Protein AF-K2CT00-F1 (afdb_monomer)

Sequence (377 aa):
MKTKYARIFQLFIMLVFLLGSIKPKTVQAQDETPVPTDPVAIVEVLPTESASTTEVSETEIPAIETLPAAPSEVPEVTSEPETELLDDSILNAVETLAAADLVLLDDNGNPIPLASQQAEDALFSSDPLFWDGTQWVGYVKNGESCPAGVAVCNEVSNPFQAAVDNAPANATIYIGGSAVAATDSTNYNTYSGYYNEDVNIGGSNLSFVGFSAITLLANSTPDSITTGYAYVKSFTLLNPFGTTTNVFGNQINLSSSNVGYLPDALSLLNPVNPDSSVQIECEEQGYIYVLGSCQDSNTKMTLCHYDGLVGTDNFQELYLPLSAIFSNANGVGGHLNIDGSPSAGHENDYLGACPTIVGTPTNTGTPTSTPTETATP

Secondary structure (DSSP, 8-state):
-HHHHHHHHHHHHHHHHHHHT-----------PPP----------PPP-----------PPP----PPPP-----------------HHHHHHHHHHHHTT--EE-TTSPEEPTTSHHHHHHHH----EEE-SSSEEEEE-TT--PPTT-SEEEE-S-HHHHHHHHSPTTPEEEEE-BSS----TT-GGGSTTEEEEEEEE-STT-EEEEEEEEE--SSSS-SEEEE-BEEEEEEEE-S----EESEEEEEEEEEGGGGGGHHHHHHHB-TT-TT-EEEEE-SSTTEEEETTEEEETT-EEEEEEE---TT---EEEEEEEHHHHBPPTTS-S-SB-TTSPBPTT-TT-EESPPP-------------PPP------

Structure (mmCIF, N/CA/C/O backbone):
data_AF-K2CT00-F1
#
_entry.id   AF-K2CT00-F1
#
loop_
_atom_site.group_PDB
_atom_site.id
_atom_site.type_symbol
_atom_site.label_atom_id
_atom_site.label_alt_id
_atom_site.label_comp_id
_atom_site.label_asym_id
_atom_site.label_entity_id
_atom_site.label_seq_id
_atom_site.pdbx_PDB_ins_code
_atom_site.Cartn_x
_atom_site.Cartn_y
_atom_site.Cartn_z
_atom_site.occupancy
_atom_site.B_iso_or_equiv
_atom_site.auth_seq_id
_atom_site.auth_comp_id
_atom_site.auth_asym_id
_atom_site.auth_atom_id
_atom_site.pdbx_PDB_model_num
ATOM 1 N N . MET A 1 1 ? -30.726 -42.712 42.821 1.00 54.84 1 MET A N 1
ATOM 2 C CA . MET A 1 1 ? -30.486 -43.117 41.412 1.00 54.84 1 MET A CA 1
ATOM 3 C C . MET A 1 1 ? -30.144 -41.955 40.470 1.00 54.84 1 MET A C 1
ATOM 5 O O . MET A 1 1 ? -29.342 -42.180 39.577 1.00 54.84 1 MET A O 1
ATOM 9 N N . LYS A 1 2 ? -30.652 -40.725 40.660 1.00 58.44 2 LYS A N 1
ATOM 10 C CA . LYS A 1 2 ? -30.432 -39.596 39.724 1.00 58.44 2 LYS A CA 1
ATOM 11 C C . LYS A 1 2 ? -28.977 -39.095 39.595 1.00 58.44 2 LYS A C 1
ATOM 13 O O . LYS A 1 2 ? -28.579 -38.666 38.524 1.00 58.44 2 LYS A O 1
ATOM 18 N N . THR A 1 3 ? -28.150 -39.224 40.632 1.00 70.81 3 THR A N 1
ATOM 19 C CA . THR A 1 3 ? -26.754 -38.738 40.618 1.00 70.81 3 THR A CA 1
ATOM 20 C C . THR A 1 3 ? -25.776 -39.629 39.845 1.00 70.81 3 THR A C 1
ATOM 22 O O . THR A 1 3 ? -24.713 -39.163 39.443 1.00 70.81 3 THR A O 1
ATOM 25 N N . LYS A 1 4 ? -26.123 -40.901 39.602 1.00 75.69 4 LYS A N 1
ATOM 26 C CA . LYS A 1 4 ? -25.264 -41.828 38.845 1.00 75.69 4 LYS A CA 1
ATOM 27 C C . LYS A 1 4 ? -25.306 -41.545 37.339 1.00 75.69 4 LYS A C 1
ATOM 29 O O . LYS A 1 4 ? -24.270 -41.597 36.691 1.00 75.69 4 LYS A O 1
ATOM 34 N N . TYR A 1 5 ? -26.471 -41.168 36.811 1.00 85.25 5 TYR A N 1
ATOM 35 C CA . TYR A 1 5 ? -26.642 -40.862 35.388 1.00 85.25 5 TYR A CA 1
ATOM 36 C C . TYR A 1 5 ? -25.968 -39.545 34.974 1.00 85.25 5 TYR A C 1
ATOM 38 O O . TYR A 1 5 ? -25.375 -39.488 33.903 1.00 85.25 5 TYR A O 1
ATOM 46 N N . ALA A 1 6 ? -25.957 -38.531 35.847 1.00 85.19 6 ALA A N 1
ATOM 47 C CA . ALA A 1 6 ? -25.277 -37.261 35.575 1.00 85.19 6 ALA A CA 1
ATOM 48 C C . ALA A 1 6 ? -23.754 -37.425 35.397 1.00 85.19 6 ALA A C 1
ATOM 50 O O . ALA A 1 6 ? -23.172 -36.849 34.483 1.00 85.19 6 ALA A O 1
ATOM 51 N N . ARG A 1 7 ? -23.111 -38.270 36.219 1.00 87.38 7 ARG A N 1
ATOM 52 C CA . ARG A 1 7 ? -21.666 -38.543 36.102 1.00 87.38 7 ARG A CA 1
ATOM 53 C C . ARG A 1 7 ? -21.312 -39.330 34.839 1.00 87.38 7 ARG A C 1
ATOM 55 O O . ARG A 1 7 ? -20.278 -39.067 34.239 1.00 87.38 7 ARG A O 1
ATOM 62 N N . ILE A 1 8 ? -22.169 -40.265 34.425 1.00 91.12 8 ILE A N 1
ATOM 63 C CA . ILE A 1 8 ? -21.970 -41.030 33.184 1.00 91.12 8 ILE A CA 1
ATOM 64 C C . ILE A 1 8 ? -22.113 -40.113 31.962 1.00 91.12 8 ILE A C 1
ATOM 66 O O . ILE A 1 8 ? -21.284 -40.172 31.060 1.00 91.12 8 ILE A O 1
ATOM 70 N N . PHE A 1 9 ? -23.108 -39.222 31.960 1.00 89.94 9 PHE A N 1
ATOM 71 C CA . PHE A 1 9 ? -23.311 -38.264 30.872 1.00 89.94 9 PHE A CA 1
ATOM 72 C C . PHE A 1 9 ? -22.136 -37.281 30.731 1.00 89.94 9 PHE A C 1
ATOM 74 O O . PHE A 1 9 ? -21.660 -37.043 29.625 1.00 89.94 9 PHE A O 1
ATOM 81 N N . GLN A 1 10 ? -21.594 -36.784 31.848 1.00 91.06 10 GLN A N 1
ATOM 82 C CA . GLN A 1 10 ? -20.426 -35.897 31.839 1.00 91.06 10 GLN A CA 1
ATOM 83 C C . GLN A 1 10 ? -19.156 -36.587 31.305 1.00 91.06 10 GLN A C 1
ATOM 85 O O . GLN A 1 10 ? -18.403 -35.981 30.544 1.00 91.06 10 GLN A O 1
ATOM 90 N N . LEU A 1 11 ? -18.933 -37.860 31.655 1.00 94.25 11 LEU A N 1
ATOM 91 C CA . LEU A 1 11 ? -17.819 -38.647 31.111 1.00 94.25 11 LEU A CA 1
ATOM 92 C C . LEU A 1 11 ? -17.971 -38.896 29.606 1.00 94.25 11 LEU A C 1
ATOM 94 O O . LEU A 1 11 ? -16.979 -38.875 28.882 1.00 94.25 11 LEU A O 1
ATOM 98 N N . PHE A 1 12 ? -19.203 -39.087 29.128 1.00 95.19 12 PHE A N 1
ATOM 99 C CA . PHE A 1 12 ? -19.475 -39.266 27.704 1.00 95.19 12 PHE A CA 1
ATOM 100 C C . PHE A 1 12 ? -19.161 -37.996 26.901 1.00 95.19 12 PHE A C 1
ATOM 102 O O . PHE A 1 12 ? -18.509 -38.080 25.865 1.00 95.19 12 PHE A O 1
ATOM 109 N N . ILE A 1 13 ? -19.535 -36.817 27.412 1.00 93.44 13 ILE A N 1
ATOM 110 C CA . ILE A 1 13 ? -19.201 -35.534 26.773 1.00 93.44 13 ILE A CA 1
ATOM 111 C C . ILE A 1 13 ? -17.681 -35.335 26.709 1.00 93.44 13 ILE A C 1
ATOM 113 O O . ILE A 1 13 ? -17.163 -35.028 25.638 1.00 93.44 13 ILE A O 1
ATOM 117 N N . MET A 1 14 ? -16.946 -35.576 27.803 1.00 93.25 14 MET A N 1
ATOM 118 C CA . MET A 1 14 ? -15.477 -35.487 27.773 1.00 93.25 14 MET A CA 1
ATOM 119 C C . MET A 1 14 ? -14.854 -36.430 26.738 1.00 93.25 14 MET A C 1
ATOM 121 O O . MET A 1 14 ? -13.931 -36.027 26.039 1.00 93.25 14 MET A O 1
ATOM 125 N N . LEU A 1 15 ? -15.356 -37.664 26.616 1.00 94.31 15 LEU A N 1
ATOM 126 C CA . LEU A 1 15 ? -14.846 -38.637 25.648 1.00 94.31 15 LEU A CA 1
ATOM 127 C C . LEU A 1 15 ? -15.048 -38.164 24.198 1.00 94.31 15 LEU A C 1
ATOM 129 O O . LEU A 1 15 ? -14.145 -38.318 23.379 1.00 94.31 15 LEU A O 1
ATOM 133 N N . VAL A 1 16 ? -16.200 -37.558 23.891 1.00 93.62 16 VAL A N 1
ATOM 134 C CA . VAL A 1 16 ? -16.492 -37.003 22.557 1.00 93.62 16 VAL A CA 1
ATOM 135 C C . VAL A 1 16 ? -15.535 -35.857 22.218 1.00 93.62 16 VAL A C 1
ATOM 137 O O . VAL A 1 16 ? -14.977 -35.843 21.123 1.00 93.62 16 VAL A O 1
ATOM 140 N N . PHE A 1 17 ? -15.265 -34.950 23.162 1.00 89.19 17 PHE A N 1
ATOM 141 C CA . PHE A 1 17 ? -14.278 -33.880 22.958 1.00 89.19 17 PHE A CA 1
ATOM 142 C C . PHE A 1 17 ? -12.846 -34.417 22.803 1.00 89.19 17 PHE A C 1
ATOM 144 O O . PHE A 1 17 ? -12.085 -33.916 21.972 1.00 89.19 17 PHE A O 1
ATOM 151 N N . LEU A 1 18 ? -12.485 -35.464 23.553 1.00 91.06 18 LEU A N 1
ATOM 152 C CA . LEU A 1 18 ? -11.156 -36.074 23.477 1.00 91.06 18 LEU A CA 1
ATOM 153 C C . LEU A 1 18 ? -10.915 -36.751 22.118 1.00 91.06 18 LEU A C 1
ATOM 155 O O . LEU A 1 18 ? -9.843 -36.606 21.537 1.00 91.06 18 LEU A O 1
ATOM 159 N N . LEU A 1 19 ? -11.920 -37.462 21.596 1.00 88.19 19 LEU A N 1
ATOM 160 C CA . LEU A 1 19 ? -11.838 -38.151 20.304 1.00 88.19 19 LEU A CA 1
ATOM 161 C C . LEU A 1 19 ? -11.956 -37.184 19.117 1.00 88.19 19 LEU A C 1
ATOM 163 O O . LEU A 1 19 ? -11.283 -37.385 18.110 1.00 88.19 19 LEU A O 1
ATOM 167 N N . GLY A 1 20 ? -12.741 -36.108 19.243 1.00 84.19 20 GLY A N 1
ATOM 168 C CA . GLY A 1 20 ? -12.874 -35.075 18.207 1.00 84.19 20 GLY A CA 1
ATOM 169 C C . GLY A 1 20 ? -11.621 -34.214 17.999 1.00 84.19 20 GLY A C 1
ATOM 170 O O . GLY A 1 20 ? -11.497 -33.550 16.974 1.00 84.19 20 GLY A O 1
ATOM 171 N N . SER A 1 21 ? -10.671 -34.244 18.940 1.00 84.19 21 SER A N 1
ATOM 172 C CA . SER A 1 21 ? -9.427 -33.460 18.867 1.00 84.19 21 SER A CA 1
ATOM 173 C C . SER A 1 21 ? -8.286 -34.172 18.125 1.00 84.19 21 SER A C 1
ATOM 175 O O . SER A 1 21 ? -7.235 -33.577 17.885 1.00 84.19 21 SER A O 1
ATOM 177 N N . ILE A 1 22 ? -8.462 -35.440 17.738 1.00 85.69 22 ILE A N 1
ATOM 178 C CA . ILE A 1 22 ? -7.442 -36.189 16.998 1.00 85.69 22 ILE A CA 1
ATOM 179 C C . ILE A 1 22 ? -7.617 -35.890 15.505 1.00 85.69 22 ILE A C 1
ATOM 181 O O . ILE A 1 22 ? -8.387 -36.555 14.820 1.00 85.69 22 ILE A O 1
ATOM 185 N N . LYS A 1 23 ? -6.896 -34.889 14.983 1.00 79.75 23 LYS A N 1
ATOM 186 C CA . LYS A 1 23 ? -6.727 -34.699 13.531 1.00 79.75 23 LYS A CA 1
ATOM 187 C C . LYS A 1 23 ? -5.662 -35.693 13.040 1.00 79.75 23 LYS A C 1
ATOM 189 O O . LYS A 1 23 ? -4.486 -35.477 13.350 1.00 79.75 23 LYS A O 1
ATOM 194 N N . PRO A 1 24 ? -6.008 -36.787 12.330 1.00 70.19 24 PRO A N 1
ATOM 195 C CA . PRO A 1 24 ? -5.001 -37.712 11.829 1.00 70.19 24 PRO A CA 1
ATOM 196 C C . PRO A 1 24 ? -4.112 -36.977 10.825 1.00 70.19 24 PRO A C 1
ATOM 198 O O . PRO A 1 24 ? -4.563 -36.539 9.770 1.00 70.19 24 PRO A O 1
ATOM 201 N N . LYS A 1 25 ? -2.835 -36.818 11.172 1.00 68.69 25 LYS A N 1
ATOM 202 C CA . LYS A 1 25 ? -1.823 -36.321 10.244 1.00 68.69 25 LYS A CA 1
ATOM 203 C C . LYS A 1 25 ? -1.549 -37.457 9.262 1.00 68.69 25 LYS A C 1
ATOM 205 O O . LYS A 1 25 ? -1.045 -38.502 9.667 1.00 68.69 25 LYS A O 1
ATOM 210 N N . THR A 1 26 ? -1.929 -37.292 7.999 1.00 67.19 26 THR A N 1
ATOM 211 C CA . THR A 1 26 ? -1.570 -38.234 6.935 1.00 67.19 26 THR A CA 1
ATOM 212 C C . THR A 1 26 ? -0.051 -38.281 6.822 1.00 67.19 26 THR A C 1
ATOM 214 O O . THR A 1 26 ? 0.576 -37.325 6.369 1.00 67.19 26 THR A O 1
ATOM 217 N N . VAL A 1 27 ? 0.544 -39.378 7.285 1.00 67.62 27 VAL A N 1
ATOM 218 C CA . VAL A 1 27 ? 1.953 -39.691 7.048 1.00 67.62 27 VAL A CA 1
ATOM 219 C C . VAL A 1 27 ? 2.034 -40.268 5.640 1.00 67.62 27 VAL A C 1
ATOM 221 O O . VAL A 1 27 ? 1.577 -41.381 5.397 1.00 67.62 27 VAL A O 1
ATOM 224 N N . GLN A 1 28 ? 2.566 -39.484 4.705 1.00 68.81 28 GLN A N 1
ATOM 225 C CA . GLN A 1 28 ? 2.965 -39.971 3.386 1.00 68.81 28 GLN A CA 1
ATOM 226 C C . GLN A 1 28 ? 4.220 -40.835 3.575 1.00 68.81 28 GLN A C 1
ATOM 228 O O . GLN A 1 28 ? 5.225 -40.352 4.101 1.00 68.81 28 GLN A O 1
ATOM 233 N N . ALA A 1 29 ? 4.160 -42.112 3.199 1.00 62.03 29 ALA A N 1
ATOM 234 C CA . ALA A 1 29 ? 5.345 -42.961 3.146 1.00 62.03 29 ALA A CA 1
ATOM 235 C C . ALA A 1 29 ? 6.213 -42.504 1.960 1.00 62.03 29 ALA A C 1
ATOM 237 O O . ALA A 1 29 ? 5.809 -42.632 0.809 1.00 62.03 29 ALA A O 1
ATOM 238 N N . GLN A 1 30 ? 7.382 -41.923 2.241 1.00 52.75 30 GLN A N 1
ATOM 239 C CA . GLN A 1 30 ? 8.376 -41.541 1.233 1.00 52.75 30 GLN A CA 1
ATOM 240 C C . GLN A 1 30 ? 9.162 -42.768 0.755 1.00 52.75 30 GLN A C 1
ATOM 242 O O . GLN A 1 30 ? 10.317 -42.926 1.138 1.00 52.75 30 GLN A O 1
ATOM 247 N N . ASP A 1 31 ? 8.561 -43.646 -0.049 1.00 58.41 31 ASP A N 1
ATOM 248 C CA . ASP A 1 31 ? 9.350 -44.712 -0.689 1.00 58.41 31 ASP A CA 1
ATOM 249 C C . ASP A 1 31 ? 8.796 -45.198 -2.036 1.00 58.41 31 ASP A C 1
ATOM 251 O O . ASP A 1 31 ? 8.922 -46.364 -2.398 1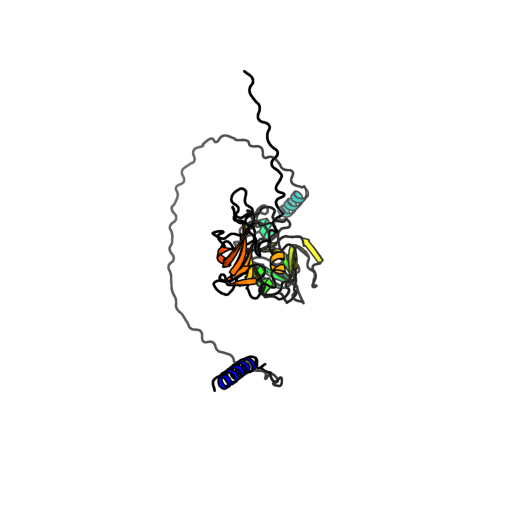.00 58.41 31 ASP A O 1
ATOM 255 N N . GLU A 1 32 ? 8.212 -44.293 -2.826 1.00 55.03 32 GLU A N 1
ATOM 256 C CA . GLU A 1 32 ? 7.995 -44.559 -4.249 1.00 55.03 32 GLU A CA 1
ATOM 257 C C . GLU A 1 32 ? 8.840 -43.604 -5.090 1.00 55.03 32 GLU A C 1
ATOM 259 O O . GLU A 1 32 ? 8.638 -42.391 -5.135 1.00 55.03 32 GLU A O 1
ATOM 264 N N . THR A 1 33 ? 9.853 -44.184 -5.730 1.00 63.34 33 THR A N 1
ATOM 265 C CA . THR A 1 33 ? 10.653 -43.542 -6.771 1.00 63.34 33 THR A CA 1
ATOM 266 C C . THR A 1 33 ? 9.721 -43.204 -7.942 1.00 63.34 33 THR A C 1
ATOM 268 O O . THR A 1 33 ? 8.976 -44.088 -8.370 1.00 63.34 33 THR A O 1
ATOM 271 N N . PRO A 1 34 ? 9.726 -41.972 -8.483 1.00 57.09 34 PRO A N 1
ATOM 272 C CA . PRO A 1 34 ? 8.829 -41.614 -9.574 1.00 57.09 34 PRO A CA 1
ATOM 273 C C . PRO A 1 34 ? 9.126 -42.484 -10.799 1.00 57.09 34 PRO A C 1
ATOM 275 O O . PRO A 1 34 ? 10.229 -42.456 -11.348 1.00 57.09 34 PRO A O 1
ATOM 278 N N . VAL A 1 35 ? 8.134 -43.269 -11.221 1.00 65.81 35 VAL A N 1
ATOM 279 C CA . VAL A 1 35 ? 8.164 -43.960 -12.511 1.00 65.81 35 VAL A CA 1
ATOM 280 C C . VAL A 1 35 ? 8.020 -42.887 -13.596 1.00 65.81 35 VAL A C 1
ATOM 282 O O . VAL A 1 35 ? 7.049 -42.124 -13.554 1.00 65.81 35 VAL A O 1
ATOM 285 N N . PRO A 1 36 ? 8.953 -42.788 -14.560 1.00 62.09 36 PRO A N 1
ATOM 286 C CA . PRO A 1 36 ? 8.799 -41.880 -15.685 1.00 62.09 36 PRO A CA 1
ATOM 287 C C . PRO A 1 36 ? 7.560 -42.310 -16.471 1.00 62.09 36 PRO A C 1
ATOM 289 O O . PRO A 1 36 ? 7.514 -43.394 -17.049 1.00 62.09 36 PRO A O 1
ATOM 292 N N . THR A 1 37 ? 6.525 -41.479 -16.418 1.00 62.16 37 THR A N 1
ATOM 293 C CA . THR A 1 37 ? 5.306 -41.687 -17.193 1.00 62.16 37 THR A CA 1
ATOM 294 C C . THR A 1 37 ? 5.529 -41.014 -18.538 1.00 62.16 37 THR A C 1
ATOM 296 O O . THR A 1 37 ? 5.614 -39.788 -18.607 1.00 62.16 37 THR A O 1
ATOM 299 N N . ASP A 1 38 ? 5.690 -41.821 -19.586 1.00 61.28 38 ASP A N 1
ATOM 300 C CA . ASP A 1 38 ? 5.707 -41.345 -20.968 1.00 61.28 38 ASP A CA 1
ATOM 301 C C . ASP A 1 38 ? 4.452 -40.495 -21.242 1.00 61.28 38 ASP A C 1
ATOM 303 O O . ASP A 1 38 ? 3.352 -40.878 -20.820 1.00 61.28 38 ASP A O 1
ATOM 307 N N . PRO A 1 39 ? 4.570 -39.354 -21.945 1.00 65.25 39 PRO A N 1
ATOM 308 C CA . PRO A 1 39 ? 3.414 -38.543 -22.283 1.00 65.25 39 PRO A CA 1
ATOM 309 C C . PRO A 1 39 ? 2.503 -39.326 -23.233 1.00 65.25 39 PRO A C 1
ATOM 311 O O . PRO A 1 39 ? 2.814 -39.548 -24.404 1.00 65.25 39 PRO A O 1
ATOM 314 N N . VAL A 1 40 ? 1.345 -39.738 -22.718 1.00 59.38 40 VAL A N 1
ATOM 315 C CA . VAL A 1 40 ? 0.229 -40.209 -23.534 1.00 59.38 40 VAL A CA 1
ATOM 316 C C . VAL A 1 40 ? -0.255 -39.020 -24.360 1.00 59.38 40 VAL A C 1
ATOM 318 O O . VAL A 1 40 ? -0.797 -38.057 -23.822 1.00 59.38 40 VAL A O 1
ATOM 321 N N . ALA A 1 41 ? -0.037 -39.084 -25.672 1.00 58.53 41 ALA A N 1
ATOM 322 C CA . ALA A 1 41 ? -0.590 -38.143 -26.633 1.00 58.53 41 ALA A CA 1
ATOM 323 C C . ALA A 1 41 ? -2.125 -38.211 -26.586 1.00 58.53 41 ALA A C 1
ATOM 325 O O . ALA A 1 41 ? -2.739 -39.149 -27.098 1.00 58.53 41 ALA A O 1
ATOM 326 N N . ILE A 1 42 ? -2.743 -37.218 -25.951 1.00 55.38 42 ILE A N 1
ATOM 327 C CA . ILE A 1 42 ? -4.183 -36.996 -26.031 1.00 55.38 42 ILE A CA 1
ATOM 328 C C . ILE A 1 42 ? -4.439 -36.332 -27.384 1.00 55.38 42 ILE A C 1
ATOM 330 O O . ILE A 1 42 ? -4.112 -35.169 -27.602 1.00 55.38 42 ILE A O 1
ATOM 334 N N . VAL A 1 43 ? -4.976 -37.115 -28.319 1.00 53.22 43 VAL A N 1
ATOM 335 C CA . VAL A 1 43 ? -5.538 -36.619 -29.577 1.00 53.22 43 VAL A CA 1
ATOM 336 C C . VAL A 1 43 ? -6.851 -35.923 -29.235 1.00 53.22 43 VAL A C 1
ATOM 338 O O . VAL A 1 43 ? -7.880 -36.572 -29.048 1.00 53.22 43 VAL A O 1
ATOM 341 N N . GLU A 1 44 ? -6.800 -34.602 -29.107 1.00 57.38 44 GLU A N 1
ATOM 342 C CA . GLU A 1 44 ? -7.985 -33.764 -28.970 1.00 57.38 44 GLU A CA 1
ATOM 343 C C . GLU A 1 44 ? -8.641 -33.597 -30.348 1.00 57.38 44 GLU A C 1
ATOM 345 O O . GLU A 1 44 ? -8.073 -33.049 -31.293 1.00 57.38 44 GLU A O 1
ATOM 350 N N . VAL A 1 45 ? -9.838 -34.162 -30.478 1.00 53.97 45 VAL A N 1
ATOM 351 C CA . VAL A 1 45 ? -10.714 -34.013 -31.639 1.00 53.97 45 VAL A CA 1
ATOM 352 C C . VAL A 1 45 ? -11.383 -32.639 -31.584 1.00 53.97 45 VAL A C 1
ATOM 354 O O . VAL A 1 45 ? -12.219 -32.392 -30.720 1.00 53.97 45 VAL A O 1
ATOM 357 N N . LEU A 1 46 ? -11.030 -31.761 -32.529 1.00 52.62 46 LEU A N 1
ATOM 358 C CA . LEU A 1 46 ? -11.726 -30.497 -32.781 1.00 52.62 46 LEU A CA 1
ATOM 359 C C . LEU A 1 46 ? -13.197 -30.738 -33.172 1.00 52.62 46 LEU A C 1
ATOM 361 O O . LEU A 1 46 ? -13.451 -31.502 -34.109 1.00 52.62 46 LEU A O 1
ATOM 365 N N . PRO A 1 47 ? -14.163 -30.014 -32.579 1.00 59.78 47 PRO A N 1
ATOM 366 C CA . PRO A 1 47 ? -15.469 -29.807 -33.184 1.00 59.78 47 PRO A CA 1
ATOM 367 C C . PRO A 1 47 ? -15.407 -28.654 -34.194 1.00 59.78 47 PRO A C 1
ATOM 369 O O . PRO A 1 47 ? -15.104 -27.508 -33.866 1.00 59.78 47 PRO A O 1
ATOM 372 N N . THR A 1 48 ? -15.707 -29.009 -35.438 1.00 48.38 48 THR A N 1
ATOM 373 C CA . THR A 1 48 ? -15.938 -28.156 -36.604 1.00 48.38 48 THR A CA 1
ATOM 374 C C . THR A 1 48 ? -17.236 -27.341 -36.488 1.00 48.38 48 THR A C 1
ATOM 376 O O . THR A 1 48 ? -18.250 -27.864 -36.040 1.00 48.38 48 THR A O 1
ATOM 379 N N . GLU A 1 49 ? -17.159 -26.092 -36.968 1.00 45.94 49 GLU A N 1
ATOM 380 C CA . GLU A 1 49 ? -18.211 -25.171 -37.446 1.00 45.94 49 GLU A CA 1
ATOM 381 C C . GLU A 1 49 ? -19.482 -24.930 -36.614 1.00 45.94 49 GLU A C 1
ATOM 383 O O . GLU A 1 49 ? -20.375 -25.765 -36.510 1.00 45.94 49 GLU A O 1
ATOM 388 N N . SER A 1 50 ? -19.692 -23.652 -36.281 1.00 57.94 50 SER A N 1
ATOM 389 C CA . SER A 1 50 ? -20.945 -23.000 -36.666 1.00 57.94 50 SER A CA 1
ATOM 390 C C . SER A 1 50 ? -20.674 -21.552 -37.063 1.00 57.94 50 SER A C 1
ATOM 392 O O . SER A 1 50 ? -20.313 -20.715 -36.240 1.00 57.94 50 SER A O 1
ATOM 394 N N . ALA A 1 51 ? -20.846 -21.284 -38.354 1.00 49.88 51 ALA A N 1
ATOM 395 C CA . ALA A 1 51 ? -20.890 -19.955 -38.933 1.00 49.88 51 ALA A CA 1
ATOM 396 C C . ALA A 1 51 ? -22.090 -19.163 -38.387 1.00 49.88 51 ALA A C 1
ATOM 398 O O . ALA A 1 51 ? -23.199 -19.692 -38.300 1.00 49.88 51 ALA A O 1
ATOM 399 N N . SER A 1 52 ? -21.881 -17.882 -38.086 1.00 51.06 52 SER A N 1
ATOM 400 C CA . SER A 1 52 ? -22.957 -16.893 -38.043 1.00 51.06 52 SER A CA 1
ATOM 401 C C . SER A 1 52 ? -22.456 -15.586 -38.639 1.00 51.06 52 SER A C 1
ATOM 403 O O . SER A 1 52 ? -21.682 -14.847 -38.037 1.00 51.06 52 SER A O 1
ATOM 405 N N . THR A 1 53 ? -22.911 -15.355 -39.862 1.00 50.69 53 THR A N 1
ATOM 406 C CA . THR A 1 53 ? -22.877 -14.108 -40.617 1.00 50.69 53 THR A CA 1
ATOM 407 C C . THR A 1 53 ? -23.707 -13.044 -39.897 1.00 50.69 53 THR A C 1
ATOM 409 O O . THR A 1 53 ? -24.877 -13.296 -39.617 1.00 50.69 53 THR A O 1
ATOM 412 N N . THR A 1 54 ? -23.144 -11.856 -39.670 1.00 50.81 54 THR A N 1
ATOM 413 C CA . THR A 1 54 ? -23.924 -10.648 -39.359 1.00 50.81 54 THR A CA 1
ATOM 414 C C . THR A 1 54 ? -23.432 -9.497 -40.226 1.00 50.81 54 THR A C 1
ATOM 416 O O . THR A 1 54 ? -22.234 -9.310 -40.425 1.00 50.81 54 THR A O 1
ATOM 419 N N . GLU A 1 55 ? -24.414 -8.812 -40.800 1.00 58.47 55 GLU A N 1
ATOM 420 C CA . GLU A 1 55 ? -24.355 -7.872 -41.909 1.00 58.47 55 GLU A CA 1
ATOM 421 C C . GLU A 1 55 ? -23.552 -6.597 -41.632 1.00 58.47 55 GLU A C 1
ATOM 423 O O . GLU A 1 55 ? -23.603 -5.995 -40.560 1.00 58.47 55 GLU A O 1
ATOM 428 N N . VAL A 1 56 ? -22.863 -6.165 -42.686 1.00 50.00 56 VAL A N 1
ATOM 429 C CA . VAL A 1 56 ? -22.325 -4.822 -42.878 1.00 50.00 56 VAL A CA 1
ATOM 430 C C . VAL A 1 56 ? -23.502 -3.865 -43.070 1.00 50.00 56 VAL A C 1
ATOM 432 O O . VAL A 1 56 ? -24.272 -4.027 -44.014 1.00 50.00 56 VAL A O 1
ATOM 435 N N . SER A 1 57 ? -23.629 -2.861 -42.201 1.00 55.94 57 SER A N 1
ATOM 436 C CA . SER A 1 57 ? -24.509 -1.712 -42.429 1.00 55.94 57 SER A CA 1
ATOM 437 C C . SER A 1 57 ? -23.653 -0.516 -42.826 1.00 55.94 57 SER A C 1
ATOM 439 O O . SER A 1 57 ? -23.007 0.110 -41.986 1.00 55.94 57 SER A O 1
ATOM 441 N N . GLU A 1 58 ? -23.656 -0.203 -44.119 1.00 55.19 58 GLU A N 1
ATOM 442 C CA . GLU A 1 58 ? -23.197 1.078 -44.650 1.00 55.19 58 GLU A CA 1
ATOM 443 C C . GLU A 1 58 ? -24.075 2.200 -44.078 1.00 55.19 58 GLU A C 1
ATOM 445 O O . GLU A 1 58 ? -25.302 2.118 -44.094 1.00 55.19 58 GLU A O 1
ATOM 450 N N . THR A 1 59 ? -23.449 3.248 -43.545 1.00 58.69 59 THR A N 1
ATOM 451 C CA . THR A 1 59 ? -24.125 4.515 -43.246 1.00 58.69 59 THR A CA 1
ATOM 452 C C . THR A 1 59 ? -23.613 5.553 -44.229 1.00 58.69 59 THR A C 1
ATOM 454 O O . THR A 1 59 ? -22.419 5.848 -44.283 1.00 58.69 59 THR A O 1
ATOM 457 N N . GLU A 1 60 ? -24.544 6.052 -45.039 1.00 61.38 60 GLU A N 1
ATOM 458 C CA . GLU A 1 60 ? -24.325 7.063 -46.059 1.00 61.38 60 GLU A CA 1
ATOM 459 C C . GLU A 1 60 ? -23.844 8.388 -45.457 1.00 61.38 60 GLU A C 1
ATOM 461 O O . GLU A 1 60 ? -24.345 8.889 -44.449 1.00 61.38 60 GLU A O 1
ATOM 466 N N . ILE A 1 61 ? -22.865 8.959 -46.146 1.00 62.00 61 ILE A N 1
ATOM 467 C CA . ILE A 1 61 ? -22.275 10.272 -45.925 1.00 62.00 61 ILE A CA 1
ATOM 468 C C . ILE A 1 61 ? -23.262 11.332 -46.444 1.00 62.00 61 ILE A C 1
ATOM 470 O O . ILE A 1 61 ? -23.569 11.317 -47.639 1.00 62.00 61 ILE A O 1
ATOM 474 N N . PRO A 1 62 ? -23.727 12.302 -45.636 1.00 66.75 62 PRO A N 1
ATOM 475 C CA . PRO A 1 62 ? -24.382 13.475 -46.189 1.00 66.75 62 PRO A CA 1
ATOM 476 C C . PRO A 1 62 ? -23.325 14.430 -46.758 1.00 66.75 62 PRO A C 1
ATOM 478 O O . PRO A 1 62 ? -22.458 14.940 -46.047 1.00 66.75 62 PRO A O 1
ATOM 481 N N . ALA A 1 63 ? -23.416 14.680 -48.064 1.00 62.72 63 ALA A N 1
ATOM 482 C CA . ALA A 1 63 ? -22.701 15.751 -48.740 1.00 62.72 63 ALA A CA 1
ATOM 483 C C . ALA A 1 63 ? -23.142 17.109 -48.166 1.00 62.72 63 ALA A C 1
ATOM 485 O O . ALA A 1 63 ? -24.281 17.530 -48.367 1.00 62.72 63 ALA A O 1
ATOM 486 N N . ILE A 1 64 ? -22.242 17.790 -47.451 1.00 54.72 64 ILE A N 1
ATOM 487 C CA . ILE A 1 64 ? -22.437 19.178 -47.026 1.00 54.72 64 ILE A CA 1
ATOM 488 C C . ILE A 1 64 ? -21.853 20.114 -48.083 1.00 54.72 64 ILE A C 1
ATOM 490 O O . ILE A 1 64 ? -20.662 20.111 -48.395 1.00 54.72 64 ILE A O 1
ATOM 494 N N . GLU A 1 65 ? -22.770 20.895 -48.637 1.00 61.75 65 GLU A N 1
ATOM 495 C CA . GLU A 1 65 ? -22.597 21.960 -49.607 1.00 61.75 65 GLU A CA 1
ATOM 496 C C . GLU A 1 65 ? -21.806 23.128 -48.997 1.00 61.75 65 GLU A C 1
ATOM 498 O O . GLU A 1 65 ? -22.107 23.637 -47.917 1.00 61.75 65 GLU A O 1
ATOM 503 N N . THR A 1 66 ? -20.753 23.536 -49.698 1.00 48.56 66 THR A N 1
ATOM 504 C CA . THR A 1 66 ? -19.857 24.632 -49.329 1.00 48.56 66 THR A CA 1
ATOM 505 C C . THR A 1 66 ? -20.508 25.966 -49.701 1.00 48.56 66 THR A C 1
ATOM 507 O O . THR A 1 66 ? -20.625 26.294 -50.880 1.00 48.56 66 THR A O 1
ATOM 510 N N . LEU A 1 67 ? -20.904 26.761 -48.703 1.00 63.00 67 LEU A N 1
ATOM 511 C CA . LEU A 1 67 ? -21.269 28.172 -48.878 1.00 63.00 67 LEU A CA 1
ATOM 512 C C . LEU A 1 67 ? -20.071 29.078 -48.529 1.00 63.00 67 LEU A C 1
ATOM 514 O O . LEU A 1 67 ? -19.346 28.792 -47.573 1.00 63.00 67 LEU A O 1
ATOM 518 N N . PRO A 1 68 ? -19.843 30.172 -49.278 1.00 63.91 68 PRO A N 1
ATOM 519 C CA . PRO A 1 68 ? -18.729 31.081 -49.044 1.00 63.91 68 PRO A CA 1
ATOM 520 C C . PRO A 1 68 ? -18.946 31.926 -47.781 1.00 63.91 68 PRO A C 1
ATOM 522 O O . PRO A 1 68 ? -20.018 32.490 -47.559 1.00 63.91 68 PRO A O 1
ATOM 525 N N . ALA A 1 69 ? -17.889 32.024 -46.973 1.00 55.16 69 ALA A N 1
ATOM 526 C CA . ALA A 1 69 ? -17.838 32.814 -45.752 1.00 55.16 69 ALA A CA 1
ATOM 527 C C . ALA A 1 69 ? -17.957 34.322 -46.038 1.00 55.16 69 ALA A C 1
ATOM 529 O O . ALA A 1 69 ? -17.231 34.877 -46.866 1.00 55.16 69 ALA A O 1
ATOM 530 N N . ALA A 1 70 ? -18.855 34.984 -45.309 1.00 67.94 70 ALA A N 1
ATOM 531 C CA . ALA A 1 70 ? -18.870 36.433 -45.154 1.00 67.94 70 ALA A CA 1
ATOM 532 C C . ALA A 1 70 ? -17.830 36.850 -44.092 1.00 67.94 70 ALA A C 1
ATOM 534 O O . ALA A 1 70 ? -17.664 36.133 -43.102 1.00 67.94 70 ALA A O 1
ATOM 535 N N . PRO A 1 71 ? -17.137 37.991 -44.254 1.00 62.91 71 PRO A N 1
ATOM 536 C CA . PRO A 1 71 ? -16.167 38.461 -43.275 1.00 62.91 71 PRO A CA 1
ATOM 537 C C . PRO A 1 71 ? -16.907 39.053 -42.071 1.00 62.91 71 PRO A C 1
ATOM 539 O O . PRO A 1 71 ? -17.573 40.081 -42.188 1.00 62.91 71 PRO A O 1
ATOM 542 N N . SER A 1 72 ? -16.803 38.392 -40.918 1.00 62.41 72 SER A N 1
ATOM 543 C CA . SER A 1 72 ? -17.217 38.948 -39.631 1.00 62.41 72 SER A CA 1
ATOM 544 C C . SER A 1 72 ? -15.971 39.437 -38.903 1.00 62.41 72 SER A C 1
ATOM 546 O O . SER A 1 72 ? -15.117 38.640 -38.524 1.00 62.41 72 SER A O 1
ATOM 548 N N . GLU A 1 73 ? -15.868 40.752 -38.739 1.00 64.06 73 GLU A N 1
ATOM 549 C CA . GLU A 1 73 ? -14.866 41.404 -37.900 1.00 64.06 73 GLU A CA 1
ATOM 550 C C . GLU A 1 73 ? -15.080 40.988 -36.435 1.00 64.06 73 GLU A C 1
ATOM 552 O O . GLU A 1 73 ? -16.178 41.131 -35.892 1.00 64.06 73 GLU A O 1
ATOM 557 N N . VAL A 1 74 ? -14.035 40.446 -35.807 1.00 57.06 74 VAL A N 1
ATOM 558 C CA . VAL A 1 74 ? -13.982 40.120 -34.376 1.00 57.06 74 VAL A CA 1
ATOM 559 C C . VAL A 1 74 ? -12.976 41.076 -33.725 1.00 57.06 74 VAL A C 1
ATOM 561 O O . VAL A 1 74 ? -11.898 41.275 -34.288 1.00 57.06 74 VAL A O 1
ATOM 564 N N . PRO A 1 75 ? -13.311 41.695 -32.579 1.00 58.91 75 PRO A N 1
ATOM 565 C CA . PRO A 1 75 ? -12.440 42.649 -31.907 1.00 58.91 75 PRO A CA 1
ATOM 566 C C . PRO A 1 75 ? -11.191 41.972 -31.330 1.00 58.91 75 PRO A C 1
ATOM 568 O O . PRO A 1 75 ? -11.265 40.943 -30.662 1.00 58.91 75 PRO A O 1
ATOM 571 N N . GLU A 1 76 ? -10.051 42.608 -31.578 1.00 60.25 76 GLU A N 1
ATOM 572 C CA . GLU A 1 76 ? -8.742 42.331 -30.998 1.00 60.25 76 GLU A CA 1
ATOM 573 C C . GLU A 1 76 ? -8.787 42.590 -29.482 1.00 60.25 76 GLU A C 1
ATOM 575 O O . GLU A 1 76 ? -8.842 43.734 -29.028 1.00 60.25 76 GLU A O 1
ATOM 580 N N . VAL A 1 77 ? -8.816 41.516 -28.688 1.00 57.03 77 VAL A N 1
ATOM 581 C CA . VAL A 1 77 ? -8.570 41.572 -27.243 1.00 57.03 77 VAL A CA 1
ATOM 582 C C . VAL A 1 77 ? -7.160 41.052 -27.008 1.00 57.03 77 VAL A C 1
ATOM 584 O O . VAL A 1 77 ? -6.916 39.851 -26.936 1.00 57.03 77 VAL A O 1
ATOM 587 N N . THR A 1 78 ? -6.229 41.995 -26.924 1.00 60.28 78 THR A N 1
ATOM 588 C CA . THR A 1 78 ? -4.841 41.780 -26.525 1.00 60.28 78 THR A CA 1
ATOM 589 C C . THR A 1 78 ? -4.789 41.554 -25.017 1.00 60.28 78 THR A C 1
ATOM 591 O O . THR A 1 78 ? -4.831 42.506 -24.239 1.00 60.28 78 THR A O 1
ATOM 594 N N . SER A 1 79 ? -4.710 40.292 -24.603 1.00 51.84 79 SER A N 1
ATOM 595 C CA . SER A 1 79 ? -4.238 39.903 -23.274 1.00 51.84 79 SER A CA 1
ATOM 596 C C . SER A 1 79 ? -2.817 39.357 -23.405 1.00 51.84 79 SER A C 1
ATOM 598 O O . SER A 1 79 ? -2.593 38.322 -24.029 1.00 51.84 79 SER A O 1
ATOM 600 N N . GLU A 1 80 ? -1.870 40.107 -22.857 1.00 60.09 80 GLU A N 1
ATOM 601 C CA . GLU A 1 80 ? -0.445 39.793 -22.752 1.00 60.09 80 GLU A CA 1
ATOM 602 C C . GLU A 1 80 ? -0.254 38.574 -21.825 1.00 60.09 80 GLU A C 1
ATOM 604 O O . GLU A 1 80 ? -0.765 38.601 -20.703 1.00 60.09 80 GLU A O 1
ATOM 609 N N . PRO A 1 81 ? 0.401 37.480 -22.265 1.00 59.09 81 PRO A N 1
ATOM 610 C CA . PRO A 1 81 ? 0.642 36.336 -21.397 1.00 59.09 81 PRO A CA 1
ATOM 611 C C . PRO A 1 81 ? 1.745 36.670 -20.386 1.00 59.09 81 PRO A C 1
ATOM 613 O O . PRO A 1 81 ? 2.878 36.993 -20.749 1.00 59.09 81 PRO A O 1
ATOM 616 N N . GLU A 1 82 ? 1.400 36.577 -19.104 1.00 53.59 82 GLU A N 1
ATOM 617 C CA . GLU A 1 82 ? 2.339 36.642 -17.989 1.00 53.59 82 GLU A CA 1
ATOM 618 C C . GLU A 1 82 ? 3.340 35.486 -18.127 1.00 53.59 82 GLU A C 1
ATOM 620 O O . GLU A 1 82 ? 2.985 34.309 -18.085 1.00 53.59 82 GLU A O 1
ATOM 625 N N . THR A 1 83 ? 4.593 35.835 -18.414 1.00 49.66 83 THR A N 1
ATOM 626 C CA . THR A 1 83 ? 5.675 34.878 -18.648 1.00 49.66 83 THR A CA 1
ATOM 627 C C . THR A 1 83 ? 6.248 34.473 -17.294 1.00 49.66 83 THR A C 1
ATOM 629 O O . THR A 1 83 ? 7.101 35.173 -16.746 1.00 49.66 83 THR A O 1
ATOM 632 N N . GLU A 1 84 ? 5.758 33.373 -16.722 1.00 59.38 84 GLU A N 1
ATOM 633 C CA . GLU A 1 84 ? 6.422 32.748 -15.578 1.00 59.38 84 GLU A CA 1
ATOM 634 C C . GLU A 1 84 ? 7.805 32.236 -16.007 1.00 59.38 84 GLU A C 1
ATOM 636 O O . GLU A 1 84 ? 7.967 31.594 -17.047 1.00 59.38 84 GLU A O 1
ATOM 641 N N . LEU A 1 85 ? 8.824 32.574 -15.216 1.00 48.69 85 LEU A N 1
ATOM 642 C CA . LEU A 1 85 ? 10.212 32.183 -15.440 1.00 48.69 85 LEU A CA 1
ATOM 643 C C . LEU A 1 85 ? 10.366 30.674 -15.210 1.00 48.69 85 LEU A C 1
ATOM 645 O O . LEU A 1 85 ? 10.615 30.228 -14.091 1.00 48.69 85 LEU A O 1
ATOM 649 N N . LEU A 1 86 ? 10.205 29.897 -16.279 1.00 50.50 86 LEU A N 1
ATOM 650 C CA . LEU A 1 86 ? 10.595 28.490 -16.332 1.00 50.50 86 LEU A CA 1
ATOM 651 C C . LEU A 1 86 ? 12.117 28.369 -16.150 1.00 50.50 86 LEU A C 1
ATOM 653 O O . LEU A 1 86 ? 12.885 29.115 -16.751 1.00 50.50 86 LEU A O 1
ATOM 657 N N . ASP A 1 87 ? 12.537 27.430 -15.304 1.00 64.69 87 ASP A N 1
ATOM 658 C CA . ASP A 1 87 ? 13.939 27.113 -15.012 1.00 64.69 87 ASP A CA 1
ATOM 659 C C . ASP A 1 87 ? 14.701 26.720 -16.302 1.00 64.69 87 ASP A C 1
ATOM 661 O O . ASP A 1 87 ? 14.239 25.865 -17.066 1.00 64.69 87 ASP A O 1
ATOM 665 N N . ASP A 1 88 ? 15.880 27.316 -16.538 1.00 63.44 88 ASP A N 1
ATOM 666 C CA . ASP A 1 88 ? 16.760 27.074 -17.703 1.00 63.44 88 ASP A CA 1
ATOM 667 C C . ASP A 1 88 ? 17.118 25.582 -17.892 1.00 63.44 88 ASP A C 1
ATOM 669 O O . ASP A 1 88 ? 17.467 25.134 -18.991 1.00 63.44 88 ASP A O 1
ATOM 673 N N . SER A 1 89 ? 17.021 24.794 -16.820 1.00 58.44 89 SER A N 1
ATOM 674 C CA . SER A 1 89 ? 17.146 23.334 -16.822 1.00 58.44 89 SER A CA 1
ATOM 675 C C . SER A 1 89 ? 16.094 22.646 -17.709 1.00 58.44 89 SER A C 1
ATOM 677 O O . SER A 1 89 ? 16.425 21.784 -18.527 1.00 58.44 89 SER A O 1
ATOM 679 N N . ILE A 1 90 ? 14.829 23.062 -17.597 1.00 61.53 90 ILE A N 1
ATOM 680 C CA . ILE A 1 90 ? 13.699 22.456 -18.317 1.00 61.53 90 ILE A CA 1
ATOM 681 C C . ILE A 1 90 ? 13.734 22.864 -19.793 1.00 61.53 90 ILE A C 1
ATOM 683 O O . ILE A 1 90 ? 13.517 22.032 -20.673 1.00 61.53 90 ILE A O 1
ATOM 687 N N . LEU A 1 91 ? 14.094 24.118 -20.078 1.00 72.69 91 LEU A N 1
ATOM 688 C CA . LEU A 1 91 ? 14.255 24.627 -21.444 1.00 72.69 91 LEU A CA 1
ATOM 689 C C . LEU A 1 91 ? 15.317 23.851 -22.239 1.00 72.69 91 LEU A C 1
ATOM 691 O O . LEU A 1 91 ? 15.060 23.472 -23.381 1.00 72.69 91 LEU A O 1
ATOM 695 N N . ASN A 1 92 ? 16.460 23.525 -21.626 1.00 69.31 92 ASN A N 1
ATOM 696 C CA . ASN A 1 92 ? 17.496 22.715 -22.280 1.00 69.31 92 ASN A CA 1
ATOM 697 C C . ASN A 1 92 ? 17.048 21.266 -22.544 1.00 69.31 92 ASN A C 1
ATOM 699 O O . ASN A 1 92 ? 17.416 20.683 -23.568 1.00 69.31 92 ASN A O 1
ATOM 703 N N . ALA A 1 93 ? 16.247 20.671 -21.653 1.00 65.56 93 ALA A N 1
ATOM 704 C CA . ALA A 1 93 ? 15.704 19.329 -21.859 1.00 65.56 93 ALA A CA 1
ATOM 705 C C . ALA A 1 93 ? 14.689 19.300 -23.017 1.00 65.56 93 ALA A C 1
ATOM 707 O O . ALA A 1 93 ? 14.763 18.419 -23.876 1.00 65.56 93 ALA A O 1
ATOM 708 N N . VAL A 1 94 ? 13.800 20.298 -23.093 1.00 67.88 94 VAL A N 1
ATOM 709 C CA . VAL A 1 94 ? 12.820 20.431 -24.184 1.00 67.88 94 VAL A CA 1
ATOM 710 C C . VAL A 1 94 ? 13.507 20.714 -25.525 1.00 67.88 94 VAL A C 1
ATOM 712 O O . VAL A 1 94 ? 13.146 20.087 -26.519 1.00 67.88 94 VAL A O 1
ATOM 715 N N . GLU A 1 95 ? 14.531 21.577 -25.578 1.00 74.62 95 GLU A N 1
ATOM 716 C CA . GLU A 1 95 ? 15.303 21.813 -26.812 1.00 74.62 95 GLU A CA 1
ATOM 717 C C . GLU A 1 95 ? 16.042 20.556 -27.289 1.00 74.62 95 GLU A C 1
ATOM 719 O O . GLU A 1 95 ? 16.059 20.269 -28.486 1.00 74.62 95 GLU A O 1
ATOM 724 N N . THR A 1 96 ? 16.614 19.774 -26.370 1.00 74.81 96 THR A N 1
ATOM 725 C CA . THR A 1 96 ? 17.326 18.533 -26.721 1.00 74.81 96 THR A CA 1
ATOM 726 C C . THR A 1 96 ? 16.367 17.468 -27.264 1.00 74.81 96 THR A C 1
ATOM 728 O O . THR A 1 96 ? 16.701 16.778 -28.227 1.00 74.81 96 THR A O 1
ATOM 731 N N . LEU A 1 97 ? 15.165 17.353 -26.689 1.00 71.06 97 LEU A N 1
ATOM 732 C CA . LEU A 1 97 ? 14.123 16.430 -27.156 1.00 71.06 97 LEU A CA 1
ATOM 733 C C . LEU A 1 97 ? 13.519 16.871 -28.496 1.00 71.06 97 LEU A C 1
ATOM 735 O O . LEU A 1 97 ? 13.329 16.041 -29.384 1.00 71.06 97 LEU A O 1
ATOM 739 N N . ALA A 1 98 ? 13.282 18.173 -28.672 1.00 75.62 98 ALA A N 1
ATOM 740 C CA . ALA A 1 98 ? 12.788 18.735 -29.926 1.00 75.62 98 ALA A CA 1
ATOM 741 C C . ALA A 1 98 ? 13.807 18.585 -31.070 1.00 75.62 98 ALA A C 1
ATOM 743 O O . ALA A 1 98 ? 13.426 18.276 -32.195 1.00 75.62 98 ALA A O 1
ATOM 744 N N . ALA A 1 99 ? 15.107 18.739 -30.795 1.00 80.62 99 ALA A N 1
ATOM 745 C CA . ALA A 1 99 ? 16.167 18.553 -31.790 1.00 80.62 99 ALA A CA 1
ATOM 746 C C . ALA A 1 99 ? 16.348 17.090 -32.241 1.00 80.62 99 ALA A C 1
ATOM 748 O O . ALA A 1 99 ? 16.978 16.843 -33.271 1.00 80.62 99 ALA A O 1
ATOM 749 N N . ALA A 1 100 ? 15.822 16.127 -31.479 1.00 78.88 100 ALA A N 1
ATOM 750 C CA . ALA A 1 100 ? 15.897 14.703 -31.788 1.00 78.88 100 ALA A CA 1
ATOM 751 C C . ALA A 1 100 ? 14.703 14.180 -32.614 1.00 78.88 100 ALA A C 1
ATOM 753 O O . ALA A 1 100 ? 14.668 12.981 -32.887 1.00 78.88 100 ALA A O 1
ATOM 754 N N . ASP A 1 101 ? 13.743 15.039 -32.999 1.00 79.62 101 ASP A N 1
ATOM 755 C CA . ASP A 1 101 ? 12.474 14.649 -33.650 1.00 79.62 101 ASP A CA 1
ATOM 756 C C . ASP A 1 101 ? 11.779 13.480 -32.919 1.00 79.62 101 ASP A C 1
ATOM 758 O O . ASP A 1 101 ? 11.232 12.552 -33.523 1.00 79.62 101 ASP A O 1
ATOM 762 N N . LEU A 1 102 ? 11.835 13.493 -31.584 1.00 72.38 102 LEU A N 1
ATOM 763 C CA . LEU A 1 102 ? 11.308 12.409 -30.767 1.00 72.38 102 LEU A CA 1
ATOM 764 C C . LEU A 1 102 ? 9.785 12.549 -30.670 1.00 72.38 102 LEU A C 1
ATOM 766 O O . LEU A 1 102 ? 9.269 13.505 -30.095 1.00 72.38 102 LEU A O 1
ATOM 770 N N . VAL A 1 103 ? 9.060 11.602 -31.262 1.00 82.81 103 VAL A N 1
ATOM 771 C CA . VAL A 1 103 ? 7.595 11.552 -31.230 1.00 82.81 103 VAL A CA 1
ATOM 772 C C . VAL A 1 103 ? 7.184 10.438 -30.279 1.00 82.81 103 VAL A C 1
ATOM 774 O O . VAL A 1 103 ? 7.431 9.266 -30.559 1.00 82.81 103 VAL A O 1
ATOM 777 N N . LEU A 1 104 ? 6.561 10.798 -29.157 1.00 69.56 104 LEU A N 1
ATOM 778 C CA . LEU A 1 104 ? 5.839 9.824 -28.342 1.00 69.56 104 LEU A CA 1
ATOM 779 C C . LEU A 1 104 ? 4.570 9.444 -29.097 1.00 69.56 104 LEU A C 1
ATOM 781 O O . LEU A 1 104 ? 3.890 10.325 -29.616 1.00 69.56 104 LEU A O 1
ATOM 785 N N . LEU A 1 105 ? 4.271 8.156 -29.202 1.00 79.25 105 LEU A N 1
ATOM 786 C CA . LEU A 1 105 ? 3.066 7.656 -29.855 1.00 79.25 105 LEU A CA 1
ATOM 787 C C . LEU A 1 105 ? 2.187 6.974 -28.805 1.00 79.25 105 LEU A C 1
ATOM 789 O O . LEU A 1 105 ? 2.713 6.344 -27.893 1.00 79.25 105 LEU A O 1
ATOM 793 N N . ASP A 1 106 ? 0.872 7.111 -28.937 1.00 66.75 106 ASP A N 1
ATOM 794 C CA . ASP A 1 106 ? -0.098 6.327 -28.174 1.00 66.75 106 ASP A CA 1
ATOM 795 C C . ASP A 1 106 ? -0.263 4.913 -28.765 1.00 66.75 106 ASP A C 1
ATOM 797 O O . ASP A 1 106 ? 0.289 4.591 -29.823 1.00 66.75 106 ASP A O 1
ATOM 801 N N . ASP A 1 107 ? -1.072 4.077 -28.109 1.00 58.94 107 ASP A N 1
ATOM 802 C CA . ASP A 1 107 ? -1.355 2.689 -28.519 1.00 58.94 107 ASP A CA 1
ATOM 803 C C . ASP A 1 107 ? -1.965 2.567 -29.927 1.00 58.94 107 ASP A C 1
ATOM 805 O O . ASP A 1 107 ? -1.924 1.509 -30.557 1.00 58.94 107 ASP A O 1
ATOM 809 N N . ASN A 1 108 ? -2.531 3.658 -30.444 1.00 71.00 108 ASN A N 1
ATOM 810 C CA . ASN A 1 108 ? -3.137 3.732 -31.767 1.00 71.00 108 ASN A CA 1
ATOM 811 C C . ASN A 1 108 ? -2.170 4.314 -32.816 1.00 71.00 108 ASN A C 1
ATOM 813 O O . ASN A 1 108 ? -2.552 4.482 -33.977 1.00 71.00 108 ASN A O 1
ATOM 817 N N . GLY A 1 109 ? -0.928 4.620 -32.428 1.00 77.38 109 GLY A N 1
ATOM 818 C CA . GLY A 1 109 ? 0.087 5.229 -33.281 1.00 77.38 109 GLY A CA 1
ATOM 819 C C . GLY A 1 109 ? -0.106 6.730 -33.510 1.00 77.38 109 GLY A C 1
ATOM 820 O O . GLY A 1 109 ? 0.466 7.267 -34.461 1.00 77.38 109 GLY A O 1
ATOM 821 N N . ASN A 1 110 ? -0.902 7.419 -32.686 1.00 85.88 110 ASN A N 1
ATOM 822 C CA . ASN A 1 110 ? -1.051 8.871 -32.759 1.00 85.88 110 ASN A CA 1
ATOM 823 C C . ASN A 1 110 ? 0.024 9.566 -31.920 1.00 85.88 110 ASN A C 1
ATOM 825 O O . ASN A 1 110 ? 0.328 9.115 -30.820 1.00 85.88 110 ASN A O 1
ATOM 829 N N . PRO A 1 111 ? 0.564 10.701 -32.383 1.00 82.31 111 PRO A N 1
ATOM 830 C CA . PRO A 1 111 ? 1.534 11.467 -31.618 1.00 82.31 111 PRO A CA 1
ATOM 831 C C . PRO A 1 111 ? 0.928 12.026 -30.328 1.00 82.31 111 PRO A C 1
ATOM 833 O O . PRO A 1 111 ? -0.026 12.804 -30.362 1.00 82.31 111 PRO A O 1
ATOM 836 N N . ILE A 1 112 ? 1.537 11.677 -29.199 1.00 78.38 112 ILE A N 1
ATOM 837 C CA . ILE A 1 112 ? 1.320 12.299 -27.900 1.00 78.38 112 ILE A CA 1
ATOM 838 C C . ILE A 1 112 ? 2.190 13.564 -27.854 1.00 78.38 112 ILE A C 1
ATOM 840 O O . ILE A 1 112 ? 3.414 13.479 -28.008 1.00 78.38 112 ILE A O 1
ATOM 844 N N . PRO A 1 113 ? 1.609 14.760 -27.648 1.00 81.69 113 PRO A N 1
ATOM 845 C CA . PRO A 1 113 ? 2.400 15.973 -27.492 1.00 81.69 113 PRO A CA 1
ATOM 846 C C . PRO A 1 113 ? 3.355 15.823 -26.303 1.00 81.69 113 PRO A C 1
ATOM 848 O O . PRO A 1 113 ? 2.895 15.557 -25.198 1.00 81.69 113 PRO A O 1
ATOM 851 N N . LEU A 1 114 ? 4.661 16.040 -26.499 1.00 75.44 114 LEU A N 1
ATOM 852 C CA . LEU A 1 114 ? 5.681 15.932 -25.437 1.00 75.44 114 LEU A CA 1
ATOM 853 C C . LEU A 1 114 ? 5.387 16.806 -24.204 1.00 75.44 114 LEU A C 1
ATOM 855 O O . LEU A 1 114 ? 5.842 16.501 -23.111 1.00 75.44 114 LEU A O 1
ATOM 859 N N . ALA A 1 115 ? 4.626 17.886 -24.384 1.00 74.31 115 ALA A N 1
ATOM 860 C CA . ALA A 1 115 ? 4.188 18.782 -23.316 1.00 74.31 115 ALA A CA 1
ATOM 861 C C . ALA A 1 115 ? 2.794 18.434 -22.750 1.00 74.31 115 ALA A C 1
ATOM 863 O O . ALA A 1 115 ? 2.170 19.269 -22.100 1.00 74.31 115 ALA A O 1
ATOM 864 N N . SER A 1 116 ? 2.251 17.253 -23.052 1.00 74.75 116 SER A N 1
ATOM 865 C CA . SER A 1 116 ? 0.966 16.802 -22.508 1.00 74.75 116 SER A CA 1
ATOM 866 C C . SER A 1 116 ? 1.159 15.989 -21.231 1.00 74.75 116 SER A C 1
ATOM 868 O O . SER A 1 116 ? 2.162 15.295 -21.086 1.00 74.75 116 SER A O 1
ATOM 870 N N . GLN A 1 117 ? 0.155 16.001 -20.350 1.00 59.66 117 GLN A N 1
ATOM 871 C CA . GLN A 1 117 ? 0.117 15.111 -19.183 1.00 59.66 117 GLN A CA 1
ATOM 872 C C . GLN A 1 117 ? 0.302 13.644 -19.593 1.00 59.66 117 GLN A C 1
ATOM 874 O O . GLN A 1 117 ? 1.006 12.895 -18.942 1.00 59.66 117 GLN A O 1
ATOM 879 N N . GLN A 1 118 ? -0.250 13.260 -20.744 1.00 53.66 118 GLN A N 1
ATOM 880 C CA . GLN A 1 118 ? -0.120 11.914 -21.289 1.00 53.66 118 GLN A CA 1
ATOM 881 C C . GLN A 1 118 ? 1.328 11.562 -21.688 1.00 53.66 118 GLN A C 1
ATOM 883 O O . GLN A 1 118 ? 1.718 10.404 -21.587 1.00 53.66 118 GLN A O 1
ATOM 888 N N . ALA A 1 119 ? 2.136 12.536 -22.125 1.00 67.81 119 ALA A N 1
ATOM 889 C CA . ALA A 1 119 ? 3.566 12.330 -22.371 1.00 67.81 119 ALA A CA 1
ATOM 890 C C . ALA A 1 119 ? 4.344 12.169 -21.066 1.00 67.81 119 ALA A C 1
ATOM 892 O O . ALA A 1 119 ? 5.249 11.346 -21.003 1.00 67.81 119 ALA A O 1
ATOM 893 N N . GLU A 1 120 ? 3.988 12.936 -20.036 1.00 62.34 120 GLU A N 1
ATOM 894 C CA . GLU A 1 120 ? 4.543 12.778 -18.693 1.00 62.34 120 GLU A CA 1
ATOM 895 C C . GLU A 1 120 ? 4.196 11.389 -18.136 1.00 62.34 120 GLU A C 1
ATOM 897 O O . GLU A 1 120 ? 5.083 10.641 -17.741 1.00 62.34 120 GLU A O 1
ATOM 902 N N . ASP A 1 121 ? 2.935 10.979 -18.219 1.00 55.44 121 ASP A N 1
ATOM 903 C CA . ASP A 1 121 ? 2.489 9.668 -17.752 1.00 55.44 121 ASP A CA 1
ATOM 904 C C . ASP A 1 121 ? 3.193 8.529 -18.508 1.00 55.44 121 ASP A C 1
ATOM 906 O O . ASP A 1 121 ? 3.658 7.589 -17.874 1.00 55.44 121 ASP A O 1
ATOM 910 N N . ALA A 1 122 ? 3.373 8.646 -19.829 1.00 57.84 122 ALA A N 1
ATOM 911 C CA . ALA A 1 122 ? 4.104 7.666 -20.643 1.00 57.84 122 ALA A CA 1
ATOM 912 C C . ALA A 1 122 ? 5.627 7.657 -20.396 1.00 57.84 122 ALA A C 1
ATOM 914 O O . ALA A 1 122 ? 6.304 6.669 -20.678 1.00 57.84 122 ALA A O 1
ATOM 915 N N . LEU A 1 123 ? 6.188 8.760 -19.895 1.00 57.81 123 LEU A N 1
ATOM 916 C CA . LEU A 1 123 ? 7.598 8.856 -19.510 1.00 57.81 123 LEU A CA 1
ATOM 917 C C . LEU A 1 123 ? 7.841 8.384 -18.067 1.00 57.81 123 LEU A C 1
ATOM 919 O O . LEU A 1 123 ? 8.979 8.044 -17.735 1.00 57.81 123 LEU A O 1
ATOM 923 N N . PHE A 1 124 ? 6.806 8.362 -17.218 1.00 55.06 124 PHE A N 1
ATOM 924 C CA . PHE A 1 124 ? 6.936 8.159 -15.772 1.00 55.06 124 PHE A CA 1
ATOM 925 C C . PHE A 1 124 ? 6.045 7.051 -15.173 1.00 55.06 124 PHE A C 1
ATOM 927 O O . PHE A 1 124 ? 6.132 6.820 -13.961 1.00 55.06 124 PHE A O 1
ATOM 934 N N . SER A 1 125 ? 5.262 6.301 -15.963 1.00 54.69 125 SER A N 1
ATOM 935 C CA . SER A 1 125 ? 4.607 5.054 -15.528 1.00 54.69 125 SER A CA 1
ATOM 936 C C . SER A 1 125 ? 5.645 3.944 -15.364 1.00 54.69 125 SER A C 1
ATOM 938 O O . SER A 1 125 ? 5.817 3.043 -16.175 1.00 54.69 125 SER A O 1
ATOM 940 N N . SER A 1 126 ? 6.428 4.024 -14.294 1.00 60.22 126 SER A N 1
ATOM 941 C CA . SER A 1 126 ? 7.285 2.903 -13.937 1.00 60.22 126 SER A CA 1
ATOM 942 C C . SER A 1 126 ? 6.430 1.845 -13.255 1.00 60.22 126 SER A C 1
ATOM 944 O O . SER A 1 126 ? 5.974 2.019 -12.131 1.00 60.22 126 SER A O 1
ATOM 946 N N . ASP A 1 127 ? 6.180 0.743 -13.943 1.00 85.38 127 ASP A N 1
ATOM 947 C CA . ASP A 1 127 ? 5.348 -0.296 -13.366 1.00 85.38 127 ASP A CA 1
ATOM 948 C C . ASP A 1 127 ? 6.100 -1.156 -12.316 1.00 85.38 127 ASP A C 1
ATOM 950 O O . ASP A 1 127 ? 7.334 -1.095 -12.204 1.00 85.38 127 ASP A O 1
ATOM 954 N N . PRO A 1 128 ? 5.384 -1.957 -11.502 1.00 95.44 128 PRO A N 1
ATOM 955 C CA . PRO A 1 128 ? 5.959 -2.726 -10.407 1.00 95.44 128 PRO A CA 1
ATOM 956 C C . PRO A 1 128 ? 6.990 -3.765 -10.860 1.00 95.44 128 PRO A C 1
ATOM 958 O O . PRO A 1 128 ? 6.786 -4.529 -11.808 1.00 95.44 128 PRO A O 1
ATOM 961 N N . LEU A 1 129 ? 8.104 -3.834 -10.130 1.00 97.00 129 LEU A N 1
ATOM 962 C CA . LEU A 1 129 ? 9.207 -4.751 -10.411 1.00 97.00 129 LEU A CA 1
ATOM 963 C C . LEU A 1 129 ? 9.846 -5.298 -9.131 1.00 97.00 129 LEU A C 1
ATOM 965 O O . LEU A 1 129 ? 9.848 -4.650 -8.085 1.00 97.00 129 LEU A O 1
ATOM 969 N N . PHE A 1 130 ? 10.422 -6.495 -9.204 1.00 97.75 130 PHE A N 1
ATOM 970 C CA . PHE A 1 130 ? 11.125 -7.124 -8.083 1.00 97.75 130 PHE A CA 1
ATOM 971 C C . PHE A 1 130 ? 12.280 -8.013 -8.557 1.00 97.75 130 PHE A C 1
ATOM 973 O O . PHE A 1 130 ? 12.384 -8.369 -9.732 1.00 97.75 130 PHE A O 1
ATOM 980 N N . TRP A 1 131 ? 13.158 -8.385 -7.624 1.00 97.81 131 TRP A N 1
ATOM 981 C CA . TRP A 1 131 ? 14.207 -9.378 -7.855 1.00 97.81 131 TRP A CA 1
ATOM 982 C C . TRP A 1 131 ? 13.706 -10.782 -7.495 1.00 97.81 131 TRP A C 1
ATOM 984 O O . TRP A 1 131 ? 13.350 -11.031 -6.343 1.00 97.81 131 TRP A O 1
ATOM 994 N N . ASP A 1 132 ? 13.701 -11.715 -8.450 1.00 97.19 132 ASP A N 1
ATOM 995 C CA . ASP A 1 132 ? 13.184 -13.085 -8.249 1.00 97.19 132 ASP A CA 1
ATOM 996 C C . ASP A 1 132 ? 14.190 -14.046 -7.575 1.00 97.19 132 ASP A C 1
ATOM 998 O O . ASP A 1 132 ? 13.896 -15.217 -7.336 1.00 97.19 132 ASP A O 1
ATOM 1002 N N . GLY A 1 133 ? 15.393 -13.554 -7.265 1.00 96.50 133 GLY A N 1
ATOM 1003 C CA . GLY A 1 133 ? 16.531 -14.343 -6.789 1.00 96.50 133 GLY A CA 1
ATOM 1004 C C . GLY A 1 133 ? 17.646 -14.479 -7.830 1.00 96.50 133 GLY A C 1
ATOM 1005 O O . GLY A 1 133 ? 18.805 -14.649 -7.449 1.00 96.50 133 GLY A O 1
ATOM 1006 N N . THR A 1 134 ? 17.321 -14.321 -9.112 1.00 97.19 134 THR A N 1
ATOM 1007 C CA . THR A 1 134 ? 18.231 -14.488 -10.255 1.00 97.19 134 THR A CA 1
ATOM 1008 C C . THR A 1 134 ? 18.268 -13.265 -11.168 1.00 97.19 134 THR A C 1
ATOM 1010 O O . THR A 1 134 ? 19.323 -12.960 -11.724 1.00 97.19 134 THR A O 1
ATOM 1013 N N . GLN A 1 135 ? 17.142 -12.577 -11.340 1.00 97.31 135 GLN A N 1
ATOM 1014 C CA . GLN A 1 135 ? 16.992 -11.460 -12.265 1.00 97.31 135 GLN A CA 1
ATOM 1015 C C . GLN A 1 135 ? 15.883 -10.492 -11.825 1.00 97.31 135 GLN A C 1
ATOM 1017 O O . GLN A 1 135 ? 15.055 -10.801 -10.966 1.00 97.31 135 GLN A O 1
ATOM 1022 N N . TRP A 1 136 ? 15.862 -9.313 -12.446 1.00 97.62 136 TRP A N 1
ATOM 1023 C CA . TRP A 1 136 ? 14.768 -8.358 -12.306 1.00 97.62 136 TRP A CA 1
ATOM 1024 C C . TRP A 1 136 ? 13.594 -8.757 -13.196 1.00 97.62 136 TRP A C 1
ATOM 1026 O O . TRP A 1 136 ? 13.768 -8.959 -14.404 1.00 97.62 136 TRP A O 1
ATOM 1036 N N . VAL A 1 137 ? 12.411 -8.833 -12.592 1.00 98.06 137 VAL A N 1
ATOM 1037 C CA . VAL A 1 137 ? 11.135 -9.111 -13.256 1.00 98.06 137 VAL A CA 1
ATOM 1038 C C . VAL A 1 137 ? 10.245 -7.885 -13.099 1.00 98.06 137 VAL A C 1
ATOM 1040 O O . VAL A 1 137 ? 10.023 -7.432 -11.977 1.00 98.06 137 VAL A O 1
ATOM 1043 N N . GLY A 1 138 ? 9.764 -7.347 -14.216 1.00 96.69 138 GLY A N 1
ATOM 1044 C CA . GLY A 1 138 ? 8.830 -6.224 -14.266 1.00 96.69 138 GLY A CA 1
ATOM 1045 C C . GLY A 1 138 ? 7.495 -6.646 -14.865 1.00 96.69 138 GLY A C 1
ATOM 1046 O O . GLY A 1 138 ? 7.425 -7.589 -15.663 1.00 96.69 138 GLY A O 1
ATOM 1047 N N . TYR A 1 139 ? 6.442 -5.950 -14.465 1.00 96.75 139 TYR A N 1
ATOM 1048 C CA . TYR A 1 139 ? 5.085 -6.135 -14.965 1.00 96.75 139 TYR A CA 1
ATOM 1049 C C . TYR A 1 139 ? 4.610 -4.798 -15.451 1.00 96.75 139 TYR A C 1
ATOM 1051 O O . TYR A 1 139 ? 4.557 -3.917 -14.622 1.00 96.75 139 TYR A O 1
ATOM 1059 N N . VAL A 1 140 ? 4.279 -4.655 -16.725 1.00 93.56 140 VAL A N 1
ATOM 1060 C CA . VAL A 1 140 ? 3.829 -3.399 -17.325 1.00 93.56 140 VAL A CA 1
ATOM 1061 C C . VAL A 1 140 ? 2.433 -3.540 -17.909 1.00 93.56 140 VAL A C 1
ATOM 1063 O O . VAL A 1 140 ? 1.944 -4.662 -18.085 1.00 93.56 140 VAL A O 1
ATOM 1066 N N . LYS A 1 141 ? 1.774 -2.425 -18.226 1.00 89.25 141 LYS A N 1
ATOM 1067 C CA . LYS A 1 141 ? 0.544 -2.486 -19.029 1.00 89.25 141 LYS A CA 1
ATOM 1068 C C . LYS A 1 141 ? 0.836 -2.955 -20.456 1.00 89.25 141 LYS A C 1
ATOM 1070 O O . LYS A 1 141 ? 1.948 -2.827 -20.958 1.00 89.25 141 LYS A O 1
ATOM 1075 N N . ASN A 1 142 ? -0.177 -3.511 -21.119 1.00 85.88 142 ASN A N 1
ATOM 1076 C CA . ASN A 1 142 ? -0.058 -3.902 -22.527 1.00 85.88 142 ASN A CA 1
ATOM 1077 C C . ASN A 1 142 ? 0.351 -2.699 -23.386 1.00 85.88 142 ASN A C 1
ATOM 1079 O O . ASN A 1 142 ? -0.318 -1.671 -23.325 1.00 85.88 142 ASN A O 1
ATOM 1083 N N . GLY A 1 143 ? 1.394 -2.860 -24.203 1.00 83.12 143 GLY A N 1
ATOM 1084 C CA . GLY A 1 143 ? 1.937 -1.789 -25.045 1.00 83.12 143 GLY A CA 1
ATOM 1085 C C . GLY A 1 143 ? 3.018 -0.927 -24.383 1.00 83.12 143 GLY A C 1
ATOM 1086 O O . GLY A 1 143 ? 3.689 -0.174 -25.088 1.00 83.12 143 GLY A O 1
ATOM 1087 N N . GLU A 1 144 ? 3.245 -1.064 -23.074 1.00 84.81 144 GLU A N 1
ATOM 1088 C CA . GLU A 1 144 ? 4.314 -0.364 -22.357 1.00 84.81 144 GLU A CA 1
ATOM 1089 C C . GLU A 1 144 ? 5.614 -1.191 -22.331 1.00 84.81 144 GLU A C 1
ATOM 1091 O O . GLU A 1 144 ? 5.640 -2.391 -22.610 1.00 84.81 144 GLU A O 1
ATOM 1096 N N . SER A 1 145 ? 6.737 -0.544 -22.013 1.00 85.38 145 SER A N 1
ATOM 1097 C CA . SER A 1 145 ? 8.054 -1.188 -21.958 1.00 85.38 145 SER A CA 1
ATOM 1098 C C . SER A 1 145 ? 8.656 -1.109 -20.562 1.00 85.38 145 SER A C 1
ATOM 1100 O O . SER A 1 145 ? 8.641 -0.047 -19.945 1.00 85.38 145 SER A O 1
ATOM 1102 N N . CYS A 1 146 ? 9.265 -2.198 -20.088 1.00 89.56 146 CYS A N 1
ATOM 1103 C CA . CYS A 1 146 ? 9.894 -2.202 -18.769 1.00 89.56 146 CYS A CA 1
ATOM 1104 C C . CYS A 1 146 ? 11.128 -1.285 -18.683 1.00 89.56 146 CYS A C 1
ATOM 1106 O O . CYS A 1 146 ? 11.841 -1.103 -19.677 1.00 89.56 146 CYS A O 1
ATOM 1108 N N . PRO A 1 147 ? 11.462 -0.801 -17.469 1.00 87.25 147 PRO A N 1
ATOM 1109 C CA . PRO A 1 147 ? 12.693 -0.065 -17.218 1.00 87.25 147 PRO A CA 1
ATOM 1110 C C . PRO A 1 147 ? 13.955 -0.815 -17.662 1.00 87.25 147 PRO A C 1
ATOM 1112 O O . PRO A 1 147 ? 14.048 -2.045 -17.592 1.00 87.25 147 PRO A O 1
ATOM 1115 N N . ALA A 1 148 ? 14.979 -0.057 -18.056 1.00 86.25 148 ALA A N 1
ATOM 1116 C CA . ALA A 1 148 ? 16.278 -0.621 -18.398 1.00 86.25 148 ALA A CA 1
ATOM 1117 C C . ALA A 1 148 ? 16.855 -1.447 -17.229 1.00 86.25 148 ALA A C 1
ATOM 1119 O O . ALA A 1 148 ? 16.868 -1.012 -16.078 1.00 86.25 148 ALA A O 1
ATOM 1120 N N . GLY A 1 149 ? 17.359 -2.644 -17.541 1.00 88.62 149 GLY A N 1
ATOM 1121 C CA . GLY A 1 149 ? 17.902 -3.584 -16.553 1.00 88.62 149 GLY A CA 1
ATOM 1122 C C . GLY A 1 149 ? 16.901 -4.624 -16.037 1.00 88.62 149 GLY A C 1
ATOM 1123 O O . GLY A 1 149 ? 17.328 -5.593 -15.408 1.00 88.62 149 GLY A O 1
ATOM 1124 N N . VAL A 1 150 ? 15.608 -4.493 -16.359 1.00 94.38 150 VAL A N 1
ATOM 1125 C CA . VAL A 1 150 ? 14.628 -5.576 -16.196 1.00 94.38 150 VAL A CA 1
ATOM 1126 C C . VAL A 1 150 ? 14.895 -6.661 -17.244 1.00 94.38 150 VAL A C 1
ATOM 1128 O O . VAL A 1 150 ? 14.922 -6.385 -18.441 1.00 94.38 150 VAL A O 1
ATOM 1131 N N . ALA A 1 151 ? 15.120 -7.899 -16.800 1.00 96.19 151 ALA A N 1
ATOM 1132 C CA . ALA A 1 151 ? 15.459 -9.017 -17.686 1.00 96.19 151 ALA A CA 1
ATOM 1133 C C . ALA A 1 151 ? 14.216 -9.708 -18.261 1.00 96.19 151 ALA A C 1
ATOM 1135 O O . ALA A 1 151 ? 14.239 -10.176 -19.399 1.00 96.19 151 ALA A O 1
ATOM 1136 N N . VAL A 1 152 ? 13.141 -9.769 -17.472 1.00 97.06 152 VAL A N 1
ATOM 1137 C CA . VAL A 1 152 ? 11.847 -10.329 -17.874 1.00 97.06 152 VAL A CA 1
ATOM 1138 C C . VAL A 1 152 ? 10.790 -9.248 -17.738 1.00 97.06 152 VAL A C 1
ATOM 1140 O O . VAL A 1 152 ? 10.541 -8.768 -16.635 1.00 97.06 152 VAL A O 1
ATOM 1143 N N . CYS A 1 153 ? 10.177 -8.887 -18.861 1.00 96.19 153 CYS A N 1
ATOM 1144 C CA . CYS A 1 153 ? 9.104 -7.907 -18.920 1.00 96.19 153 CYS A CA 1
ATOM 1145 C C . CYS A 1 153 ? 7.786 -8.601 -19.260 1.00 96.19 153 CYS A C 1
ATOM 1147 O O . CYS A 1 153 ? 7.698 -9.259 -20.297 1.00 96.19 153 CYS A O 1
ATOM 1149 N N . ASN A 1 154 ? 6.793 -8.485 -18.381 1.00 97.00 154 ASN A N 1
ATOM 1150 C CA . ASN A 1 154 ? 5.474 -9.079 -18.574 1.00 97.00 154 ASN A CA 1
ATOM 1151 C C . ASN A 1 154 ? 4.448 -7.981 -18.839 1.00 97.00 154 ASN A C 1
ATOM 1153 O O . ASN A 1 154 ? 4.229 -7.139 -17.979 1.00 97.00 154 ASN A O 1
ATOM 1157 N N . GLU A 1 155 ? 3.781 -8.025 -19.983 1.00 94.94 155 GLU A N 1
ATOM 1158 C CA . GLU A 1 155 ? 2.666 -7.131 -20.302 1.00 94.94 155 GLU A CA 1
ATOM 1159 C C . GLU A 1 155 ? 1.347 -7.743 -19.809 1.00 94.94 155 GLU A C 1
ATOM 1161 O O . GLU A 1 155 ? 0.985 -8.862 -20.187 1.00 94.94 155 GLU A O 1
ATOM 1166 N N . VAL A 1 156 ? 0.649 -7.043 -18.915 1.00 95.62 156 VAL A N 1
ATOM 1167 C CA . VAL A 1 156 ? -0.583 -7.508 -18.260 1.00 95.62 156 VAL A CA 1
ATOM 1168 C C . VAL A 1 156 ? -1.556 -6.351 -18.023 1.00 95.62 156 VAL A C 1
ATOM 1170 O O . VAL A 1 156 ? -1.181 -5.188 -17.996 1.00 95.62 156 VAL A O 1
ATOM 1173 N N . SER A 1 157 ? -2.842 -6.646 -17.811 1.00 92.25 157 SER A N 1
ATOM 1174 C CA . SER A 1 157 ? -3.845 -5.598 -17.551 1.00 92.25 157 SER A CA 1
ATOM 1175 C C . SER A 1 157 ? -3.787 -5.007 -16.137 1.00 92.25 157 SER A C 1
ATOM 1177 O O . SER A 1 157 ? -4.250 -3.891 -15.940 1.00 92.25 157 SER A O 1
ATOM 1179 N N . ASN A 1 158 ? -3.263 -5.768 -15.168 1.00 93.69 158 ASN A N 1
ATOM 1180 C CA . ASN A 1 158 ? -3.178 -5.409 -13.746 1.00 93.69 158 ASN A CA 1
ATOM 1181 C C . ASN A 1 158 ? -1.733 -5.633 -13.259 1.00 93.69 158 ASN A C 1
ATOM 1183 O O . ASN A 1 158 ? -1.440 -6.683 -12.669 1.00 93.69 158 ASN A O 1
ATOM 1187 N N . PRO A 1 159 ? -0.797 -4.734 -13.613 1.00 95.25 159 PRO A N 1
ATOM 1188 C CA . PRO A 1 159 ? 0.626 -4.926 -13.351 1.00 95.25 159 PRO A CA 1
ATOM 1189 C C . PRO A 1 159 ? 0.959 -5.004 -11.858 1.00 95.25 159 PRO A C 1
ATOM 1191 O O . PRO A 1 159 ? 1.794 -5.829 -11.474 1.00 95.25 159 PRO A O 1
ATOM 1194 N N . PHE A 1 160 ? 0.274 -4.244 -10.993 1.00 96.38 160 PHE A N 1
ATOM 1195 C CA . PHE A 1 160 ? 0.507 -4.319 -9.548 1.00 96.38 160 PHE A CA 1
ATOM 1196 C C . PHE A 1 160 ? 0.089 -5.673 -8.993 1.00 96.38 160 PHE A C 1
ATOM 1198 O O . PHE A 1 160 ? 0.907 -6.350 -8.358 1.00 96.38 160 PHE A O 1
ATOM 1205 N N . GLN A 1 161 ? -1.144 -6.110 -9.260 1.00 97.62 161 GLN A N 1
ATOM 1206 C CA . GLN A 1 161 ? -1.589 -7.418 -8.777 1.00 97.62 161 GLN A CA 1
ATOM 1207 C C . GLN A 1 161 ? -0.676 -8.543 -9.287 1.00 97.62 161 GLN A C 1
ATOM 1209 O O . GLN A 1 161 ? -0.277 -9.408 -8.509 1.00 97.62 161 GLN A O 1
ATOM 1214 N N . ALA A 1 162 ? -0.285 -8.507 -10.564 1.00 97.56 162 ALA A N 1
ATOM 1215 C CA . ALA A 1 162 ? 0.577 -9.532 -11.142 1.00 97.56 162 ALA A CA 1
ATOM 1216 C C . ALA A 1 162 ? 1.968 -9.573 -10.487 1.00 97.56 162 ALA A C 1
ATOM 1218 O O . ALA A 1 162 ? 2.489 -10.661 -10.226 1.00 97.56 162 ALA A O 1
ATOM 1219 N N . ALA A 1 163 ? 2.556 -8.417 -10.166 1.00 97.94 163 ALA A N 1
ATOM 1220 C CA . ALA A 1 163 ? 3.816 -8.365 -9.434 1.00 97.94 163 ALA A CA 1
ATOM 1221 C C . ALA A 1 163 ? 3.680 -8.960 -8.025 1.00 97.94 163 ALA A C 1
ATOM 1223 O O . ALA A 1 163 ? 4.534 -9.742 -7.609 1.00 97.94 163 ALA A O 1
ATOM 1224 N N . VAL A 1 164 ? 2.594 -8.647 -7.313 1.00 97.94 164 VAL A N 1
ATOM 1225 C CA . VAL A 1 164 ? 2.309 -9.192 -5.974 1.00 97.94 164 VAL A CA 1
ATOM 1226 C C . VAL A 1 164 ? 2.117 -10.709 -6.000 1.00 97.94 164 VAL A C 1
ATOM 1228 O O . VAL A 1 164 ? 2.638 -11.397 -5.123 1.00 97.94 164 VAL A O 1
ATOM 1231 N N . ASP A 1 165 ? 1.424 -11.236 -7.010 1.00 97.94 165 ASP A N 1
ATOM 1232 C CA . ASP A 1 165 ? 1.149 -12.672 -7.141 1.00 97.94 165 ASP A CA 1
ATOM 1233 C C . ASP A 1 165 ? 2.408 -13.500 -7.435 1.00 97.94 165 ASP A C 1
ATOM 1235 O O . ASP A 1 165 ? 2.493 -14.666 -7.043 1.00 97.94 165 ASP A O 1
ATOM 1239 N N . ASN A 1 166 ? 3.387 -12.911 -8.127 1.00 97.94 166 ASN A N 1
ATOM 1240 C CA . ASN A 1 166 ? 4.585 -13.614 -8.591 1.00 97.94 166 ASN A CA 1
ATOM 1241 C C . ASN A 1 166 ? 5.843 -13.321 -7.759 1.00 97.94 166 ASN A C 1
ATOM 1243 O O . ASN A 1 166 ? 6.854 -14.009 -7.925 1.00 97.94 166 ASN A O 1
ATOM 1247 N N . ALA A 1 167 ? 5.814 -12.319 -6.878 1.00 98.12 167 ALA A N 1
ATOM 1248 C CA . ALA A 1 167 ? 6.945 -11.991 -6.022 1.00 98.12 167 ALA A CA 1
ATOM 1249 C C . ALA A 1 167 ? 7.236 -13.126 -5.018 1.00 98.12 167 ALA A C 1
ATOM 1251 O O . ALA A 1 167 ? 6.318 -13.634 -4.364 1.00 98.12 167 ALA A O 1
ATOM 1252 N N . PRO A 1 168 ? 8.509 -13.536 -4.838 1.00 97.88 168 PRO A N 1
ATOM 1253 C CA . PRO A 1 168 ? 8.845 -14.536 -3.836 1.00 97.88 168 PRO A CA 1
ATOM 1254 C C . PRO A 1 168 ? 8.590 -14.004 -2.418 1.00 97.88 168 PRO A C 1
ATOM 1256 O O . PRO A 1 168 ? 8.583 -12.800 -2.164 1.00 97.88 168 PRO A O 1
ATOM 1259 N N . ALA A 1 169 ? 8.410 -14.909 -1.455 1.00 97.38 169 ALA A N 1
ATOM 1260 C CA . ALA A 1 169 ? 8.225 -14.516 -0.060 1.00 97.38 169 ALA A CA 1
ATOM 1261 C C . ALA A 1 169 ? 9.404 -13.660 0.444 1.00 97.38 169 ALA A C 1
ATOM 1263 O O . ALA A 1 169 ? 10.568 -13.983 0.192 1.00 97.38 169 ALA A O 1
ATOM 1264 N N . ASN A 1 170 ? 9.103 -12.627 1.235 1.00 97.12 170 ASN A N 1
ATOM 1265 C CA . ASN A 1 170 ? 10.054 -11.612 1.716 1.00 97.12 170 ASN A CA 1
ATOM 1266 C C . ASN A 1 170 ? 10.677 -10.722 0.620 1.00 97.12 170 ASN A C 1
ATOM 1268 O O . ASN A 1 170 ? 11.671 -10.047 0.889 1.00 97.12 170 ASN A O 1
ATOM 1272 N N . ALA A 1 171 ? 10.145 -10.722 -0.606 1.00 97.81 171 ALA A N 1
ATOM 1273 C CA . ALA A 1 171 ? 10.609 -9.812 -1.646 1.00 97.81 171 ALA A CA 1
ATOM 1274 C C . ALA A 1 171 ? 10.206 -8.361 -1.364 1.00 97.81 171 ALA A C 1
ATOM 1276 O O . ALA A 1 171 ? 9.141 -8.082 -0.808 1.00 97.81 171 ALA A O 1
ATOM 1277 N N . THR A 1 172 ? 11.045 -7.442 -1.836 1.00 98.19 172 THR A N 1
ATOM 1278 C CA . THR A 1 172 ? 10.687 -6.033 -1.987 1.00 98.19 172 THR A CA 1
ATOM 1279 C C . THR A 1 172 ? 10.231 -5.798 -3.419 1.00 98.19 172 THR A C 1
ATOM 1281 O O . THR A 1 172 ? 10.992 -6.043 -4.357 1.00 98.19 172 THR A O 1
ATOM 1284 N N . ILE A 1 173 ? 9.003 -5.3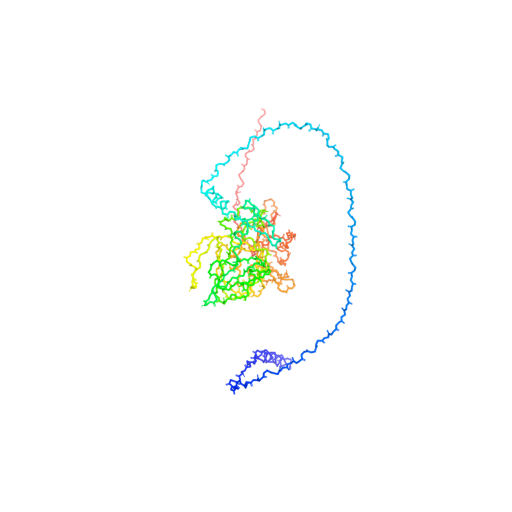15 -3.576 1.00 98.06 173 ILE A N 1
ATOM 1285 C CA . ILE A 1 173 ? 8.469 -4.828 -4.843 1.00 98.06 173 ILE A CA 1
ATOM 1286 C C . ILE A 1 173 ? 8.719 -3.323 -4.891 1.00 98.06 173 ILE A C 1
ATOM 1288 O O . ILE A 1 173 ? 8.351 -2.582 -3.977 1.00 98.06 173 ILE A O 1
ATOM 1292 N N . TYR A 1 174 ? 9.383 -2.883 -5.949 1.00 97.25 174 TYR A N 1
ATOM 1293 C CA . TYR A 1 174 ? 9.603 -1.482 -6.253 1.00 97.25 174 TYR A CA 1
ATOM 1294 C C . TYR A 1 174 ? 8.472 -1.031 -7.163 1.00 97.25 174 TYR A C 1
ATOM 1296 O O . TYR A 1 174 ? 8.238 -1.647 -8.199 1.00 97.25 174 TYR A O 1
ATOM 1304 N N . ILE A 1 175 ? 7.768 0.018 -6.762 1.00 95.81 175 ILE A N 1
ATOM 1305 C CA . ILE A 1 175 ? 6.595 0.533 -7.460 1.00 95.81 175 ILE A CA 1
ATOM 1306 C C . ILE A 1 175 ? 6.915 1.941 -7.923 1.00 95.81 175 ILE A C 1
ATOM 1308 O O . ILE A 1 175 ? 7.276 2.798 -7.114 1.00 95.81 175 ILE A O 1
ATOM 1312 N N . GLY A 1 176 ? 6.805 2.178 -9.221 1.00 90.38 176 GLY A N 1
ATOM 1313 C CA . GLY A 1 176 ? 7.013 3.509 -9.742 1.00 90.38 176 GLY A CA 1
ATOM 1314 C C . GLY A 1 176 ? 5.861 4.435 -9.404 1.00 90.38 176 GLY A C 1
ATOM 1315 O O . GLY A 1 176 ? 4.701 4.026 -9.315 1.00 90.38 176 GLY A O 1
ATOM 1316 N N . GLY A 1 177 ? 6.182 5.699 -9.196 1.00 84.62 177 GLY A N 1
ATOM 1317 C CA . GLY A 1 177 ? 5.211 6.728 -8.899 1.00 84.62 177 GLY A CA 1
ATOM 1318 C C . GLY A 1 177 ? 5.786 8.131 -9.005 1.00 84.62 177 GLY A C 1
ATOM 1319 O O . GLY A 1 177 ? 6.914 8.332 -9.456 1.00 84.62 177 GLY A O 1
ATOM 1320 N N . SER A 1 178 ? 5.000 9.126 -8.600 1.00 78.81 178 SER A N 1
ATOM 1321 C CA . SER A 1 178 ? 5.384 10.527 -8.761 1.00 78.81 178 SER A CA 1
ATOM 1322 C C . SER A 1 178 ? 6.563 10.902 -7.868 1.00 78.81 178 SER A C 1
ATOM 1324 O O . SER A 1 178 ? 6.643 10.493 -6.710 1.00 78.81 178 SER A O 1
ATOM 1326 N N . ALA A 1 179 ? 7.450 11.768 -8.361 1.00 76.88 179 ALA A N 1
ATOM 1327 C CA . ALA A 1 179 ? 8.462 12.420 -7.526 1.00 76.88 179 ALA A CA 1
ATOM 1328 C C . ALA A 1 179 ? 7.841 13.344 -6.458 1.00 76.88 179 ALA A C 1
ATOM 1330 O O . ALA A 1 179 ? 8.486 13.659 -5.455 1.00 76.88 179 ALA A O 1
ATOM 1331 N N . VAL A 1 180 ? 6.595 13.779 -6.664 1.00 71.19 180 VAL A N 1
ATOM 1332 C CA . VAL A 1 180 ? 5.885 14.720 -5.799 1.00 71.19 180 VAL A CA 1
ATOM 1333 C C . VAL A 1 180 ? 4.822 13.967 -5.006 1.00 71.19 180 VAL A C 1
ATOM 1335 O O . VAL A 1 180 ? 3.981 13.275 -5.571 1.00 71.19 180 VAL A O 1
ATOM 1338 N N . ALA A 1 181 ? 4.846 14.109 -3.679 1.00 71.94 181 ALA A N 1
ATOM 1339 C CA . ALA A 1 181 ? 3.757 13.611 -2.846 1.00 71.94 181 ALA A CA 1
ATOM 1340 C C . ALA A 1 181 ? 2.470 14.362 -3.196 1.00 71.94 181 ALA A C 1
ATOM 1342 O O . ALA A 1 181 ? 2.489 15.588 -3.330 1.00 71.94 181 ALA A O 1
ATOM 1343 N N . ALA A 1 182 ? 1.349 13.654 -3.282 1.00 73.00 182 ALA A N 1
ATOM 1344 C CA . ALA A 1 182 ? 0.060 14.310 -3.417 1.00 73.00 182 ALA A CA 1
ATOM 1345 C C . ALA A 1 182 ? -0.196 15.200 -2.189 1.00 73.00 182 ALA A C 1
ATOM 1347 O O . ALA A 1 182 ? -0.048 14.772 -1.043 1.00 73.00 182 ALA A O 1
ATOM 1348 N N . THR A 1 183 ? -0.534 16.462 -2.443 1.00 74.56 183 THR A N 1
ATOM 1349 C CA . THR A 1 183 ? -0.771 17.485 -1.413 1.00 74.56 183 THR A CA 1
ATOM 1350 C C . THR A 1 183 ? -2.245 17.842 -1.265 1.00 74.56 183 THR A C 1
ATOM 1352 O O . THR A 1 183 ? -2.615 18.467 -0.272 1.00 74.56 183 THR A O 1
ATOM 1355 N N . ASP A 1 184 ? -3.080 17.445 -2.227 1.00 70.62 184 ASP A N 1
ATOM 1356 C CA . ASP A 1 184 ? -4.515 17.707 -2.249 1.00 70.62 184 ASP A CA 1
ATOM 1357 C C . ASP A 1 184 ? -5.286 16.391 -2.342 1.00 70.62 184 ASP A C 1
ATOM 1359 O O . ASP A 1 184 ? -5.023 15.544 -3.200 1.00 70.62 184 ASP A O 1
ATOM 1363 N N . SER A 1 185 ? -6.268 16.237 -1.454 1.00 65.75 185 SER A N 1
ATOM 1364 C CA . SER A 1 185 ? -7.094 15.048 -1.402 1.00 65.75 185 SER A CA 1
ATOM 1365 C C . SER A 1 185 ? -8.085 14.897 -2.553 1.00 65.75 185 SER A C 1
ATOM 1367 O O . SER A 1 185 ? -8.638 13.818 -2.756 1.00 65.75 185 SER A O 1
ATOM 1369 N N . THR A 1 186 ? -8.355 15.973 -3.287 1.00 68.00 186 THR A N 1
ATOM 1370 C CA . THR A 1 186 ? -9.468 16.027 -4.240 1.00 68.00 186 THR A CA 1
ATOM 1371 C C . THR A 1 186 ? -9.144 15.459 -5.623 1.00 68.00 186 THR A C 1
ATOM 1373 O O . THR A 1 186 ? -10.068 15.278 -6.413 1.00 68.00 186 THR A O 1
ATOM 1376 N N . ASN A 1 187 ? -7.876 15.130 -5.918 1.00 65.12 187 ASN A N 1
ATOM 1377 C CA . ASN A 1 187 ? -7.453 14.763 -7.279 1.00 65.12 187 ASN A CA 1
ATOM 1378 C C . ASN A 1 187 ? -6.441 13.599 -7.373 1.00 65.12 187 ASN A C 1
ATOM 1380 O O . ASN A 1 187 ? -5.651 13.535 -8.313 1.00 65.12 187 ASN A O 1
ATOM 1384 N N . TYR A 1 188 ? -6.458 12.644 -6.431 1.00 63.12 188 TYR A N 1
ATOM 1385 C CA . TYR A 1 188 ? -5.515 11.502 -6.415 1.00 63.12 188 TYR A CA 1
ATOM 1386 C C . TYR A 1 188 ? -5.439 10.701 -7.717 1.00 63.12 188 TYR A C 1
ATOM 1388 O O . TYR A 1 188 ? -4.385 10.177 -8.055 1.00 63.12 188 TYR A O 1
ATOM 1396 N N . ASN A 1 189 ? -6.549 10.604 -8.443 1.00 59.53 189 ASN A N 1
ATOM 1397 C CA . ASN A 1 189 ? -6.651 9.849 -9.690 1.00 59.53 189 ASN A CA 1
ATOM 1398 C C . ASN A 1 189 ? -5.922 10.495 -10.882 1.00 59.53 189 ASN A C 1
ATOM 1400 O O . ASN A 1 189 ? -5.881 9.883 -11.945 1.00 59.53 189 ASN A O 1
ATOM 1404 N N . THR A 1 190 ? -5.388 11.709 -10.722 1.00 57.91 190 THR A N 1
ATOM 1405 C CA . THR A 1 190 ? -4.659 12.440 -11.775 1.00 57.91 190 THR A CA 1
ATOM 1406 C C . THR A 1 190 ? -3.147 12.469 -11.563 1.00 57.91 190 THR A C 1
ATOM 1408 O O . THR A 1 190 ? -2.428 12.946 -12.434 1.00 57.91 190 THR A O 1
ATOM 1411 N N . TYR A 1 191 ? -2.647 11.955 -10.435 1.00 61.81 191 TYR A N 1
ATOM 1412 C CA . TYR A 1 191 ? -1.211 11.910 -10.172 1.00 61.81 191 TYR A CA 1
ATOM 1413 C C . TYR A 1 191 ? -0.550 10.744 -10.910 1.00 61.81 191 TYR A C 1
ATOM 1415 O O . TYR A 1 191 ? -1.034 9.608 -10.866 1.00 61.81 191 TYR A O 1
ATOM 1423 N N . SER A 1 192 ? 0.618 11.009 -11.498 1.00 64.38 192 SER A N 1
ATOM 1424 C CA . SER A 1 192 ? 1.543 9.958 -11.916 1.00 64.38 192 SER A CA 1
ATOM 1425 C C . SER A 1 192 ? 1.823 9.023 -10.726 1.00 64.38 192 SER A C 1
ATOM 1427 O O . SER A 1 192 ? 2.056 9.460 -9.600 1.00 64.38 192 SER A O 1
ATOM 1429 N N . GLY A 1 193 ? 1.703 7.710 -10.922 1.00 78.38 193 GLY A N 1
ATOM 1430 C CA . GLY A 1 193 ? 1.801 6.738 -9.823 1.00 78.38 193 GLY A CA 1
ATOM 1431 C C . GLY A 1 193 ? 0.497 6.393 -9.102 1.00 78.38 193 GLY A C 1
ATOM 1432 O O . GLY A 1 193 ? 0.555 5.746 -8.054 1.00 78.38 193 GLY A O 1
ATOM 1433 N N . TYR A 1 194 ? -0.669 6.788 -9.628 1.00 87.88 194 TYR A N 1
ATOM 1434 C CA . TYR A 1 194 ? -1.942 6.212 -9.193 1.00 87.88 194 TYR A CA 1
ATOM 1435 C C . TYR A 1 194 ? -2.245 4.886 -9.914 1.00 87.88 194 TYR A C 1
ATOM 1437 O O . TYR A 1 194 ? -2.418 4.835 -11.131 1.00 87.88 194 TYR A O 1
ATOM 1445 N N . TYR A 1 195 ? -2.382 3.816 -9.138 1.00 91.38 195 TYR A N 1
ATOM 1446 C CA . TYR A 1 195 ? -2.775 2.482 -9.574 1.00 91.38 195 TYR A CA 1
ATOM 1447 C C . TYR A 1 195 ? -4.244 2.255 -9.233 1.00 91.38 195 TYR A C 1
ATOM 1449 O O . TYR A 1 195 ? -4.617 2.027 -8.078 1.00 91.38 195 TYR A O 1
ATOM 1457 N N . ASN A 1 196 ? -5.097 2.288 -10.256 1.00 91.56 196 ASN A N 1
ATOM 1458 C CA . ASN A 1 196 ? -6.524 1.997 -10.125 1.00 91.56 196 ASN A CA 1
ATOM 1459 C C . ASN A 1 196 ? -6.793 0.478 -10.049 1.00 91.56 196 ASN A C 1
ATOM 1461 O O . ASN A 1 196 ? -7.576 -0.065 -10.827 1.00 91.56 196 ASN A O 1
ATOM 1465 N N . GLU A 1 197 ? -6.109 -0.207 -9.133 1.00 93.81 197 GLU A N 1
ATOM 1466 C CA . GLU A 1 197 ? -6.159 -1.657 -8.936 1.00 93.81 197 GLU A CA 1
ATOM 1467 C C . GLU A 1 197 ? -6.605 -1.993 -7.507 1.00 93.81 197 GLU A C 1
ATOM 1469 O O . GLU A 1 197 ? -6.234 -1.315 -6.547 1.00 93.81 197 GLU A O 1
ATOM 1474 N N . ASP A 1 198 ? -7.393 -3.059 -7.367 1.00 96.50 198 ASP A N 1
ATOM 1475 C CA . ASP A 1 198 ? -7.677 -3.683 -6.074 1.00 96.50 198 ASP A CA 1
ATOM 1476 C C . ASP A 1 198 ? -6.650 -4.805 -5.856 1.00 96.50 198 ASP A C 1
ATOM 1478 O O . ASP A 1 198 ? -6.692 -5.821 -6.552 1.00 96.50 198 ASP A O 1
ATOM 1482 N N . VAL A 1 199 ? -5.705 -4.603 -4.931 1.00 97.62 199 VAL A N 1
ATOM 1483 C CA . VAL A 1 199 ? -4.512 -5.452 -4.793 1.00 97.62 199 VAL A CA 1
ATOM 1484 C C . VAL A 1 199 ? -4.605 -6.386 -3.583 1.00 97.62 199 VAL A C 1
ATOM 1486 O O . VAL A 1 199 ? -4.561 -5.963 -2.430 1.00 97.62 199 VAL A O 1
ATOM 1489 N N . ASN A 1 200 ? -4.655 -7.690 -3.828 1.00 97.69 200 ASN A N 1
ATOM 1490 C CA . ASN A 1 200 ? -4.635 -8.742 -2.818 1.00 97.69 200 ASN A CA 1
ATOM 1491 C C . ASN A 1 200 ? -3.194 -9.127 -2.461 1.00 97.69 200 ASN A C 1
ATOM 1493 O O . ASN A 1 200 ? -2.498 -9.768 -3.248 1.00 97.69 200 ASN A O 1
ATOM 1497 N N . ILE A 1 201 ? -2.759 -8.799 -1.245 1.00 97.12 201 ILE A N 1
ATOM 1498 C CA . ILE A 1 201 ? -1.427 -9.121 -0.726 1.00 97.12 201 ILE A CA 1
ATOM 1499 C C . ILE A 1 201 ? -1.444 -10.546 -0.164 1.00 97.12 201 ILE A C 1
ATOM 1501 O O . ILE A 1 201 ? -1.659 -10.779 1.030 1.00 97.12 201 ILE A O 1
ATOM 1505 N N . GLY A 1 202 ? -1.261 -11.508 -1.072 1.00 93.75 202 GLY A N 1
ATOM 1506 C CA . GLY A 1 202 ? -1.200 -12.942 -0.781 1.00 93.75 202 GLY A CA 1
ATOM 1507 C C . GLY A 1 202 ? 0.204 -13.479 -0.485 1.00 93.75 202 GLY A C 1
ATOM 1508 O O . GLY A 1 202 ? 0.324 -14.539 0.120 1.00 93.75 202 GLY A O 1
ATOM 1509 N N . GLY A 1 203 ? 1.275 -12.779 -0.860 1.00 93.38 203 GLY A N 1
ATOM 1510 C CA . GLY A 1 203 ? 2.642 -13.189 -0.523 1.00 93.38 203 GLY A CA 1
ATOM 1511 C C . GLY A 1 203 ? 2.984 -12.924 0.947 1.00 93.38 203 GLY A C 1
ATOM 1512 O O . GLY A 1 203 ? 2.556 -11.928 1.524 1.00 93.38 203 GLY A O 1
ATOM 1513 N N . SER A 1 204 ? 3.770 -13.801 1.577 1.00 93.44 204 SER A N 1
ATOM 1514 C CA . SER A 1 204 ? 4.221 -13.591 2.961 1.00 93.44 204 SER A CA 1
ATOM 1515 C C . SER A 1 204 ? 5.370 -12.583 3.037 1.00 93.44 204 SER A C 1
ATOM 1517 O O . SER A 1 204 ? 6.377 -12.740 2.341 1.00 93.44 204 SER A O 1
ATOM 1519 N N . ASN A 1 205 ? 5.250 -11.611 3.946 1.00 95.44 205 ASN A N 1
ATOM 1520 C CA . ASN A 1 205 ? 6.260 -10.596 4.266 1.00 95.44 205 ASN A CA 1
ATOM 1521 C C . ASN A 1 205 ? 6.735 -9.771 3.057 1.00 95.44 205 ASN A C 1
ATOM 1523 O O . ASN A 1 205 ? 7.888 -9.337 3.023 1.00 95.44 205 ASN A O 1
ATOM 1527 N N . LEU A 1 206 ? 5.881 -9.570 2.050 1.00 97.88 206 LEU A N 1
ATOM 1528 C CA . LEU A 1 206 ? 6.206 -8.665 0.947 1.00 97.88 206 LEU A CA 1
ATOM 1529 C C . LEU A 1 206 ? 6.438 -7.249 1.482 1.00 97.88 206 LEU A C 1
ATOM 1531 O O . LEU A 1 206 ? 5.817 -6.847 2.461 1.00 97.88 206 LEU A O 1
ATOM 1535 N N . SER A 1 207 ? 7.338 -6.500 0.855 1.00 98.31 207 SER A N 1
ATOM 1536 C CA . SER A 1 207 ? 7.588 -5.090 1.171 1.00 98.31 207 SER A CA 1
ATOM 1537 C C . SER A 1 207 ? 7.448 -4.231 -0.075 1.00 98.31 207 SER A C 1
ATOM 1539 O O . SER A 1 207 ? 7.735 -4.704 -1.170 1.00 98.31 207 SER A O 1
ATOM 1541 N N . PHE A 1 208 ? 7.045 -2.974 0.084 1.00 98.00 208 PHE A N 1
ATOM 1542 C CA . PHE A 1 208 ? 6.828 -2.031 -1.014 1.00 98.00 208 PHE A CA 1
ATOM 1543 C C . PHE A 1 208 ? 7.732 -0.806 -0.888 1.00 98.00 208 PHE A C 1
ATOM 1545 O O . PHE A 1 208 ? 7.901 -0.263 0.204 1.00 98.00 208 PHE A O 1
ATOM 1552 N N . VAL A 1 209 ? 8.295 -0.347 -2.007 1.00 97.38 209 VAL A N 1
ATOM 1553 C CA . VAL A 1 209 ? 9.090 0.888 -2.074 1.00 97.38 209 VAL A CA 1
ATOM 1554 C C . VAL A 1 209 ? 8.684 1.700 -3.299 1.00 97.38 209 VAL A C 1
ATOM 1556 O O . VAL A 1 209 ? 8.865 1.249 -4.426 1.00 97.38 209 VAL A O 1
ATOM 1559 N N . GLY A 1 210 ? 8.170 2.905 -3.062 1.00 94.75 210 GLY A N 1
ATOM 1560 C CA . GLY A 1 210 ? 7.836 3.889 -4.083 1.00 94.75 210 GLY A CA 1
ATOM 1561 C C . GLY A 1 210 ? 9.087 4.583 -4.626 1.00 94.75 210 GLY A C 1
ATOM 1562 O O . GLY A 1 210 ? 9.940 5.033 -3.851 1.00 94.75 210 GLY A O 1
ATOM 1563 N N . PHE A 1 211 ? 9.203 4.700 -5.947 1.00 93.56 211 PHE A N 1
ATOM 1564 C CA . PHE A 1 211 ? 10.305 5.406 -6.606 1.00 93.56 211 PHE A CA 1
ATOM 1565 C C . PHE A 1 211 ? 9.812 6.270 -7.768 1.00 93.56 211 PHE A C 1
ATOM 1567 O O . PHE A 1 211 ? 8.798 5.966 -8.374 1.00 93.56 211 PHE A O 1
ATOM 1574 N N . SER A 1 212 ? 10.535 7.340 -8.089 1.00 87.81 212 SER A N 1
ATOM 1575 C CA . SER A 1 212 ? 10.306 8.160 -9.294 1.00 87.81 212 SER A CA 1
ATOM 1576 C C . SER A 1 212 ? 11.375 7.939 -10.364 1.00 87.81 212 SER A C 1
ATOM 1578 O O . SER A 1 212 ? 11.151 8.189 -11.543 1.00 87.81 212 SER A O 1
ATOM 1580 N N . ALA A 1 213 ? 12.539 7.428 -9.958 1.00 86.31 213 ALA A N 1
ATOM 1581 C CA . ALA A 1 213 ? 13.559 6.900 -10.852 1.00 86.31 213 ALA A CA 1
ATOM 1582 C C . ALA A 1 213 ? 14.315 5.759 -10.162 1.00 86.31 213 ALA A C 1
ATOM 1584 O O . ALA A 1 213 ? 14.553 5.802 -8.952 1.00 86.31 213 ALA A O 1
ATOM 1585 N N . ILE A 1 214 ? 14.718 4.752 -10.935 1.00 89.06 214 ILE A N 1
ATOM 1586 C CA . ILE A 1 214 ? 15.473 3.600 -10.442 1.00 89.06 214 ILE A CA 1
ATOM 1587 C C . ILE A 1 214 ? 16.543 3.198 -11.455 1.00 89.06 214 ILE A C 1
ATOM 1589 O O . ILE A 1 214 ? 16.299 3.187 -12.659 1.00 89.06 214 ILE A O 1
ATOM 1593 N N . THR A 1 215 ? 17.737 2.861 -10.967 1.00 89.88 215 THR A N 1
ATOM 1594 C CA . THR A 1 215 ? 18.797 2.257 -11.787 1.00 89.88 215 THR A CA 1
ATOM 1595 C C . THR A 1 215 ? 19.060 0.843 -11.294 1.00 89.88 215 THR A C 1
ATOM 1597 O O . THR A 1 215 ? 19.357 0.638 -10.116 1.00 89.88 215 THR A O 1
ATOM 1600 N N . LEU A 1 216 ? 18.961 -0.137 -12.193 1.00 91.38 216 LEU A N 1
ATOM 1601 C CA . LEU A 1 216 ? 19.102 -1.554 -11.867 1.00 91.38 216 LEU A CA 1
ATOM 1602 C C . LEU A 1 216 ? 20.481 -2.087 -12.272 1.00 91.38 216 LEU A C 1
ATOM 1604 O O . LEU A 1 216 ? 21.008 -1.767 -13.338 1.00 91.38 216 LEU A O 1
ATOM 1608 N N . LEU A 1 217 ? 21.045 -2.950 -11.428 1.00 90.38 217 LEU A N 1
ATOM 1609 C CA . LEU A 1 217 ? 22.222 -3.765 -11.742 1.00 90.38 217 LEU A CA 1
ATOM 1610 C C . LEU A 1 217 ? 21.807 -5.226 -11.880 1.00 90.38 217 LEU A C 1
ATOM 1612 O O . LEU A 1 217 ? 20.745 -5.627 -11.415 1.00 90.38 217 LEU A O 1
ATOM 1616 N N . ALA A 1 218 ? 22.684 -6.057 -12.442 1.00 90.06 218 ALA A N 1
ATOM 1617 C CA . ALA A 1 218 ? 22.521 -7.513 -12.466 1.00 90.06 218 ALA A CA 1
ATOM 1618 C C . ALA A 1 218 ? 22.757 -8.153 -11.074 1.00 90.06 218 ALA A C 1
ATOM 1620 O O . ALA A 1 218 ? 23.557 -9.077 -10.924 1.00 90.06 218 ALA A O 1
ATOM 1621 N N . ASN A 1 219 ? 22.126 -7.607 -10.035 1.00 90.81 219 ASN A N 1
ATOM 1622 C CA . ASN A 1 219 ? 22.135 -8.095 -8.662 1.00 90.81 219 ASN A CA 1
ATOM 1623 C C . ASN A 1 219 ? 20.810 -7.729 -7.960 1.00 90.81 219 ASN A C 1
ATOM 1625 O O . ASN A 1 219 ? 19.985 -7.005 -8.508 1.00 90.81 219 ASN A O 1
ATOM 1629 N N . SER A 1 220 ? 20.628 -8.219 -6.732 1.00 87.44 220 SER A N 1
ATOM 1630 C CA . SER A 1 220 ? 19.379 -8.106 -5.968 1.00 87.44 220 SER A CA 1
ATOM 1631 C C . SER A 1 220 ? 19.081 -6.730 -5.367 1.00 87.44 220 SER A C 1
ATOM 1633 O O . SER A 1 220 ? 18.128 -6.601 -4.603 1.00 87.44 220 SER A O 1
ATOM 1635 N N . THR A 1 221 ? 19.913 -5.722 -5.623 1.00 92.06 221 THR A N 1
ATOM 1636 C CA . THR A 1 221 ? 19.782 -4.383 -5.042 1.00 92.06 221 THR A CA 1
ATOM 1637 C C . THR A 1 221 ? 19.862 -3.328 -6.139 1.00 92.06 221 THR A C 1
ATOM 1639 O O . THR A 1 221 ? 20.805 -3.355 -6.929 1.00 92.06 221 THR A O 1
ATOM 1642 N N . PRO A 1 222 ? 18.925 -2.372 -6.202 1.00 92.19 222 PRO A N 1
ATOM 1643 C CA . PRO A 1 222 ? 19.065 -1.246 -7.116 1.00 92.19 222 PRO A CA 1
ATOM 1644 C C . PRO A 1 222 ? 20.363 -0.475 -6.833 1.00 92.19 222 PRO A C 1
ATOM 1646 O O . PRO A 1 222 ? 20.774 -0.361 -5.677 1.00 92.19 222 PRO A O 1
ATOM 1649 N N . ASP A 1 223 ? 20.997 0.059 -7.876 1.00 93.62 223 ASP A N 1
ATOM 1650 C CA . ASP A 1 223 ? 22.190 0.913 -7.747 1.00 93.62 223 ASP A CA 1
ATOM 1651 C C . ASP A 1 223 ? 21.835 2.250 -7.097 1.00 93.62 223 ASP A C 1
ATOM 1653 O O . ASP A 1 223 ? 22.518 2.754 -6.207 1.00 93.62 223 ASP A O 1
ATOM 1657 N N . SER A 1 224 ? 20.721 2.821 -7.556 1.00 91.69 224 SER A N 1
ATOM 1658 C CA . SER A 1 224 ? 20.172 4.072 -7.061 1.00 91.69 224 SER A CA 1
ATOM 1659 C C . SER A 1 224 ? 18.653 4.064 -7.162 1.00 91.69 224 SER A C 1
ATOM 1661 O O . SER A 1 224 ? 18.066 3.441 -8.051 1.00 91.69 224 SER A O 1
ATOM 1663 N N . ILE A 1 225 ? 18.030 4.760 -6.214 1.00 91.31 225 ILE A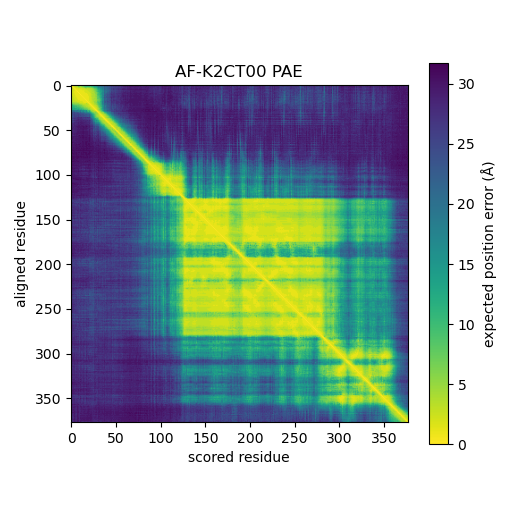 N 1
ATOM 1664 C CA . ILE A 1 225 ? 16.590 4.968 -6.136 1.00 91.31 225 ILE A CA 1
ATOM 1665 C C . ILE A 1 225 ? 16.379 6.444 -5.817 1.00 91.31 225 ILE A C 1
ATOM 1667 O O . ILE A 1 225 ? 16.883 6.937 -4.805 1.00 91.31 225 ILE A O 1
ATOM 1671 N N . THR A 1 226 ? 15.621 7.135 -6.660 1.00 89.38 226 THR A N 1
ATOM 1672 C CA . THR A 1 226 ? 15.044 8.435 -6.321 1.00 89.38 226 THR A CA 1
ATOM 1673 C C . THR A 1 226 ? 13.657 8.187 -5.761 1.00 89.38 226 THR A C 1
ATOM 1675 O O . THR A 1 226 ? 12.843 7.509 -6.388 1.00 89.38 226 THR A O 1
ATOM 1678 N N . THR A 1 227 ? 13.389 8.732 -4.578 1.00 90.31 227 THR A N 1
ATOM 1679 C CA . THR A 1 227 ? 12.104 8.578 -3.897 1.00 90.31 227 THR A CA 1
ATOM 1680 C C . THR A 1 227 ? 10.936 8.985 -4.793 1.00 90.31 227 THR A C 1
ATOM 1682 O O . THR A 1 227 ? 10.990 10.015 -5.466 1.00 90.31 227 THR A O 1
ATOM 1685 N N . GLY A 1 228 ? 9.873 8.188 -4.771 1.00 89.00 228 GLY A N 1
ATOM 1686 C CA . GLY A 1 228 ? 8.593 8.524 -5.379 1.00 89.00 228 GLY A CA 1
ATOM 1687 C C . GLY A 1 228 ? 7.437 7.998 -4.543 1.00 89.00 228 GLY A C 1
ATOM 1688 O O . GLY A 1 228 ? 7.649 7.257 -3.582 1.00 89.00 228 GLY A O 1
ATOM 1689 N N . TYR A 1 229 ? 6.231 8.419 -4.897 1.00 89.75 229 TYR A N 1
ATOM 1690 C CA . TYR A 1 229 ? 4.995 8.130 -4.189 1.00 89.75 229 TYR A CA 1
ATOM 1691 C C . TYR A 1 229 ? 4.044 7.379 -5.110 1.00 89.75 229 TYR A C 1
ATOM 1693 O O . TYR A 1 229 ? 3.699 7.873 -6.182 1.00 89.75 229 TYR A O 1
ATOM 1701 N N . ALA A 1 230 ? 3.621 6.196 -4.677 1.00 93.25 230 ALA A N 1
ATOM 1702 C CA . ALA A 1 230 ? 2.634 5.390 -5.376 1.00 93.25 230 ALA A CA 1
ATOM 1703 C C . ALA A 1 230 ? 1.357 5.287 -4.542 1.00 93.25 230 ALA A C 1
ATOM 1705 O O . ALA A 1 230 ? 1.397 5.032 -3.334 1.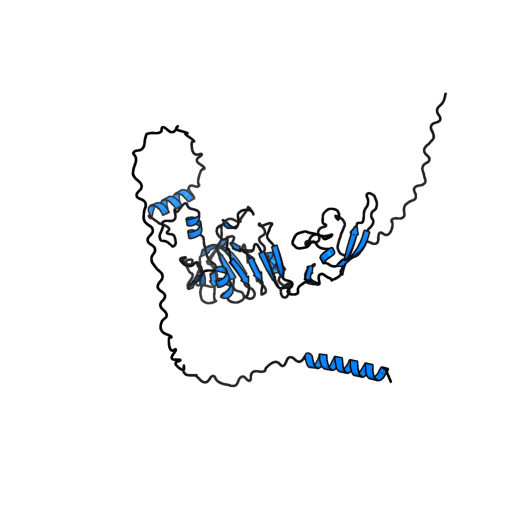00 93.25 230 ALA A O 1
ATOM 1706 N N . TYR A 1 231 ? 0.219 5.467 -5.200 1.00 92.50 231 TYR A N 1
ATOM 1707 C CA . TYR A 1 231 ? -1.098 5.431 -4.581 1.00 92.50 231 TYR A CA 1
ATOM 1708 C C . TYR A 1 231 ? -1.927 4.341 -5.243 1.00 92.50 231 TYR A C 1
ATOM 1710 O O . TYR A 1 231 ? -2.056 4.312 -6.457 1.00 92.50 231 TYR A O 1
ATOM 1718 N N . VAL A 1 232 ? -2.509 3.450 -4.457 1.00 94.88 232 VAL A N 1
ATOM 1719 C CA . VAL A 1 232 ? -3.295 2.311 -4.926 1.00 94.88 232 VAL A CA 1
ATOM 1720 C C . VAL A 1 232 ? -4.741 2.506 -4.498 1.00 94.88 232 VAL A C 1
ATOM 1722 O O . VAL A 1 232 ? -5.019 3.011 -3.404 1.00 94.88 232 VAL A O 1
ATOM 1725 N N . LYS A 1 233 ? -5.688 2.123 -5.356 1.00 93.06 233 LYS A N 1
ATOM 1726 C CA . LYS A 1 233 ? -7.116 2.191 -5.036 1.00 93.06 233 LYS A CA 1
ATOM 1727 C C . LYS A 1 233 ? -7.422 1.425 -3.748 1.00 93.06 233 LYS A C 1
ATOM 1729 O O . LYS A 1 233 ? -7.936 2.031 -2.807 1.00 93.06 233 LYS A O 1
ATOM 1734 N N . SER A 1 234 ? -7.088 0.136 -3.683 1.00 96.19 234 SER A N 1
ATOM 1735 C CA . SER A 1 234 ? -7.264 -0.638 -2.455 1.00 96.19 234 SER A CA 1
ATOM 1736 C C . SER A 1 234 ? -6.236 -1.755 -2.279 1.00 96.19 234 SER A C 1
ATOM 1738 O O . SER A 1 234 ? -5.685 -2.273 -3.249 1.00 96.19 234 SER A O 1
ATOM 1740 N N . PHE A 1 235 ? -5.996 -2.131 -1.023 1.00 97.56 235 PH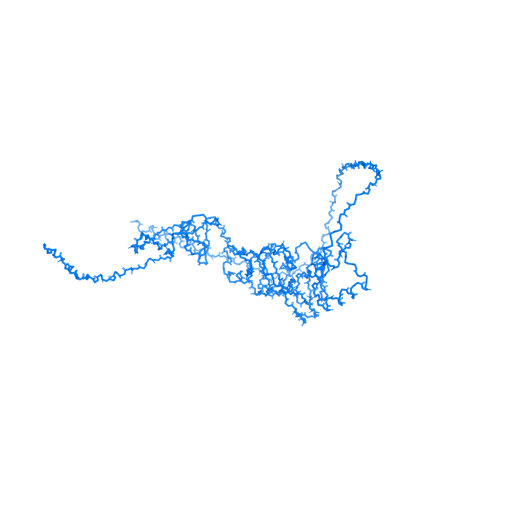E A N 1
ATOM 1741 C CA . PHE A 1 235 ? -5.255 -3.331 -0.646 1.00 97.56 235 PHE A CA 1
ATOM 1742 C C . PHE A 1 235 ? -6.150 -4.282 0.143 1.00 97.56 235 PHE A C 1
ATOM 1744 O O . PHE A 1 235 ? -6.915 -3.837 0.990 1.00 97.56 235 PHE A O 1
ATOM 1751 N N . THR A 1 236 ? -5.982 -5.587 -0.044 1.00 97.00 236 THR A N 1
ATOM 1752 C CA . THR A 1 236 ? -6.524 -6.629 0.840 1.00 97.00 236 THR A CA 1
ATOM 1753 C C . THR A 1 236 ? -5.361 -7.412 1.442 1.00 97.00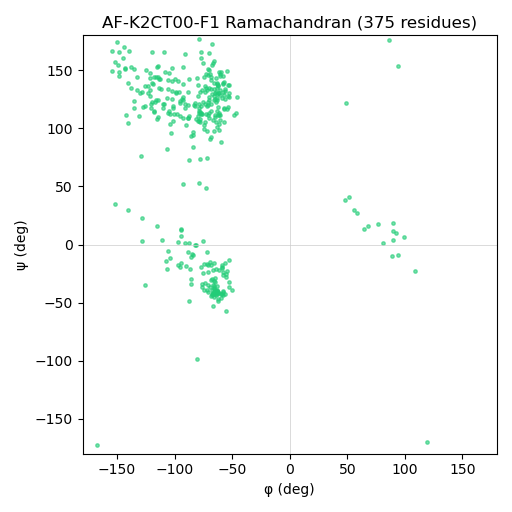 236 THR A C 1
ATOM 1755 O O . THR A 1 236 ? -4.641 -8.090 0.707 1.00 97.00 236 THR A O 1
ATOM 1758 N N . LEU A 1 237 ? -5.146 -7.353 2.761 1.00 96.00 237 LEU A N 1
ATOM 1759 C CA . LEU A 1 237 ? -4.044 -8.093 3.397 1.00 96.00 237 LEU A CA 1
ATOM 1760 C C . LEU A 1 237 ? -4.503 -9.502 3.778 1.00 96.00 237 LEU A C 1
ATOM 1762 O O . LEU A 1 237 ? -5.268 -9.709 4.727 1.00 96.00 237 LEU A O 1
ATOM 1766 N N . LEU A 1 238 ? -3.988 -10.488 3.044 1.00 94.62 238 LEU A N 1
ATOM 1767 C CA . LEU A 1 238 ? -4.254 -11.906 3.288 1.00 94.62 238 LEU A CA 1
ATOM 1768 C C . LEU A 1 238 ? -3.165 -12.569 4.144 1.00 94.62 238 LEU A C 1
ATOM 1770 O O . LEU A 1 238 ? -3.414 -13.612 4.744 1.00 94.62 238 LEU A O 1
ATOM 1774 N N . ASN A 1 239 ? -1.983 -11.958 4.216 1.00 94.75 239 ASN A N 1
ATOM 1775 C CA . ASN A 1 239 ? -0.805 -12.442 4.931 1.00 94.75 239 ASN A CA 1
ATOM 1776 C C . ASN A 1 239 ? -0.080 -11.289 5.651 1.00 94.75 239 ASN A C 1
ATOM 1778 O O . ASN A 1 239 ? -0.363 -10.127 5.348 1.00 94.75 239 ASN A O 1
ATOM 1782 N N . PRO A 1 240 ? 0.854 -11.587 6.582 1.00 93.31 240 PRO A N 1
ATOM 1783 C CA . PRO A 1 240 ? 1.674 -10.556 7.207 1.00 93.31 240 PRO A CA 1
ATOM 1784 C C . PRO A 1 240 ? 2.449 -9.788 6.139 1.00 93.31 240 PRO A C 1
ATOM 1786 O O . PRO A 1 240 ? 2.996 -10.395 5.208 1.00 93.31 240 PRO A O 1
ATOM 1789 N N . PHE A 1 241 ? 2.514 -8.474 6.293 1.00 96.38 241 PHE A N 1
ATOM 1790 C CA . PHE A 1 241 ? 3.245 -7.593 5.397 1.00 96.38 241 PHE A CA 1
ATOM 1791 C C . PHE A 1 241 ? 4.578 -7.200 6.045 1.00 96.38 241 PHE A C 1
ATOM 1793 O O . PHE A 1 241 ? 4.734 -7.222 7.262 1.00 96.38 241 PHE A O 1
ATOM 1800 N N . GLY A 1 242 ? 5.583 -6.917 5.223 1.00 95.69 242 GLY A N 1
ATOM 1801 C CA . GLY A 1 242 ? 6.893 -6.483 5.688 1.00 95.69 242 GLY A CA 1
ATOM 1802 C C . GLY A 1 242 ? 6.874 -4.996 6.024 1.00 95.69 242 GLY A C 1
ATOM 1803 O O . GLY A 1 242 ? 6.475 -4.581 7.107 1.00 95.69 242 GLY A O 1
ATOM 1804 N N . THR A 1 243 ? 7.346 -4.178 5.089 1.00 96.75 243 THR A N 1
ATOM 1805 C CA . THR A 1 243 ? 7.380 -2.718 5.243 1.00 96.75 243 THR A CA 1
ATOM 1806 C C . THR A 1 243 ? 6.902 -2.032 3.978 1.00 96.75 243 THR A C 1
ATOM 1808 O O . THR A 1 243 ? 7.094 -2.554 2.884 1.00 96.75 243 THR A O 1
ATOM 1811 N N . THR A 1 244 ? 6.329 -0.839 4.110 1.00 97.56 244 THR A N 1
ATOM 1812 C CA . THR A 1 244 ? 6.076 0.050 2.973 1.00 97.56 244 THR A CA 1
ATOM 1813 C C . THR A 1 244 ? 6.881 1.332 3.130 1.00 97.56 244 THR A C 1
ATOM 1815 O O . THR A 1 244 ? 7.092 1.825 4.239 1.00 97.56 244 THR A O 1
ATOM 1818 N N . THR A 1 245 ? 7.370 1.869 2.019 1.00 96.62 245 THR A N 1
ATOM 1819 C CA . THR A 1 245 ? 7.965 3.201 1.930 1.00 96.62 245 THR A CA 1
ATOM 1820 C C . THR A 1 245 ? 7.327 3.919 0.754 1.00 96.62 245 THR A C 1
ATOM 1822 O O . THR A 1 245 ? 7.576 3.552 -0.388 1.00 96.62 245 THR A O 1
ATOM 1825 N N . ASN A 1 246 ? 6.519 4.944 1.034 1.00 95.44 246 ASN A N 1
ATOM 1826 C CA . ASN A 1 246 ? 5.852 5.786 0.032 1.00 95.44 246 ASN A CA 1
ATOM 1827 C C . ASN A 1 246 ? 4.929 5.038 -0.949 1.00 95.44 246 ASN A C 1
ATOM 1829 O O . ASN A 1 246 ? 4.710 5.502 -2.066 1.00 95.44 246 ASN A O 1
ATOM 1833 N N . VAL A 1 247 ? 4.375 3.897 -0.534 1.00 96.50 247 VAL A N 1
ATOM 1834 C CA . VAL A 1 247 ? 3.317 3.192 -1.267 1.00 96.50 247 VAL A CA 1
ATOM 1835 C C . VAL A 1 247 ? 2.106 3.086 -0.362 1.00 96.50 247 VAL A C 1
ATOM 1837 O O . VAL A 1 247 ? 2.195 2.514 0.729 1.00 96.50 247 VAL A O 1
ATOM 1840 N N . PHE A 1 248 ? 0.988 3.647 -0.809 1.00 95.50 248 PHE A N 1
ATOM 1841 C CA . PHE A 1 248 ? -0.190 3.836 0.024 1.00 95.50 248 PHE A CA 1
ATOM 1842 C C . PHE A 1 248 ? -1.467 3.376 -0.669 1.00 95.50 248 PHE A C 1
ATOM 1844 O O . PHE A 1 248 ? -1.625 3.573 -1.865 1.00 95.50 248 PHE A O 1
ATOM 1851 N N . GLY A 1 249 ? -2.400 2.807 0.086 1.00 94.94 249 GLY A N 1
ATOM 1852 C CA . GLY A 1 249 ? -3.744 2.459 -0.357 1.00 94.94 249 GLY A CA 1
ATOM 1853 C C . GLY A 1 249 ? -4.776 3.430 0.205 1.00 94.94 249 GLY A C 1
ATOM 1854 O O . GLY A 1 249 ? -4.690 3.841 1.365 1.00 94.94 249 GLY A O 1
ATOM 1855 N N . ASN A 1 250 ? -5.780 3.782 -0.596 1.00 90.56 250 ASN A N 1
ATOM 1856 C CA . ASN A 1 250 ? -6.920 4.560 -0.101 1.00 90.56 250 ASN A CA 1
ATOM 1857 C C . ASN A 1 250 ? -7.855 3.704 0.761 1.00 90.56 250 ASN A C 1
ATOM 1859 O O . ASN A 1 250 ? -8.427 4.190 1.728 1.00 90.56 250 ASN A O 1
ATOM 1863 N N . GLN A 1 251 ? -7.994 2.421 0.450 1.00 94.12 251 GLN A N 1
ATOM 1864 C CA . GLN A 1 251 ? -8.795 1.492 1.238 1.00 94.12 251 GLN A CA 1
ATOM 1865 C C . GLN A 1 251 ? -7.962 0.263 1.575 1.00 94.12 251 GLN A C 1
ATOM 1867 O O . GLN A 1 251 ? -7.348 -0.322 0.687 1.00 94.12 251 GLN A O 1
ATOM 1872 N N . ILE A 1 252 ? -7.951 -0.142 2.843 1.00 95.69 252 ILE A N 1
ATOM 1873 C CA . ILE A 1 252 ? -7.257 -1.349 3.289 1.00 95.69 252 ILE A CA 1
ATOM 1874 C C . ILE A 1 252 ? -8.274 -2.327 3.863 1.00 95.69 252 ILE A C 1
ATOM 1876 O O . ILE A 1 252 ? -8.867 -2.063 4.902 1.00 95.69 252 ILE A O 1
ATOM 1880 N N . ASN A 1 253 ? -8.463 -3.461 3.206 1.00 94.56 253 ASN A N 1
ATOM 1881 C CA . ASN A 1 253 ? -9.376 -4.514 3.616 1.00 94.56 253 ASN A CA 1
ATOM 1882 C C . ASN A 1 253 ? -8.618 -5.594 4.402 1.00 94.56 253 ASN A C 1
ATOM 1884 O O . ASN A 1 253 ? -7.574 -6.098 3.974 1.00 94.56 253 ASN A O 1
ATOM 1888 N N . LEU A 1 254 ? -9.164 -5.975 5.552 1.00 92.50 254 LEU A N 1
ATOM 1889 C CA . LEU A 1 254 ? -8.695 -7.074 6.390 1.00 92.50 254 LEU A CA 1
ATOM 1890 C C . LEU A 1 254 ? -9.834 -8.063 6.599 1.00 92.50 254 LEU A C 1
ATOM 1892 O O . LEU A 1 254 ? -10.946 -7.660 6.931 1.00 92.50 254 LEU A O 1
ATOM 1896 N N . SER A 1 255 ? -9.557 -9.360 6.496 1.00 85.75 255 SER A N 1
ATOM 1897 C CA . SER A 1 255 ? -10.496 -10.359 7.005 1.00 85.75 255 SER A CA 1
ATOM 1898 C C . SER A 1 255 ? -10.434 -10.421 8.534 1.00 85.75 255 SER A C 1
ATOM 1900 O O . SER A 1 255 ? -9.413 -10.119 9.163 1.00 85.75 255 SER A O 1
ATOM 1902 N N . SER A 1 256 ? -11.514 -10.882 9.161 1.00 76.81 256 SER A N 1
ATOM 1903 C CA . SER A 1 256 ? -11.553 -11.113 10.612 1.00 76.81 256 SER A CA 1
ATOM 1904 C C . SER A 1 256 ? -10.495 -12.096 11.122 1.00 76.81 256 SER A C 1
ATOM 1906 O O . SER A 1 256 ? -10.054 -11.983 12.268 1.00 76.81 256 SER A O 1
ATOM 1908 N N . SER A 1 257 ? -10.030 -13.021 10.277 1.00 82.38 257 SER A N 1
ATOM 1909 C CA . SER A 1 257 ? -8.920 -13.924 10.603 1.00 82.38 257 SER A CA 1
ATOM 1910 C C . SER A 1 257 ? -7.563 -13.213 10.663 1.00 82.38 257 SER A C 1
ATOM 1912 O O . SER A 1 257 ? -6.620 -13.746 11.246 1.00 82.38 257 SER A O 1
ATOM 1914 N N . ASN A 1 258 ? -7.473 -12.010 10.091 1.00 85.25 258 ASN A N 1
ATOM 1915 C CA . ASN A 1 258 ? -6.238 -11.281 9.810 1.00 85.25 258 ASN A CA 1
ATOM 1916 C C . ASN A 1 258 ? -6.115 -9.974 10.605 1.00 85.25 258 ASN A C 1
ATOM 1918 O O . ASN A 1 258 ? -5.262 -9.139 10.322 1.00 85.25 258 ASN A O 1
ATOM 1922 N N . VAL A 1 259 ? -6.918 -9.807 11.657 1.00 78.44 259 VAL A N 1
ATOM 1923 C CA . VAL A 1 259 ? -6.880 -8.635 12.551 1.00 78.44 259 VAL A CA 1
ATOM 1924 C C . VAL A 1 259 ? -5.491 -8.391 13.157 1.00 78.44 259 VAL A C 1
ATOM 1926 O O . VAL A 1 259 ? -5.120 -7.252 13.436 1.00 78.44 259 VAL A O 1
ATOM 1929 N N . GLY A 1 260 ? -4.683 -9.446 13.315 1.00 82.56 260 GLY A N 1
ATOM 1930 C CA . GLY A 1 260 ? -3.287 -9.328 13.742 1.00 82.56 260 GLY A CA 1
ATOM 1931 C C . GLY A 1 260 ? -2.418 -8.458 12.821 1.00 82.56 260 GLY A C 1
ATOM 1932 O O . GLY A 1 260 ? -1.373 -7.994 13.267 1.00 82.56 260 GLY A O 1
ATOM 1933 N N . TYR A 1 261 ? -2.857 -8.202 11.584 1.00 89.75 261 TYR A N 1
ATOM 1934 C CA . TYR A 1 261 ? -2.170 -7.375 10.586 1.00 89.75 261 TYR A CA 1
ATOM 1935 C C . TYR A 1 261 ? -2.657 -5.920 10.583 1.00 89.75 261 TYR A C 1
ATOM 1937 O O . TYR A 1 261 ? -2.334 -5.163 9.675 1.00 89.75 261 TYR A O 1
ATOM 1945 N N . LEU A 1 262 ? -3.421 -5.483 11.592 1.00 86.62 262 LEU A N 1
ATOM 1946 C CA . LEU A 1 262 ? -3.836 -4.081 11.692 1.00 86.62 262 LEU A CA 1
ATOM 1947 C C . LEU A 1 262 ? -2.653 -3.087 11.690 1.00 86.62 262 LEU A C 1
ATOM 1949 O O . LEU A 1 262 ? -2.758 -2.078 10.996 1.00 86.62 262 LEU A O 1
ATOM 1953 N N . PRO A 1 263 ? -1.530 -3.322 12.402 1.00 88.88 263 PRO A N 1
ATOM 1954 C CA . PRO A 1 263 ? -0.374 -2.427 12.311 1.00 88.88 263 PRO A CA 1
ATOM 1955 C C . PRO A 1 263 ? 0.161 -2.293 10.879 1.00 88.88 263 PRO A C 1
ATOM 1957 O O . PRO A 1 263 ? 0.468 -1.186 10.437 1.00 88.88 263 PRO A O 1
ATOM 1960 N N . ASP A 1 264 ? 0.200 -3.402 10.142 1.00 92.00 264 ASP A N 1
ATOM 1961 C CA . ASP A 1 264 ? 0.633 -3.441 8.747 1.00 92.00 264 ASP A CA 1
ATOM 1962 C C . ASP A 1 264 ? -0.337 -2.664 7.848 1.00 92.00 264 ASP A C 1
ATOM 1964 O O . ASP A 1 264 ? 0.084 -1.830 7.045 1.00 92.00 264 ASP A O 1
ATOM 1968 N N . ALA A 1 265 ? -1.643 -2.872 8.034 1.00 92.75 265 ALA A N 1
ATOM 1969 C CA . ALA A 1 265 ? -2.688 -2.149 7.318 1.00 92.75 265 ALA A CA 1
ATOM 1970 C C . ALA A 1 265 ? -2.595 -0.633 7.536 1.00 92.75 265 ALA A C 1
ATOM 1972 O O . ALA A 1 265 ? -2.697 0.134 6.582 1.00 92.75 265 ALA A O 1
ATOM 1973 N N . LEU A 1 266 ? -2.345 -0.195 8.774 1.00 89.44 266 LEU A N 1
ATOM 1974 C CA . LEU A 1 266 ? -2.160 1.222 9.091 1.00 89.44 266 LEU A CA 1
ATOM 1975 C C . LEU A 1 266 ? -0.905 1.807 8.434 1.00 89.44 266 LEU A C 1
ATOM 1977 O O . LEU A 1 266 ? -0.915 2.978 8.070 1.00 89.44 266 LEU A O 1
ATOM 1981 N N . SER A 1 267 ? 0.155 1.014 8.251 1.00 93.56 267 SER A N 1
ATOM 1982 C CA . SER A 1 267 ? 1.361 1.474 7.547 1.00 93.56 267 SER A CA 1
ATOM 1983 C C . SER A 1 267 ? 1.121 1.723 6.055 1.00 93.56 267 SER A C 1
ATOM 1985 O O . SER A 1 267 ? 1.758 2.596 5.472 1.00 93.56 267 SER A O 1
ATOM 1987 N N . LEU A 1 268 ? 0.182 0.984 5.457 1.00 95.75 268 LEU A N 1
ATOM 1988 C CA . LEU A 1 268 ? -0.219 1.109 4.056 1.00 95.75 268 LEU A CA 1
ATOM 1989 C C . LEU A 1 268 ? -1.284 2.184 3.833 1.00 95.75 268 LEU A C 1
ATOM 1991 O O . LEU A 1 268 ? -1.571 2.501 2.684 1.00 95.75 268 LEU A O 1
ATOM 1995 N N . LEU A 1 269 ? -1.890 2.740 4.881 1.00 94.31 269 LEU A N 1
ATOM 1996 C CA . LEU A 1 269 ? -2.974 3.705 4.736 1.00 94.31 269 LEU A CA 1
ATOM 1997 C C . LEU A 1 269 ? -2.459 5.039 4.180 1.00 94.31 269 LEU A C 1
ATOM 1999 O O . LEU A 1 269 ? -1.451 5.562 4.651 1.00 94.31 269 LEU A O 1
ATOM 2003 N N . ASN A 1 270 ? -3.164 5.603 3.199 1.00 91.50 270 ASN A N 1
ATOM 2004 C CA . ASN A 1 270 ? -2.803 6.879 2.588 1.00 91.50 270 ASN A CA 1
ATOM 2005 C C . ASN A 1 270 ? -2.938 8.065 3.566 1.00 91.50 270 ASN A C 1
ATOM 2007 O O . ASN A 1 270 ? -4.053 8.516 3.820 1.00 91.50 270 ASN A O 1
ATOM 2011 N N . PRO A 1 271 ? -1.825 8.651 4.055 1.00 85.81 271 PRO A N 1
ATOM 2012 C CA . PRO A 1 271 ? -1.877 9.661 5.110 1.00 85.81 271 PRO A CA 1
ATOM 2013 C C . PRO A 1 271 ? -2.381 11.024 4.625 1.00 85.81 271 PRO A C 1
ATOM 2015 O O . PRO A 1 271 ? -2.730 11.871 5.443 1.00 85.81 271 PRO A O 1
ATOM 2018 N N . VAL A 1 272 ? -2.381 11.261 3.311 1.00 83.19 272 VAL A N 1
ATOM 2019 C CA . VAL A 1 272 ? -2.814 12.534 2.722 1.00 83.19 272 VAL A CA 1
ATOM 2020 C C . VAL A 1 272 ? -4.288 12.502 2.310 1.00 83.19 272 VAL A C 1
ATOM 2022 O O . VAL A 1 272 ? -4.892 13.555 2.097 1.00 83.19 272 VAL A O 1
ATOM 2025 N N . ASN A 1 273 ? -4.899 11.316 2.214 1.00 82.38 273 ASN A N 1
ATOM 2026 C CA . ASN A 1 273 ? -6.308 11.171 1.866 1.00 82.38 273 ASN A CA 1
ATOM 2027 C C . ASN A 1 273 ? -7.169 11.048 3.141 1.00 82.38 273 ASN A C 1
ATOM 2029 O O . ASN A 1 273 ? -7.106 10.007 3.799 1.00 82.38 273 ASN A O 1
ATOM 2033 N N . PRO A 1 274 ? -7.993 12.057 3.488 1.00 76.75 274 PRO A N 1
ATOM 2034 C CA . PRO A 1 274 ? -8.852 12.017 4.670 1.00 76.75 274 PRO A CA 1
ATOM 2035 C C . PRO A 1 274 ? -9.957 10.960 4.569 1.00 76.75 274 PRO A C 1
ATOM 2037 O O . PRO A 1 274 ? -10.454 10.516 5.600 1.00 76.75 274 PRO A O 1
ATOM 2040 N N . ASP A 1 275 ? -10.308 10.535 3.353 1.00 83.00 275 ASP A N 1
ATOM 2041 C CA . ASP A 1 275 ? -11.292 9.478 3.111 1.00 83.00 275 ASP A CA 1
ATOM 2042 C C . ASP A 1 275 ? -10.654 8.082 3.122 1.00 83.00 275 ASP A C 1
ATOM 2044 O O . ASP A 1 275 ? -11.336 7.076 2.892 1.00 83.00 275 ASP A O 1
ATOM 2048 N N . SER A 1 276 ? -9.340 7.993 3.365 1.00 85.00 276 SER A N 1
ATOM 2049 C CA . SER A 1 276 ? -8.692 6.697 3.469 1.00 85.00 276 SER A CA 1
ATOM 2050 C C . SER A 1 276 ? -9.201 5.930 4.686 1.00 85.00 276 SER A C 1
ATOM 2052 O O . SER A 1 276 ? -9.424 6.486 5.762 1.00 85.00 276 SER A O 1
ATOM 2054 N N . SER A 1 277 ? -9.420 4.626 4.522 1.00 88.19 277 SER A N 1
ATOM 2055 C CA . SER A 1 277 ? -9.987 3.801 5.589 1.00 88.19 277 SER A CA 1
ATOM 2056 C C . SER A 1 277 ? -9.390 2.402 5.646 1.00 88.19 277 SER A C 1
ATOM 2058 O O . SER A 1 277 ? -8.984 1.828 4.636 1.00 88.19 277 SER A O 1
ATOM 2060 N N . VAL A 1 278 ? -9.377 1.835 6.853 1.00 88.88 278 VAL A N 1
ATOM 2061 C CA . VAL A 1 278 ? -9.159 0.404 7.073 1.00 88.88 278 VAL A CA 1
ATOM 2062 C C . VAL A 1 278 ? -10.518 -0.235 7.338 1.00 88.88 278 VAL A C 1
ATOM 2064 O O . VAL A 1 278 ? -11.187 0.103 8.314 1.00 88.88 278 VAL A O 1
ATOM 2067 N N . GLN A 1 279 ? -10.931 -1.151 6.471 1.00 89.31 279 GLN A N 1
ATOM 2068 C CA . GLN A 1 279 ? -12.148 -1.934 6.615 1.00 89.31 279 GLN A CA 1
ATOM 2069 C C . GLN A 1 279 ? -11.799 -3.335 7.092 1.00 89.31 279 GLN A C 1
ATOM 2071 O O . GLN A 1 279 ? -10.908 -3.993 6.561 1.00 89.31 279 GLN A O 1
ATOM 2076 N N . ILE A 1 280 ? -12.512 -3.794 8.113 1.00 85.25 280 ILE A N 1
ATOM 2077 C CA . ILE A 1 280 ? -12.333 -5.130 8.666 1.00 85.25 280 ILE A CA 1
ATOM 2078 C C . ILE A 1 280 ? -13.625 -5.887 8.411 1.00 85.25 280 ILE A C 1
ATOM 2080 O O . ILE A 1 280 ? -14.65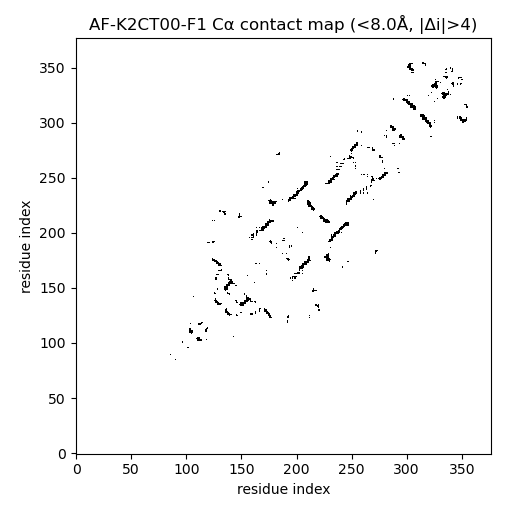5 -5.599 9.023 1.00 85.25 280 ILE A O 1
ATOM 2084 N N . GLU A 1 281 ? -13.572 -6.838 7.485 1.00 82.19 281 GLU A N 1
ATOM 2085 C CA . GLU A 1 281 ? -14.689 -7.720 7.190 1.00 82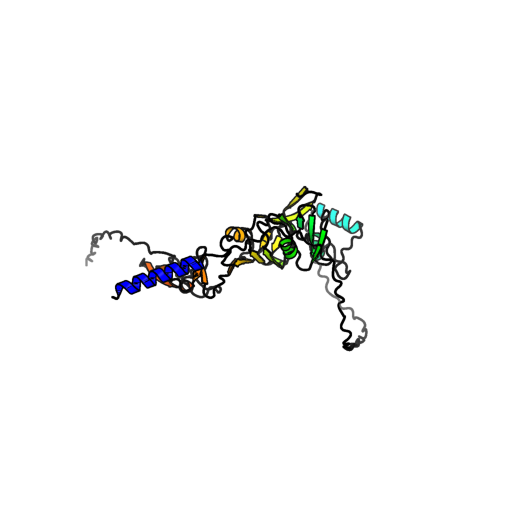.19 281 GLU A CA 1
ATOM 2086 C C . GLU A 1 281 ? -14.815 -8.752 8.308 1.00 82.19 281 GLU A C 1
ATOM 2088 O O . GLU A 1 281 ? -14.062 -9.728 8.403 1.00 82.19 281 GLU A O 1
ATOM 2093 N N . CYS A 1 282 ? -15.792 -8.532 9.182 1.00 77.56 282 CYS A N 1
ATOM 2094 C CA . CYS A 1 282 ? -16.248 -9.572 10.082 1.00 77.56 282 CYS A CA 1
ATOM 2095 C C . CYS A 1 282 ? -17.060 -10.589 9.265 1.00 77.56 282 CYS A C 1
ATOM 2097 O O . CYS A 1 282 ? -18.177 -10.300 8.846 1.00 77.56 282 CYS A O 1
ATOM 2099 N N . GLU A 1 283 ? -16.469 -11.763 9.007 1.00 67.44 283 GLU A N 1
ATOM 2100 C CA . GLU A 1 283 ? -17.017 -12.807 8.117 1.00 67.44 283 GLU A CA 1
ATOM 2101 C C . GLU A 1 283 ? -18.404 -13.319 8.556 1.00 67.44 283 GLU A C 1
ATOM 2103 O O . GLU A 1 283 ? -19.158 -13.866 7.750 1.00 67.44 283 GLU A O 1
ATOM 2108 N N . GLU A 1 284 ? -18.774 -13.115 9.824 1.00 67.94 284 GLU A N 1
ATOM 2109 C CA . GLU A 1 284 ? -20.092 -13.460 10.348 1.00 67.94 284 GLU A CA 1
ATOM 2110 C C . GLU A 1 284 ? -21.047 -12.258 10.314 1.00 67.94 284 GLU A C 1
ATOM 2112 O O . GLU A 1 284 ? -20.795 -11.200 10.900 1.00 67.94 284 GLU A O 1
ATOM 2117 N N . GLN A 1 285 ? -22.196 -12.440 9.648 1.00 63.84 285 GLN A N 1
ATOM 2118 C CA . GLN A 1 285 ? -23.278 -11.456 9.657 1.00 63.84 285 GLN A CA 1
ATOM 2119 C C . GLN A 1 285 ? -23.647 -11.084 11.095 1.00 63.84 285 GLN A C 1
ATOM 2121 O O . GLN A 1 285 ? -23.967 -11.946 11.912 1.00 63.84 285 GLN A O 1
ATOM 2126 N N . GLY A 1 286 ? -23.654 -9.782 11.376 1.00 66.56 286 GLY A N 1
ATOM 2127 C CA . GLY A 1 286 ? -23.998 -9.262 12.692 1.00 66.56 286 GLY A CA 1
ATOM 2128 C C . GLY A 1 286 ? -22.815 -9.113 13.639 1.00 66.56 286 GLY A C 1
ATOM 2129 O O . GLY A 1 286 ? -23.068 -8.991 14.827 1.00 66.56 286 GLY A O 1
ATOM 2130 N N . TYR A 1 287 ? -21.568 -9.087 13.166 1.00 70.06 287 TYR A N 1
ATOM 2131 C CA . TYR A 1 287 ? -20.401 -8.701 13.966 1.00 70.06 287 TYR A CA 1
ATOM 2132 C C . TYR A 1 287 ? -19.913 -7.287 13.599 1.00 70.06 287 TYR A C 1
ATOM 2134 O O . TYR A 1 287 ? -20.035 -6.859 12.454 1.00 70.06 287 TYR A O 1
ATOM 2142 N N . ILE A 1 288 ? -19.378 -6.552 14.579 1.00 67.75 288 ILE A N 1
ATOM 2143 C CA . ILE A 1 288 ? -18.811 -5.200 14.449 1.00 67.75 288 ILE A CA 1
ATOM 2144 C C . ILE A 1 288 ? -17.385 -5.229 15.004 1.00 67.75 288 ILE A C 1
ATOM 2146 O O . ILE A 1 288 ? -17.139 -5.815 16.060 1.00 67.75 288 ILE A O 1
ATOM 2150 N N . TYR A 1 289 ? -16.439 -4.597 14.313 1.00 66.31 289 TYR A N 1
ATOM 2151 C CA . TYR A 1 289 ? -15.075 -4.476 14.813 1.00 66.31 289 TYR A CA 1
ATOM 2152 C C . TYR A 1 289 ? -14.970 -3.376 15.868 1.00 66.31 289 TYR A C 1
ATOM 2154 O O . TYR A 1 289 ? -15.139 -2.200 15.555 1.00 66.31 289 TYR A O 1
ATOM 2162 N N . VAL A 1 290 ? -14.662 -3.748 17.110 1.00 66.25 290 VAL A N 1
ATOM 2163 C CA . VAL A 1 290 ? -14.480 -2.808 18.221 1.00 66.25 290 VAL A CA 1
ATOM 2164 C C . VAL A 1 290 ? -13.275 -3.203 19.062 1.00 66.25 290 VAL A C 1
ATOM 2166 O O . VAL A 1 290 ? -13.081 -4.371 19.405 1.00 66.25 290 VAL A O 1
ATOM 2169 N N . LEU A 1 291 ? -12.453 -2.200 19.394 1.00 65.69 291 LEU A N 1
ATOM 2170 C CA . LEU A 1 291 ? -11.287 -2.326 20.277 1.00 65.69 291 LEU A CA 1
ATOM 2171 C C . LEU A 1 291 ? -10.331 -3.471 19.894 1.00 65.69 291 LEU A C 1
ATOM 2173 O O . LEU A 1 291 ? -9.825 -4.178 20.763 1.00 65.69 291 LEU A O 1
ATOM 2177 N N . GLY A 1 292 ? -10.074 -3.673 18.600 1.00 63.56 292 GLY A N 1
ATOM 2178 C CA . GLY A 1 292 ? -9.106 -4.684 18.171 1.00 63.56 292 GLY A CA 1
ATOM 2179 C C . GLY A 1 292 ? -9.693 -6.067 17.871 1.00 63.56 292 GLY A C 1
ATOM 2180 O O . GLY A 1 292 ? -8.931 -7.020 17.745 1.00 63.56 292 GLY A O 1
ATOM 2181 N N . SER A 1 293 ? -11.021 -6.229 17.823 1.00 66.81 293 SER A N 1
ATOM 2182 C CA . SER A 1 293 ? -11.649 -7.539 17.591 1.00 66.81 293 SER A CA 1
ATOM 2183 C C . SER A 1 293 ? -13.043 -7.437 16.968 1.00 66.81 293 SER A C 1
ATOM 2185 O O . SER A 1 293 ? -13.777 -6.491 17.246 1.00 66.81 293 SER A O 1
ATOM 2187 N N . CYS A 1 294 ? -13.435 -8.432 16.167 1.00 72.88 294 CYS A N 1
ATOM 2188 C CA . CYS A 1 294 ? -14.828 -8.601 15.747 1.00 72.88 294 CYS A CA 1
ATOM 2189 C C . CYS A 1 294 ? -15.662 -9.098 16.935 1.00 72.88 294 CYS A C 1
ATOM 2191 O O . CYS A 1 294 ? -15.405 -10.173 17.479 1.00 72.88 294 CYS A O 1
ATOM 2193 N N . GLN A 1 295 ? -16.661 -8.317 17.329 1.00 74.81 295 GLN A N 1
ATOM 2194 C CA . GLN A 1 295 ? -17.610 -8.630 18.395 1.00 74.81 295 GLN A CA 1
ATOM 2195 C C . GLN A 1 295 ? -18.996 -8.837 17.793 1.00 74.81 295 GLN A C 1
ATOM 2197 O O . GLN A 1 295 ? -19.369 -8.108 16.880 1.00 74.81 295 GLN A O 1
ATOM 2202 N N . ASP A 1 296 ? -19.782 -9.782 18.313 1.00 75.94 296 ASP A N 1
ATOM 2203 C CA . ASP A 1 296 ? -21.198 -9.898 17.937 1.00 75.94 296 ASP A CA 1
ATOM 2204 C C . ASP A 1 296 ? -21.872 -8.546 18.234 1.00 75.94 296 ASP A C 1
ATOM 2206 O O . ASP A 1 296 ? -21.685 -7.983 19.311 1.00 75.94 296 ASP A O 1
ATOM 2210 N N . SER A 1 297 ? -22.635 -7.999 17.296 1.00 75.94 297 SER A N 1
ATOM 2211 C CA . SER A 1 297 ? -23.364 -6.728 17.418 1.00 75.94 297 SER A CA 1
ATOM 2212 C C . SER A 1 297 ? -24.349 -6.712 18.590 1.00 75.94 297 SER A C 1
ATOM 2214 O O . SER A 1 297 ? -2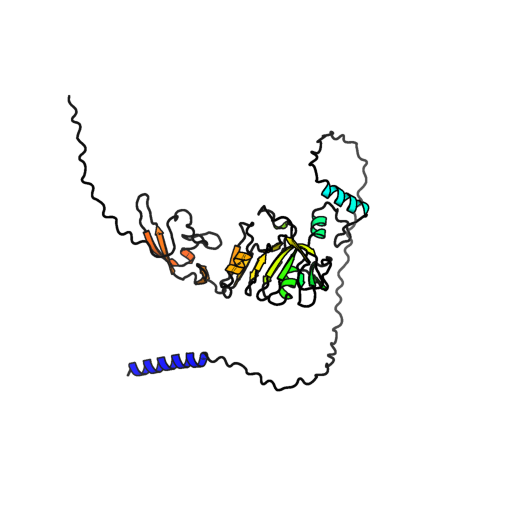4.659 -5.644 19.122 1.00 75.94 297 SER A O 1
ATOM 2216 N N . ASN A 1 298 ? -24.798 -7.889 19.037 1.00 77.81 298 ASN A N 1
ATOM 2217 C CA . ASN A 1 298 ? -25.616 -8.088 20.230 1.00 77.81 298 ASN A CA 1
ATOM 2218 C C . ASN A 1 298 ? -24.792 -8.178 21.519 1.00 77.81 298 ASN A C 1
ATOM 2220 O O . ASN A 1 298 ? -25.375 -8.188 22.610 1.00 77.81 298 ASN A O 1
ATOM 2224 N N . THR A 1 299 ? -23.460 -8.255 21.424 1.00 78.62 299 THR A N 1
ATOM 2225 C CA . THR A 1 299 ? -22.572 -8.173 22.585 1.00 78.62 299 THR A CA 1
ATOM 2226 C C . THR A 1 299 ? -22.872 -6.872 23.298 1.00 78.62 299 THR A C 1
ATOM 2228 O O . THR A 1 299 ? -22.881 -5.790 22.709 1.00 78.62 299 THR A O 1
ATOM 2231 N N . LYS A 1 300 ? -23.182 -6.993 24.585 1.00 82.88 300 LYS A N 1
ATOM 2232 C CA . LYS A 1 300 ? -23.493 -5.839 25.408 1.00 82.88 300 LYS A CA 1
ATOM 2233 C C . LYS A 1 300 ? -22.213 -5.286 25.998 1.00 82.88 300 LYS A C 1
ATOM 2235 O O . LYS A 1 300 ? -21.435 -6.037 26.585 1.00 82.88 300 LYS A O 1
ATOM 2240 N N . MET A 1 301 ? -22.026 -3.982 25.876 1.00 84.00 301 MET A N 1
ATOM 2241 C CA . MET A 1 301 ? -20.961 -3.269 26.561 1.00 84.00 301 MET A CA 1
ATOM 2242 C C . MET A 1 301 ? -21.558 -2.299 27.571 1.00 84.00 301 MET A C 1
ATOM 2244 O O . MET A 1 301 ? -22.692 -1.836 27.430 1.00 84.00 301 MET A O 1
ATOM 2248 N N . THR A 1 302 ? -20.774 -2.011 28.605 1.00 87.94 302 THR A N 1
ATOM 2249 C CA . THR A 1 302 ? -21.084 -0.916 29.516 1.00 87.94 302 THR A CA 1
ATOM 2250 C C . THR A 1 302 ? -20.670 0.388 28.848 1.00 87.94 302 THR A C 1
ATOM 2252 O O . THR A 1 302 ? -19.499 0.567 28.513 1.00 87.94 302 THR A O 1
ATOM 2255 N N . LEU A 1 303 ? -21.632 1.280 28.659 1.00 88.12 303 LEU A N 1
ATOM 2256 C CA . LEU A 1 303 ? -21.416 2.677 28.326 1.00 88.12 303 LEU A CA 1
ATOM 2257 C C . LEU A 1 303 ? -21.623 3.481 29.605 1.00 88.12 303 LEU A C 1
ATOM 2259 O O . LEU A 1 303 ? -22.684 3.377 30.224 1.00 88.12 303 LEU A O 1
ATOM 2263 N N . CYS A 1 304 ? -20.641 4.284 29.994 1.00 88.94 304 CYS A N 1
ATOM 2264 C CA . CYS A 1 304 ? -20.891 5.330 30.960 1.00 88.94 304 CYS A CA 1
ATOM 2265 C C . CYS A 1 304 ? -21.497 6.525 30.231 1.00 88.94 304 CYS A C 1
ATOM 2267 O O . CYS A 1 304 ? -20.814 7.185 29.455 1.00 88.94 304 CYS A O 1
ATOM 2269 N N . HIS A 1 305 ? -22.786 6.753 30.451 1.00 89.38 305 HIS A N 1
ATOM 2270 C CA . HIS A 1 305 ? -23.561 7.809 29.821 1.00 89.38 305 HIS A CA 1
ATOM 2271 C C . HIS A 1 305 ? -23.696 9.009 30.759 1.00 89.38 305 HIS A C 1
ATOM 2273 O O . HIS A 1 305 ? -24.062 8.849 31.927 1.00 89.38 305 HIS A O 1
ATOM 2279 N N . TYR A 1 306 ? -23.427 10.207 30.257 1.00 86.38 306 TYR A N 1
ATOM 2280 C CA . TYR A 1 306 ? -23.634 11.455 30.977 1.00 86.38 306 TYR A CA 1
ATOM 2281 C C . TYR A 1 306 ? -25.045 11.992 30.714 1.00 86.38 306 TYR A C 1
ATOM 2283 O O . TYR A 1 306 ? -25.323 12.593 29.679 1.00 86.38 306 TYR A O 1
ATOM 2291 N N . ASP A 1 307 ? -25.935 11.808 31.686 1.00 80.69 307 ASP A N 1
ATOM 2292 C CA . ASP A 1 307 ? -27.324 12.289 31.658 1.00 80.69 307 ASP A CA 1
ATOM 2293 C C . ASP A 1 307 ? -27.426 13.676 32.319 1.00 80.69 307 ASP A C 1
ATOM 2295 O O . ASP A 1 307 ? -28.158 13.911 33.290 1.00 80.69 307 ASP A O 1
ATOM 2299 N N . GLY A 1 308 ? -26.577 14.596 31.862 1.00 66.75 308 GLY A N 1
ATOM 2300 C CA . GLY A 1 308 ? -26.475 15.925 32.440 1.00 66.75 308 GLY A CA 1
ATOM 2301 C C . GLY A 1 308 ? -27.510 16.887 31.876 1.00 66.75 308 GLY A C 1
ATOM 2302 O O . GLY A 1 308 ? -27.271 17.556 30.873 1.00 66.75 308 GLY A O 1
ATOM 2303 N N . LEU A 1 309 ? -28.629 17.068 32.583 1.00 61.16 309 LEU A N 1
ATOM 2304 C CA . LEU A 1 309 ? -29.319 18.359 32.547 1.00 61.16 309 LEU A CA 1
ATOM 2305 C C . LEU A 1 309 ? -28.354 19.445 33.053 1.00 61.16 309 LEU A C 1
ATOM 2307 O O . LEU A 1 309 ? -27.522 19.188 33.924 1.00 61.16 309 LEU A O 1
ATOM 2311 N N . VAL A 1 310 ? -28.476 20.671 32.532 1.00 58.69 310 VAL A N 1
ATOM 2312 C CA . VAL A 1 310 ? -27.633 21.811 32.937 1.00 58.69 310 VAL A CA 1
ATOM 2313 C C . VAL A 1 310 ? -27.576 21.914 34.470 1.00 58.69 310 VAL A C 1
ATOM 2315 O O . VAL A 1 310 ? -28.572 22.247 35.112 1.00 58.69 310 VAL A O 1
ATOM 2318 N N . GLY A 1 311 ? -26.400 21.638 35.047 1.00 63.84 311 GLY A N 1
ATOM 2319 C CA . GLY A 1 311 ? -26.140 21.724 36.489 1.00 63.84 311 GLY A CA 1
ATOM 2320 C C . GLY A 1 311 ? -26.178 20.408 37.278 1.00 63.84 311 GLY A C 1
ATOM 2321 O O . GLY A 1 311 ? -26.066 20.466 38.504 1.00 63.84 311 GLY A O 1
ATOM 2322 N N . THR A 1 312 ? -26.310 19.242 36.635 1.00 68.50 312 THR A N 1
ATOM 2323 C CA . THR A 1 312 ? -26.191 17.932 37.304 1.00 68.50 312 THR A CA 1
ATOM 2324 C C . THR A 1 312 ? -25.182 17.028 36.603 1.00 68.50 312 THR A C 1
ATOM 2326 O O . THR A 1 312 ? -25.412 16.633 35.467 1.00 68.50 312 THR A O 1
ATOM 2329 N N . ASP A 1 313 ? -24.112 16.636 37.297 1.00 74.94 313 ASP A N 1
ATOM 2330 C CA . ASP A 1 313 ? -23.144 15.652 36.794 1.00 74.94 313 ASP A CA 1
ATOM 2331 C C . ASP A 1 313 ? -23.594 14.228 37.139 1.00 74.94 313 ASP A C 1
ATOM 2333 O O . ASP A 1 313 ? -23.063 13.583 38.047 1.00 74.94 313 ASP A O 1
ATOM 2337 N N . ASN A 1 314 ? -24.624 13.750 36.439 1.00 81.69 314 ASN A N 1
ATOM 2338 C CA . ASN A 1 314 ? -25.135 12.395 36.616 1.00 81.69 314 ASN A CA 1
ATOM 2339 C C . ASN A 1 314 ? -24.559 11.473 35.544 1.00 81.69 314 ASN A C 1
ATOM 2341 O O . ASN A 1 314 ? -24.900 11.574 34.370 1.00 81.69 314 ASN A O 1
ATOM 2345 N N . PHE A 1 315 ? -23.723 10.534 35.975 1.00 86.81 315 PHE A N 1
ATOM 2346 C CA . PHE A 1 315 ? -23.238 9.446 35.137 1.00 86.81 315 PHE A CA 1
ATOM 2347 C C . PHE A 1 315 ? -24.060 8.182 35.405 1.00 86.81 315 PHE A C 1
ATOM 2349 O O . PHE A 1 315 ? -24.253 7.796 36.562 1.00 86.81 315 PHE A O 1
ATOM 2356 N N . GLN A 1 316 ? -24.548 7.539 34.347 1.00 87.56 316 GLN A N 1
ATOM 2357 C CA . GLN A 1 316 ? -25.314 6.297 34.404 1.00 87.56 316 GLN A CA 1
ATOM 2358 C C . GLN A 1 316 ? -24.624 5.207 33.593 1.00 87.56 316 GLN A C 1
ATOM 2360 O O . GLN A 1 316 ? -24.250 5.410 32.443 1.00 87.56 316 GLN A O 1
ATOM 2365 N N . GLU A 1 317 ? -24.496 4.019 34.178 1.00 90.50 317 GLU A N 1
ATOM 2366 C CA . GLU A 1 317 ? -24.050 2.850 33.427 1.00 90.50 317 GLU A CA 1
ATOM 2367 C C . GLU A 1 317 ? -25.212 2.289 32.609 1.00 90.50 317 GLU A C 1
ATOM 2369 O O . GLU A 1 317 ? -26.217 1.827 33.157 1.00 90.50 317 GLU A O 1
ATOM 2374 N N . LEU A 1 318 ? -25.061 2.293 31.288 1.00 89.06 318 LEU A N 1
ATOM 2375 C CA . LEU A 1 318 ? -25.985 1.663 30.357 1.00 89.06 318 LEU A CA 1
ATOM 2376 C C . LEU A 1 318 ? -25.362 0.376 29.819 1.00 89.06 318 LEU A C 1
ATOM 2378 O O . LEU A 1 318 ? -24.202 0.351 29.421 1.00 89.06 318 LEU A O 1
ATOM 2382 N N . TYR A 1 319 ? -26.140 -0.706 29.793 1.00 88.50 319 TYR A N 1
ATOM 2383 C CA . TYR A 1 319 ? -25.694 -2.007 29.287 1.00 88.50 319 TYR A CA 1
ATOM 2384 C C . TYR A 1 319 ? -26.348 -2.285 27.932 1.00 88.50 319 TYR A C 1
ATOM 2386 O O . TYR A 1 319 ? -27.401 -2.929 27.838 1.00 88.50 319 TYR A O 1
ATOM 2394 N N . LEU A 1 320 ? -25.748 -1.720 26.889 1.00 85.62 320 LEU A N 1
ATOM 2395 C CA . LEU A 1 320 ? -26.330 -1.613 25.553 1.00 85.62 320 LEU A CA 1
ATOM 2396 C C . LEU A 1 320 ? -25.635 -2.562 24.573 1.00 85.62 320 LEU A C 1
ATOM 2398 O O . LEU A 1 320 ? -24.442 -2.825 24.732 1.00 85.62 320 LEU A O 1
ATOM 2402 N N . PRO A 1 321 ? -26.354 -3.092 23.565 1.00 82.56 321 PRO A N 1
ATOM 2403 C CA . PRO A 1 321 ? -25.705 -3.794 22.466 1.00 82.56 321 PRO A CA 1
ATOM 2404 C C . PRO A 1 321 ? -24.765 -2.840 21.721 1.00 82.56 321 PRO A C 1
ATOM 2406 O O . PRO A 1 321 ? -25.038 -1.642 21.622 1.00 82.56 321 PRO A O 1
ATOM 2409 N N . LEU A 1 322 ? -23.680 -3.376 21.170 1.00 77.81 322 LEU A N 1
ATOM 2410 C CA . LEU A 1 322 ? -22.683 -2.630 20.400 1.00 77.81 322 LEU A CA 1
ATOM 2411 C C . LEU A 1 322 ? -23.297 -1.761 19.294 1.00 77.81 322 LEU A C 1
ATOM 2413 O O . LEU A 1 322 ? -22.896 -0.613 19.130 1.00 77.81 322 LEU A O 1
ATOM 2417 N N . SER A 1 323 ? -24.331 -2.260 18.615 1.00 75.50 323 SER A N 1
ATOM 2418 C CA . SER A 1 323 ? -25.065 -1.517 17.580 1.00 75.50 323 SER A CA 1
ATOM 2419 C C . SER A 1 323 ? -25.850 -0.299 18.090 1.00 75.50 323 SER A C 1
ATOM 2421 O O . SER A 1 323 ? -26.319 0.502 17.289 1.00 75.50 323 SER A O 1
ATOM 2423 N N . ALA A 1 324 ? -26.085 -0.197 19.401 1.00 78.81 324 ALA A N 1
ATOM 2424 C CA . ALA A 1 324 ? -26.710 0.964 20.036 1.00 78.81 324 ALA A CA 1
ATOM 2425 C C . ALA A 1 324 ? -25.675 1.927 20.634 1.00 78.81 324 ALA A C 1
ATOM 2427 O O . ALA A 1 324 ? -26.010 3.073 20.921 1.00 78.81 324 ALA A O 1
ATOM 2428 N N . ILE A 1 325 ? -24.437 1.468 20.834 1.00 79.31 325 ILE A N 1
ATOM 2429 C CA . ILE A 1 325 ? -23.340 2.282 21.359 1.00 79.31 325 ILE A CA 1
ATOM 2430 C C . ILE A 1 325 ? -22.638 3.006 20.220 1.00 79.31 325 ILE A C 1
ATOM 2432 O O . ILE A 1 325 ? -22.459 4.214 20.310 1.00 79.31 325 ILE A O 1
ATOM 2436 N N . PHE A 1 326 ? -22.290 2.290 19.155 1.00 77.31 326 PHE A N 1
ATOM 2437 C CA . PHE A 1 326 ? -21.580 2.846 18.012 1.00 77.31 326 PHE A CA 1
ATOM 2438 C C . PHE A 1 326 ? -22.533 3.156 16.867 1.00 77.31 326 PHE A C 1
ATOM 2440 O O . PHE A 1 326 ? -23.464 2.391 16.596 1.00 77.31 326 PHE A O 1
ATOM 2447 N N . SER A 1 327 ? -22.276 4.262 16.177 1.00 68.81 327 SER A N 1
ATOM 2448 C CA . SER A 1 327 ? -22.942 4.565 14.919 1.00 68.81 327 SER A CA 1
ATOM 2449 C C . SER A 1 327 ? -22.659 3.493 13.870 1.00 68.81 327 SER A C 1
ATOM 2451 O O . SER A 1 327 ? -21.589 2.881 13.827 1.00 68.81 327 SER A O 1
ATOM 2453 N N . ASN A 1 328 ? -23.657 3.211 13.029 1.00 62.94 328 ASN A N 1
ATOM 2454 C CA . ASN A 1 328 ? -23.444 2.327 11.886 1.00 62.94 328 ASN A CA 1
ATOM 2455 C C . ASN A 1 328 ? -22.510 2.992 10.856 1.00 62.94 328 ASN A C 1
ATOM 2457 O O . ASN A 1 328 ? -22.211 4.180 10.950 1.00 62.94 328 ASN A O 1
ATOM 2461 N N . ALA A 1 329 ? -22.097 2.246 9.827 1.00 50.88 329 ALA A N 1
ATOM 2462 C CA . ALA A 1 329 ? -21.214 2.754 8.769 1.00 50.88 329 ALA A CA 1
ATOM 2463 C C . ALA A 1 329 ? -21.738 4.014 8.039 1.00 50.88 329 ALA A C 1
ATOM 2465 O O . ALA A 1 329 ? -20.965 4.704 7.387 1.00 50.88 329 ALA A O 1
ATOM 2466 N N . ASN A 1 330 ? -23.029 4.343 8.166 1.00 53.69 330 ASN A N 1
ATOM 2467 C CA . ASN A 1 330 ? -23.631 5.550 7.595 1.00 53.69 330 ASN A CA 1
ATOM 2468 C C . ASN A 1 330 ? -23.679 6.729 8.589 1.00 53.69 330 ASN A C 1
ATOM 2470 O O . ASN A 1 330 ? -24.335 7.730 8.308 1.00 53.69 330 ASN A O 1
ATOM 2474 N N . GLY A 1 331 ? -23.064 6.606 9.770 1.00 54.44 331 GLY A N 1
ATOM 2475 C CA . GLY A 1 331 ? -23.098 7.623 10.824 1.00 54.44 331 GLY A CA 1
ATOM 2476 C C . GLY A 1 331 ? -24.477 7.812 11.467 1.00 54.44 331 GLY A C 1
ATOM 2477 O O . GLY A 1 331 ? -24.718 8.830 12.112 1.00 54.44 331 GLY A O 1
ATOM 2478 N N . VAL A 1 332 ? -25.410 6.867 11.282 1.00 60.03 332 VAL A N 1
ATOM 2479 C CA . VAL A 1 332 ? -26.788 6.986 11.782 1.00 60.03 332 VAL A CA 1
ATOM 2480 C C . VAL A 1 332 ? -26.972 6.155 13.052 1.00 60.03 332 VAL A C 1
ATOM 2482 O O . VAL A 1 332 ? -26.886 4.926 13.014 1.00 60.03 332 VAL A O 1
ATOM 2485 N N . GLY A 1 333 ? -27.314 6.831 14.153 1.00 62.88 333 GLY A N 1
ATOM 2486 C CA . GLY A 1 333 ? -27.548 6.227 15.474 1.00 62.88 333 GLY A CA 1
ATOM 2487 C C . GLY A 1 333 ? -26.265 6.074 16.297 1.00 62.88 333 GLY A C 1
ATOM 2488 O O . GLY A 1 333 ? -25.197 6.381 15.796 1.00 62.88 333 GLY A O 1
ATOM 2489 N N . GLY A 1 334 ? -26.370 5.611 17.546 1.00 67.50 334 GLY A N 1
ATOM 2490 C CA . GLY A 1 334 ? -25.227 5.437 18.456 1.00 67.50 334 GLY A CA 1
ATOM 2491 C C . GLY A 1 334 ? -24.975 6.627 19.390 1.00 67.50 334 GLY A C 1
ATOM 2492 O O . GLY A 1 334 ? -25.350 7.756 19.090 1.00 67.50 334 GLY A O 1
ATOM 2493 N N . HIS A 1 335 ? -24.363 6.349 20.542 1.00 76.44 335 HIS A N 1
ATOM 2494 C CA . HIS A 1 335 ? -23.866 7.358 21.490 1.00 76.44 335 HIS A CA 1
ATOM 2495 C C . HIS A 1 335 ? -22.448 7.829 21.125 1.00 76.44 335 HIS A C 1
ATOM 2497 O O . HIS A 1 335 ? -22.063 8.965 21.405 1.00 76.44 335 HIS A O 1
ATOM 2503 N N . LEU A 1 336 ? -21.675 6.938 20.500 1.00 76.88 336 LEU A N 1
ATOM 2504 C CA . LEU A 1 336 ? -20.300 7.139 20.075 1.00 76.88 336 LEU A CA 1
ATOM 2505 C C . LEU A 1 336 ? -20.190 6.937 18.557 1.00 76.88 336 LEU A C 1
ATOM 2507 O O . LEU A 1 336 ? -20.864 6.090 17.966 1.00 76.88 336 LEU A O 1
ATOM 2511 N N . ASN A 1 337 ? -19.287 7.677 17.930 1.00 73.00 337 ASN A N 1
ATOM 2512 C CA . ASN A 1 337 ? -18.805 7.411 16.585 1.00 73.00 337 ASN A CA 1
ATOM 2513 C C . ASN A 1 337 ? -17.933 6.147 16.581 1.00 73.00 337 ASN A C 1
ATOM 2515 O O . ASN A 1 337 ? -17.484 5.677 17.627 1.00 73.00 337 ASN A O 1
ATOM 2519 N N . ILE A 1 338 ? -17.669 5.594 15.397 1.00 63.88 338 ILE A N 1
ATOM 2520 C CA . ILE A 1 338 ? -16.905 4.345 15.237 1.00 63.88 338 ILE A CA 1
ATOM 2521 C C . ILE A 1 338 ? -15.461 4.423 15.769 1.00 63.88 338 ILE A C 1
ATOM 2523 O O . ILE A 1 338 ? -14.877 3.402 16.121 1.00 63.88 338 ILE A O 1
ATOM 2527 N N . ASP A 1 339 ? -14.904 5.629 15.884 1.00 62.31 339 ASP A N 1
ATOM 2528 C CA . ASP A 1 339 ? -13.602 5.900 16.508 1.00 62.31 339 ASP A CA 1
ATOM 2529 C C . ASP A 1 339 ? -13.669 5.981 18.050 1.00 62.31 339 ASP A C 1
ATOM 2531 O O . ASP A 1 339 ? -12.652 6.179 18.715 1.00 62.31 339 ASP A O 1
ATOM 2535 N N . GLY A 1 340 ? -14.860 5.811 18.632 1.00 64.12 340 GLY A N 1
ATOM 2536 C CA . GLY A 1 340 ? -15.129 5.930 20.061 1.00 64.12 340 GLY A CA 1
ATOM 2537 C C . GLY A 1 340 ? -15.309 7.367 20.550 1.00 64.12 340 GLY A C 1
ATOM 2538 O O . GLY A 1 340 ? -15.528 7.557 21.747 1.00 64.12 340 GLY A O 1
ATOM 2539 N N . SER A 1 341 ? -15.232 8.369 19.667 1.00 70.88 341 SER A N 1
ATOM 2540 C CA . SER A 1 341 ? -15.533 9.752 20.030 1.00 70.88 341 SER A CA 1
ATOM 2541 C C . SER A 1 341 ? -17.033 9.927 20.271 1.00 70.88 341 SER A C 1
ATOM 2543 O O . SER A 1 341 ? -17.844 9.285 19.605 1.00 70.88 341 SER A O 1
ATOM 2545 N N . PRO A 1 342 ? -17.445 10.791 21.203 1.00 73.62 342 PRO A N 1
ATOM 2546 C CA . PRO A 1 342 ? -18.852 11.098 21.378 1.00 73.62 342 PRO A CA 1
ATOM 2547 C C . PRO A 1 342 ? -19.527 11.657 20.126 1.00 73.62 342 PRO A C 1
ATOM 2549 O O . PRO A 1 342 ? -18.985 12.532 19.446 1.00 73.62 342 PRO A O 1
ATOM 2552 N N . SER A 1 343 ? -20.755 11.217 19.861 1.00 73.75 343 SER A N 1
ATOM 2553 C CA . SER A 1 343 ? -21.630 11.896 18.906 1.00 73.75 343 SER A CA 1
ATOM 2554 C C . SER A 1 343 ? -22.229 13.167 19.537 1.00 73.75 343 SER A C 1
ATOM 2556 O O . SER A 1 343 ? -22.233 13.342 20.756 1.00 73.75 343 SER A O 1
ATOM 2558 N N . ALA A 1 344 ? -22.707 14.105 18.714 1.00 67.31 344 ALA A N 1
ATOM 2559 C CA . ALA A 1 344 ? -23.193 15.404 19.190 1.00 67.31 344 ALA A CA 1
ATOM 2560 C C . ALA A 1 344 ? -24.262 15.271 20.300 1.00 67.31 344 ALA A C 1
ATOM 2562 O O . ALA A 1 344 ? -25.267 14.587 20.109 1.00 67.31 344 ALA A O 1
ATOM 2563 N N . GLY A 1 345 ? -24.056 15.959 21.432 1.00 68.31 345 GLY A N 1
ATOM 2564 C CA . GLY A 1 345 ? -24.937 15.914 22.608 1.00 68.31 345 GLY A CA 1
ATOM 2565 C C . GLY A 1 345 ? -24.592 14.829 23.634 1.00 68.31 345 GLY A C 1
ATOM 2566 O O . GLY A 1 345 ? -25.328 14.666 24.604 1.00 68.31 345 GLY A O 1
ATOM 2567 N N . HIS A 1 346 ? -23.495 14.098 23.418 1.00 73.88 346 HIS A N 1
ATOM 2568 C CA . HIS A 1 346 ? -23.020 13.013 24.273 1.00 73.88 346 HIS A CA 1
ATOM 2569 C C . HIS A 1 346 ? -21.549 13.180 24.675 1.00 73.88 346 HIS A C 1
ATOM 2571 O O . HIS A 1 346 ? -20.905 12.198 25.012 1.00 73.88 346 HIS A O 1
ATOM 2577 N N . GLU A 1 347 ? -20.985 14.394 24.656 1.00 77.56 347 GLU A N 1
ATOM 2578 C CA . GLU A 1 347 ? -19.539 14.682 24.792 1.00 77.56 347 GLU A CA 1
ATOM 2579 C C . GLU A 1 347 ? -18.816 14.084 26.016 1.00 77.56 347 GLU A C 1
ATOM 2581 O O . GLU A 1 347 ? -17.586 14.054 26.045 1.00 77.56 347 GLU A O 1
ATOM 2586 N N . ASN A 1 348 ? -19.555 13.589 27.004 1.00 84.19 348 ASN A N 1
ATOM 2587 C CA . ASN A 1 348 ? -19.022 12.957 28.208 1.00 84.19 348 ASN A CA 1
ATOM 2588 C C . ASN A 1 348 ? -19.295 11.439 28.274 1.00 84.19 348 ASN A C 1
ATOM 2590 O O . ASN A 1 348 ? -18.970 10.812 29.284 1.00 84.19 348 ASN A O 1
ATOM 2594 N N . ASP A 1 349 ? -19.890 10.850 27.236 1.00 85.94 349 ASP A N 1
ATOM 2595 C CA . ASP A 1 349 ? -20.117 9.413 27.129 1.00 85.94 349 ASP A CA 1
ATOM 2596 C C . ASP A 1 349 ? -18.798 8.696 26.823 1.00 85.94 349 ASP A C 1
ATOM 2598 O O . ASP A 1 349 ? -18.010 9.131 25.982 1.00 85.94 349 ASP A O 1
ATOM 2602 N N . TYR A 1 350 ? -18.544 7.573 27.493 1.00 85.12 350 TYR A N 1
ATOM 2603 C CA . TYR A 1 350 ? -17.354 6.764 27.233 1.00 85.12 350 TYR A CA 1
ATOM 2604 C C . TYR A 1 350 ? -17.574 5.283 27.556 1.00 85.12 350 TYR A C 1
ATOM 2606 O O . TYR A 1 350 ? -18.438 4.906 28.349 1.00 85.12 350 TYR A O 1
ATOM 2614 N N . LEU A 1 351 ? -16.772 4.412 26.942 1.00 84.19 351 LEU A N 1
ATOM 2615 C CA . LEU A 1 351 ? -16.852 2.967 27.163 1.00 84.19 351 LEU A CA 1
ATOM 2616 C C . LEU A 1 351 ? -16.280 2.575 28.527 1.00 84.19 351 LEU A C 1
ATOM 2618 O O . LEU A 1 351 ? -15.145 2.916 28.859 1.00 84.19 351 LEU A O 1
ATOM 2622 N N . GLY A 1 352 ? -17.027 1.765 29.272 1.00 86.88 352 GLY A N 1
ATOM 2623 C CA . GLY A 1 352 ? -16.609 1.213 30.555 1.00 86.88 352 GLY A CA 1
ATOM 2624 C C . GLY A 1 352 ? -17.508 1.625 31.715 1.00 86.88 352 GLY A C 1
ATOM 2625 O O . GLY A 1 352 ? -18.600 2.155 31.534 1.00 86.88 352 GLY A O 1
ATOM 2626 N N . ALA A 1 353 ? -17.045 1.312 32.923 1.00 89.00 353 ALA A N 1
ATOM 2627 C CA . ALA A 1 353 ? -17.751 1.641 34.153 1.00 89.00 353 ALA A CA 1
ATOM 2628 C C . ALA A 1 353 ? -17.744 3.154 34.414 1.00 89.00 353 ALA A C 1
ATOM 2630 O O . ALA A 1 353 ? -16.762 3.849 34.118 1.00 89.00 353 ALA A O 1
ATOM 2631 N N . CYS A 1 354 ? -18.818 3.653 35.020 1.00 89.62 354 CYS A N 1
ATOM 2632 C CA . CYS A 1 354 ? -18.868 5.045 35.442 1.00 89.62 354 CYS A CA 1
ATOM 2633 C C . CYS A 1 354 ? -17.946 5.300 36.632 1.00 89.62 354 CYS A C 1
ATOM 2635 O O . CYS A 1 354 ? -17.715 4.399 37.448 1.00 89.62 354 CYS A O 1
ATOM 2637 N N . PRO A 1 355 ? -17.412 6.526 36.786 1.00 87.06 355 PRO A N 1
ATOM 2638 C CA . PRO A 1 355 ? -16.605 6.834 37.944 1.00 87.06 355 PRO A CA 1
ATOM 2639 C C . PRO A 1 355 ? -17.544 6.807 39.145 1.00 87.06 355 PRO A C 1
ATOM 2641 O O . PRO A 1 355 ? -18.582 7.471 39.153 1.00 87.06 355 PRO A O 1
ATOM 2644 N N . THR A 1 356 ? -17.187 6.079 40.199 1.00 83.88 356 THR A N 1
ATOM 2645 C CA . THR A 1 356 ? -17.841 6.291 41.491 1.00 83.88 356 THR A CA 1
ATOM 2646 C C . THR A 1 356 ? -17.531 7.713 41.936 1.00 83.88 356 THR A C 1
ATOM 2648 O O . THR A 1 356 ? -16.435 7.979 42.435 1.00 83.88 356 THR A O 1
ATOM 2651 N N . ILE A 1 357 ? -18.485 8.630 41.754 1.00 73.44 357 ILE A N 1
ATOM 2652 C CA . ILE A 1 357 ? -18.409 9.962 42.346 1.00 73.44 357 ILE A CA 1
ATOM 2653 C C . ILE A 1 357 ? -18.554 9.759 43.851 1.00 73.44 357 ILE A C 1
ATOM 2655 O O . ILE A 1 357 ? -19.651 9.662 44.402 1.00 73.44 357 ILE A O 1
ATOM 2659 N N . VAL A 1 358 ? -17.415 9.627 44.529 1.00 69.62 358 VAL A N 1
ATOM 2660 C CA . VAL A 1 358 ? -17.348 9.717 45.982 1.00 69.62 358 VAL A CA 1
ATOM 2661 C C . VAL A 1 358 ? -17.709 11.157 46.287 1.00 69.62 358 VAL A C 1
ATOM 2663 O O . VAL A 1 358 ? -16.877 12.041 46.108 1.00 69.62 358 VAL A O 1
ATOM 2666 N N . GLY A 1 359 ? -18.976 11.392 46.637 1.00 62.22 359 GLY A N 1
ATOM 2667 C CA . GLY A 1 359 ? -19.495 12.731 46.870 1.00 62.22 359 GLY A CA 1
ATOM 2668 C C . GLY A 1 359 ? -18.524 13.502 47.751 1.00 62.22 359 GLY A C 1
ATOM 2669 O O . GLY A 1 359 ? -18.319 13.141 48.912 1.00 62.22 359 GLY A O 1
ATOM 2670 N N . THR A 1 360 ? -17.894 14.534 47.187 1.00 55.47 360 THR A N 1
ATOM 2671 C CA . THR A 1 360 ? -17.151 15.503 47.983 1.00 55.47 360 THR A CA 1
ATOM 2672 C C . THR A 1 360 ? -18.140 15.987 49.034 1.00 55.47 360 THR A C 1
ATOM 2674 O O . THR A 1 360 ? -19.198 16.491 48.642 1.00 55.47 360 THR A O 1
ATOM 2677 N N . PRO A 1 361 ? -17.886 15.775 50.340 1.00 47.41 361 PRO A N 1
ATOM 2678 C CA . PRO A 1 361 ? -18.836 16.155 51.367 1.00 47.41 361 PRO A CA 1
ATOM 2679 C C . PRO A 1 361 ? -19.144 17.627 51.157 1.00 47.41 361 PRO A C 1
ATOM 2681 O O . PRO A 1 361 ? -18.244 18.470 51.195 1.00 47.41 361 PRO A O 1
ATOM 2684 N N . THR A 1 362 ? -20.405 17.923 50.853 1.00 55.88 362 THR A N 1
ATOM 2685 C CA . THR A 1 362 ? -20.883 19.289 50.751 1.00 55.88 362 THR A CA 1
ATOM 2686 C C . THR A 1 362 ? -20.574 19.925 52.095 1.00 55.88 362 THR A C 1
ATOM 2688 O O . THR A 1 362 ? -21.198 19.599 53.104 1.00 55.88 362 THR A O 1
ATOM 2691 N N . ASN A 1 363 ? -19.555 20.785 52.137 1.00 48.12 363 ASN A N 1
ATOM 2692 C CA . ASN A 1 363 ? -19.395 21.699 53.249 1.00 48.12 363 ASN A CA 1
ATOM 2693 C C . ASN A 1 363 ? -20.655 22.554 53.222 1.00 48.12 363 ASN A C 1
ATOM 2695 O O . ASN A 1 363 ? -20.779 23.456 52.396 1.00 48.12 363 ASN A O 1
ATOM 2699 N N . THR A 1 364 ? -21.620 22.207 54.072 1.00 54.56 364 THR A N 1
ATOM 2700 C CA . THR A 1 364 ? -22.788 23.023 54.368 1.00 54.56 364 THR A CA 1
ATOM 2701 C C . THR A 1 364 ? -22.256 24.335 54.923 1.00 54.56 364 THR A C 1
ATOM 2703 O O . THR A 1 364 ? -22.011 24.467 56.120 1.00 54.56 364 THR A O 1
ATOM 2706 N N . GLY A 1 365 ? -21.982 25.285 54.030 1.00 52.44 365 GLY A N 1
ATOM 2707 C CA . GLY A 1 365 ? -21.640 26.642 54.397 1.00 52.44 365 GLY A CA 1
ATOM 2708 C C . GLY A 1 365 ? -22.784 27.180 55.239 1.00 52.44 365 GLY A C 1
ATOM 2709 O O . GLY A 1 365 ? -23.922 27.253 54.777 1.00 52.44 365 GLY A O 1
ATOM 2710 N N . THR A 1 366 ? -22.486 27.492 56.497 1.00 56.09 366 THR A N 1
ATOM 2711 C CA . THR A 1 366 ? -23.383 28.196 57.407 1.00 56.09 366 THR A CA 1
ATOM 2712 C C . THR A 1 366 ? -24.001 29.388 56.670 1.00 56.09 366 THR A C 1
ATOM 2714 O O . THR A 1 366 ? -23.247 30.176 56.095 1.00 56.09 366 THR A O 1
ATOM 2717 N N . PRO A 1 367 ? -25.336 29.546 56.651 1.00 52.56 367 PRO A N 1
ATOM 2718 C CA . PRO A 1 367 ? -25.963 30.668 55.970 1.00 52.56 367 PRO A CA 1
ATOM 2719 C C . PRO A 1 367 ? -25.496 31.977 56.614 1.00 52.56 367 PRO A C 1
ATOM 2721 O O . PRO A 1 367 ? -25.809 32.263 57.770 1.00 52.56 367 PRO A O 1
ATOM 2724 N N . THR A 1 368 ? -24.736 32.775 55.867 1.00 61.31 368 THR A N 1
ATOM 2725 C CA . THR A 1 368 ? -24.434 34.157 56.240 1.00 61.31 368 THR A CA 1
ATOM 2726 C C . THR A 1 368 ? -25.722 34.957 56.098 1.00 61.31 368 THR A C 1
ATOM 2728 O O . THR A 1 368 ? -26.209 35.185 54.994 1.00 61.31 368 THR A O 1
ATOM 2731 N N . SER A 1 369 ? -26.300 35.356 57.228 1.00 54.47 369 SER A N 1
ATOM 2732 C CA . SER A 1 369 ? -27.471 36.226 57.291 1.00 54.47 369 SER A CA 1
ATOM 2733 C C . SER A 1 369 ? -27.210 37.547 56.562 1.00 54.47 369 SER A C 1
ATOM 2735 O O . SER A 1 369 ? -26.345 38.322 56.973 1.00 54.47 369 SER A O 1
ATOM 2737 N N . THR A 1 370 ? -27.977 37.816 55.506 1.00 65.00 370 THR A N 1
ATOM 2738 C CA . THR A 1 370 ? -28.066 39.130 54.862 1.00 65.00 370 THR A CA 1
ATOM 2739 C C . THR A 1 370 ? -28.693 40.131 55.845 1.00 65.00 370 THR A C 1
ATOM 2741 O O . THR A 1 370 ? -29.777 39.851 56.361 1.00 65.00 370 THR A O 1
ATOM 2744 N N . PRO A 1 371 ? -28.056 41.277 56.148 1.00 60.38 371 PRO A N 1
ATOM 2745 C CA . PRO A 1 371 ? -28.669 42.294 56.992 1.00 60.38 371 PRO A CA 1
ATOM 2746 C C . PRO A 1 371 ? -29.827 42.975 56.250 1.00 60.38 371 PRO A C 1
ATOM 2748 O O . PRO A 1 371 ? -29.668 43.474 55.139 1.00 60.38 371 PRO A O 1
ATOM 2751 N N . THR A 1 372 ? -30.996 42.990 56.886 1.00 64.56 372 THR A N 1
ATOM 2752 C CA . THR A 1 372 ? -32.177 43.747 56.459 1.00 64.56 372 THR A CA 1
ATOM 2753 C C . THR A 1 372 ? -31.909 45.244 56.622 1.00 64.56 372 THR A C 1
ATOM 2755 O O . THR A 1 372 ? -31.758 45.721 57.747 1.00 64.56 372 THR A O 1
ATOM 2758 N N . GLU A 1 373 ? -31.870 45.997 55.521 1.00 64.56 373 GLU A N 1
ATOM 2759 C CA . GLU A 1 373 ? -31.921 47.460 55.576 1.00 64.56 373 GLU A CA 1
ATOM 2760 C C . GLU A 1 373 ? -33.322 47.916 56.007 1.00 64.56 373 GLU A C 1
ATOM 2762 O O . GLU A 1 373 ? -34.317 47.732 55.305 1.00 64.56 373 GLU A O 1
ATOM 2767 N N . THR A 1 374 ? -33.395 48.516 57.193 1.00 62.25 374 THR A N 1
ATOM 2768 C CA . THR A 1 374 ? -34.574 49.230 57.686 1.00 62.25 374 THR A CA 1
ATOM 2769 C C . THR A 1 374 ? -34.637 50.600 57.014 1.00 62.25 374 THR A C 1
ATOM 2771 O O . THR A 1 374 ? -33.794 51.459 57.273 1.00 62.25 374 THR A O 1
ATOM 2774 N N . ALA A 1 375 ? -35.657 50.832 56.187 1.00 62.06 375 ALA A N 1
ATOM 2775 C CA . ALA A 1 375 ? -35.984 52.168 55.700 1.00 62.06 375 ALA A CA 1
ATOM 2776 C C . ALA A 1 375 ? -36.383 53.076 56.881 1.00 62.06 375 ALA A C 1
ATOM 2778 O O . ALA A 1 375 ? -37.260 52.730 57.674 1.00 62.06 375 ALA A O 1
ATOM 2779 N N . THR A 1 376 ? -35.722 54.227 57.002 1.00 56.53 376 THR A N 1
ATOM 2780 C CA . THR A 1 376 ? -36.069 55.290 57.963 1.00 56.53 376 THR A CA 1
ATOM 2781 C C . THR A 1 376 ? -37.019 56.288 57.273 1.00 56.53 376 THR A C 1
ATOM 2783 O O . THR A 1 376 ? -36.793 56.558 56.092 1.00 56.53 376 THR A O 1
ATOM 2786 N N . PRO A 1 377 ? -38.081 56.775 57.953 1.00 65.38 377 PRO A N 1
ATOM 2787 C CA . PRO A 1 377 ? -39.131 57.627 57.374 1.00 65.38 377 PRO A CA 1
ATOM 2788 C C . PRO A 1 377 ? -38.683 59.023 56.936 1.00 65.38 377 PRO A C 1
ATOM 2790 O O . PRO A 1 377 ? -37.724 59.565 57.536 1.00 65.38 377 PRO A O 1
#

Foldseek 3Di:
DVVVVVVVVVVVVVVVVVVVPDDDDDDDPPDDDDDPDDDDDDPDDDDDDDDDDDDDDDDDDDDDDDDDDDDDDDDDDDDDDDDDDDDPVVVVVVVVCVVVVDFDADPVRHGDPCPDLVVVLLVFQAAKWWDQPQAIEFEDAPPHDHDPRHPHYHHDHQRQQVCLVRHAALIEIEGTFALDDDQDQPPLVSGGQERADEHENPHEAYEYFYFRDWAPDSDRDTPDGRHHAHEYQEYEYPYAYHAYHRAAYQEYEYEQVGLVNVVVSVRRHDPNHPSRDYHYDDVDPQWDDDPSHTDRQQQWFWKFFQPDDPPDRDTDTDGGGNPQAEADPVNPHHQAYRVQQGDPPGRPIGTDDDDPCPDPPPPPPDDDDDDDDDDDD

Nearest PDB structures (foldseek):
  1v1i-assembly1_C  TM=3.099E-01  e=7.446E+00  Human mastadenovirus C
  1v1i-assembly1_B  TM=2.021E-01  e=2.289E+00  Human mastadenovirus C
  1v1h-assembly2_F  TM=2.038E-01  e=3.795E+00  Human adenovirus 2
  1v1i-assembly1_A  TM=2.042E-01  e=3.392E+00  Human mastadenovirus C

Solvent-accessible surface area (backbone atoms only — not comparable to full-atom values): 23019 Å² total; per-residue (Å²): 121,74,72,62,55,54,56,53,52,54,53,51,53,53,49,52,56,59,60,71,65,65,76,83,76,84,77,79,81,93,79,75,80,84,74,87,73,76,83,78,81,78,83,80,81,81,86,78,84,82,90,79,89,77,82,87,77,88,79,85,81,82,87,80,82,89,75,86,83,77,92,75,91,74,86,87,78,88,75,83,80,84,79,76,88,72,58,72,70,58,55,53,52,52,51,56,44,60,74,62,73,69,74,48,60,47,100,86,69,45,77,39,55,80,90,35,72,68,32,49,40,74,74,43,68,40,52,22,30,34,54,74,86,87,50,34,39,27,20,24,46,72,93,58,78,64,62,77,63,48,75,42,70,42,67,34,96,53,21,60,46,52,38,44,73,67,44,52,72,61,29,57,37,38,30,28,7,20,71,62,72,77,86,58,64,89,53,60,89,73,44,55,24,50,40,93,44,80,30,64,38,69,36,47,35,36,22,39,37,19,21,49,46,74,40,54,48,104,57,90,55,66,76,44,73,40,68,13,30,21,39,31,50,24,35,31,48,74,40,54,60,56,53,62,41,53,38,24,19,38,30,31,40,28,44,60,92,37,56,89,39,49,71,50,47,60,63,29,45,28,89,66,37,87,83,36,45,79,47,67,47,43,87,52,90,63,41,42,79,53,98,89,42,73,37,54,30,76,45,64,43,46,32,14,36,55,68,54,57,97,93,42,96,41,70,43,73,40,81,38,32,41,65,56,40,28,22,46,100,82,68,60,61,40,50,19,36,83,87,61,46,46,31,95,94,27,82,70,36,44,83,36,83,53,79,81,77,72,73,73,78,77,76,78,72,75,82,78,80,78,83,81,84,78,86,78,136

pLDDT: mean 77.49, std 15.26, range [45.94, 98.31]

Radius of gyration: 35.06 Å; Cα contacts (8 Å, |Δi|>4): 621; chains: 1; bounding box: 62×102×108 Å

Mean predicted aligned error: 18.24 Å